Protein AF-Q18HS5-F1 (afdb_monomer)

Solvent-accessible surface area (backbone atoms only — not comparable to full-atom values): 34500 Å² total; per-residue (Å²): 131,86,64,48,36,23,34,42,33,34,72,30,45,79,91,54,81,86,80,59,64,67,60,52,43,46,39,48,44,62,50,37,36,78,74,44,78,48,79,44,75,42,72,82,30,92,57,49,51,52,54,69,76,52,50,56,47,48,40,46,48,38,74,73,67,71,30,50,33,36,38,30,62,43,90,68,54,69,63,21,46,51,48,45,40,74,62,38,58,94,88,38,46,69,40,29,46,62,57,50,53,51,48,38,45,58,78,48,36,85,42,72,69,33,38,45,31,44,54,43,34,51,46,64,63,42,49,66,48,49,54,48,51,46,54,45,49,73,70,50,96,50,98,85,48,86,85,40,76,69,62,46,55,51,50,51,53,50,47,55,50,49,46,53,54,43,50,55,55,49,51,65,45,50,58,54,50,50,54,53,50,52,52,42,48,76,52,39,39,47,39,32,14,41,42,41,42,45,75,21,45,51,66,46,34,48,60,62,53,37,53,98,67,74,100,72,75,79,79,79,80,61,96,86,60,67,76,81,83,74,90,66,106,40,52,63,75,40,59,50,70,54,43,42,57,21,77,61,84,76,49,52,31,36,42,27,38,36,55,41,48,63,87,91,68,51,66,74,53,53,60,41,43,39,81,56,45,48,55,49,50,65,20,48,26,32,37,38,29,38,46,50,61,56,52,68,67,59,48,49,50,55,48,50,57,49,46,64,70,40,63,83,65,37,88,44,53,74,47,38,31,34,21,43,46,88,66,44,60,93,72,49,56,61,52,47,51,70,74,37,37,94,80,42,64,87,53,45,66,23,15,44,84,84,53,45,51,46,69,58,48,39,56,49,49,67,72,61,37,74,81,58,46,79,47,77,49,79,36,60,71,44,75,68,42,54,50,49,52,58,48,42,65,64,32,38,40,66,79,45,80,46,69,43,100,82,70,55,31,35,39,40,32,32,35,23,46,70,67,51,50,52,53,50,52,52,53,48,53,54,50,54,60,48,54,57,49,53,57,52,53,54,65,62,68,76,73,82,89,85,82,94,80,83,89,79,82,90,80,91,80,88,93,81,91,88,80,91,84,82,86,84,90,90,86,88,88,90,80,90,86,88,83,86,87,84,90,84,89,82,88,84,77,92,78,91,80,80,88,84,89,89,85,87,78,90,85,88,80,91,77,90,74,89,77,80,88,86,86,85,79,90,79,80,87,80,92,80,90,77,90,81,84,86,86,80,80,86,79,88,86,80,89,82,94,81,87,87,77,92,77,90,84,89,86,87,84,86,81,85,133

Nearest PDB structures (foldseek):
  8uu8-assembly1_v  TM=7.957E-01  e=1.054E-30  Listeria monocytogenes EGD-e
  7yla-assembly1_6  TM=7.751E-01  e=9.956E-31  Escherichia coli
  3kxk-assembly1_B  TM=6.383E-01  e=4.629E-19  Saccharolobus solfataricus
  3kxl-assembly1_A  TM=5.749E-01  e=5.192E-19  Saccharolobus solfataricus
  3kxk-assembly1_A  TM=5.829E-01  e=1.301E-18  Saccharolobus solfataricus

Sequence (561 aa):
MTISPVIVAQRVDPNAVADLSEIADLARAAGYDVSNTLTQSREEDAAYHFGEGKIEALARLVKQTDAEAVIVDNRLGPYQTYNIGGKLPTGVEVIDRFTLILEIFGQRANTRKAQLQVELAELRYELPRVEAKSSLAKRDERPGFMGLGEYDESRERDIKSQISRISQELDAIAEKEQTRREQRRESGFDLVALAGYTNAGKSTLLRRLADDLDITENKNRHPDLEQTAESEDRLFTTLGTTTRRADTGRRDVLLTDTVGFVSDLPHWLVESFESTLDSVYRADLVLLVVDASESIDAMREKLITSHDTLYERNEAPIVTVLNKTDCVEEGELDRKMQSLDALAPNPVAVSGLTGENIEQLTNRIENELPSWHDERLLLPLSDDAMSLVSWLYNHGHVENEEYTDTGDAVLIEFSARSTIVKRARAKAAELEESSSKGASDESANTHDSNGVNTKTQAQLSERRHDNEIMESESNPERMDTASDRESTSYEESDTTHQVASDSPPDRMSDSTREIHRNNPSQVTEDDVTQEDHIDAVDIDVNYPLMNEKNSSDTDTNSKAE

Radius of gyration: 36.29 Å; Cα contacts (8 Å, |Δi|>4): 698; chains: 1; bounding box: 105×92×108 Å

InterPro domains:
  IPR006073 GTP binding domain [PF01926] (192-324)
  IPR016496 GTPase HflX [MF_00900] (20-399)
  IPR016496 GTPase HflX [PTHR10229] (13-405)
  IPR016496 GTPase HflX [TIGR03156] (13-368)
  IPR025121 GTPase HflX, N-terminal [PF13167] (19-105)
  IPR027417 P-loop containing nucleoside triphosphate hydrolase [G3DSA:3.40.50.300] (191-374)
  IPR027417 P-loop containing nucleoside triphosphate hydrolase [SSF52540] (192-375)
  IPR030394 HflX-type guanine nucleotide-binding (G) domain [PS51705] (190-373)
  IPR030394 HflX-type guanine nucleotide-binding (G) domain [cd01878] (153-369)
  IPR032305 GTP-binding protein, middle domain [PF16360] (108-184)
  IPR042108 GTPase HflX, N-terminal domain superfamily [G3DSA:3.40.50.11060] (11-108)
  IPR045498 HflX, C-terminal domain [PF19275] (344-410)

Organism: Haloquadratum walsbyi (strain DSM 16790 / HBSQ001) (NCBI:txid362976)

Foldseek 3Di:
DPAAEEAEEEEDEVPDDDDCVQVCLLCVLLRHDHPYYYYDYYDADPQARDDPVSLVVVLVVCVVSVGQEYEYADDDALRNQVNSQVSHPPRYHYHYPVNSVLSSQCVVQPDPLSNLLSLLLVLVVCLVNLVVLLVPCVPDPDVPSVPCNVVSVVVNVVSVVSNVVSVVVNVVVLVVVVVVVVVCVVQQEAEEEEAEAWLLCLVLLCVLQQDPDDPDDPPPDDPPQDDDQDDDSGGFSDSAWHWGWGDLPFGIYIYTYAHHDDPPDDPSSVVSCVSRCVSVQPGLAYEYGDEQLDDLVVSQVRLVVRCVVDVVRHPHYYAYEHEDCVNPDDPVSVVSCVSCCVRHPPHHYAYSVVGGCSNVVSVVCVVRGDFWDKDKAKAFPDPLVVVLVVSQVRNFGWPDWDADPVNGIIITITTGHPSNVVVSVVSRVVRVVVVVVVVVVVVVVVPDDDDDDDDDDDDDDDDDDDDDDDDDDDDDDDDDDDDDDDDDDDDDDDDDDDDDDDDDDDDDDDDDDDDDDDDDDDDDDDDDDDDDDDDDDDDDDDDDDDDDDDDDDDDDDDDDD

Structure (mmCIF, N/CA/C/O backbone):
data_AF-Q18HS5-F1
#
_entry.id   AF-Q18HS5-F1
#
loop_
_atom_site.group_PDB
_atom_site.id
_atom_site.type_symbol
_atom_site.label_atom_id
_atom_site.label_alt_id
_atom_site.label_comp_id
_atom_site.label_asym_id
_atom_site.label_entity_id
_atom_site.label_seq_id
_atom_site.pdbx_PDB_ins_code
_atom_site.Cartn_x
_atom_site.Cartn_y
_atom_site.Cartn_z
_atom_site.occupancy
_atom_site.B_iso_or_equiv
_atom_site.auth_seq_id
_atom_site.auth_comp_id
_atom_site.auth_asym_id
_atom_site.auth_atom_id
_atom_site.pdbx_PDB_model_num
ATOM 1 N N . MET A 1 1 ? -4.417 -23.208 11.999 1.00 46.44 1 MET A N 1
ATOM 2 C CA . MET A 1 1 ? -4.538 -22.351 13.196 1.00 46.44 1 MET A CA 1
ATOM 3 C C . MET A 1 1 ? -5.869 -22.636 13.881 1.00 46.44 1 MET A C 1
ATOM 5 O O . MET A 1 1 ? -6.780 -23.106 13.207 1.00 46.44 1 MET A O 1
ATOM 9 N N . THR A 1 2 ? -5.993 -22.369 15.182 1.00 49.34 2 THR A N 1
ATOM 10 C CA . THR A 1 2 ? -7.296 -22.050 15.790 1.00 49.34 2 THR A CA 1
ATOM 11 C C . THR A 1 2 ? -7.701 -20.670 15.288 1.00 49.34 2 THR A C 1
ATOM 13 O O . THR A 1 2 ? -6.887 -19.756 15.360 1.00 49.34 2 THR A O 1
ATOM 16 N N . ILE A 1 3 ? -8.897 -20.535 14.716 1.00 68.94 3 ILE A N 1
ATOM 17 C CA . ILE A 1 3 ? -9.395 -19.242 14.233 1.00 68.94 3 ILE A CA 1
ATOM 18 C C . ILE A 1 3 ? -10.112 -18.587 15.413 1.00 68.94 3 ILE A C 1
ATOM 20 O O . ILE A 1 3 ? -11.098 -19.141 15.902 1.00 68.94 3 ILE A O 1
ATOM 24 N N . SER A 1 4 ? -9.576 -17.478 15.915 1.00 79.50 4 SER A N 1
ATOM 25 C CA . SER A 1 4 ? -10.092 -16.826 17.120 1.00 79.50 4 SER A CA 1
ATOM 26 C C . SER A 1 4 ? -11.429 -16.133 16.826 1.00 79.50 4 SER A C 1
ATOM 28 O O . SER A 1 4 ? -11.481 -15.287 15.926 1.00 79.50 4 SER A O 1
ATOM 30 N N . PRO A 1 5 ? -12.522 -16.470 17.541 1.00 90.69 5 PRO A N 1
ATOM 31 C CA . PRO A 1 5 ? -13.818 -15.840 17.330 1.00 90.69 5 PRO A CA 1
ATOM 32 C C . PRO A 1 5 ? -13.798 -14.404 17.856 1.00 90.69 5 PRO A C 1
ATOM 34 O O . PRO A 1 5 ? -13.474 -14.157 19.019 1.00 90.69 5 PRO A O 1
ATOM 37 N N . VAL A 1 6 ? -14.189 -13.450 17.014 1.00 94.38 6 VAL A N 1
ATOM 38 C CA . VAL A 1 6 ? -14.261 -12.024 17.360 1.00 94.38 6 VAL A CA 1
ATOM 39 C C . VAL A 1 6 ? -15.644 -11.447 17.114 1.00 94.38 6 VAL A C 1
ATOM 41 O O . VAL A 1 6 ? -16.452 -11.991 16.355 1.00 94.38 6 VAL A O 1
ATOM 44 N N . ILE A 1 7 ? -15.913 -10.310 17.752 1.00 94.94 7 ILE A N 1
ATOM 45 C CA . ILE A 1 7 ? -17.078 -9.473 17.460 1.00 94.94 7 ILE A CA 1
ATOM 46 C C . ILE A 1 7 ? -16.598 -8.155 16.866 1.00 94.94 7 ILE A C 1
ATOM 48 O O . ILE A 1 7 ? -15.790 -7.459 17.478 1.00 94.94 7 ILE A O 1
ATOM 52 N N . VAL A 1 8 ? -17.139 -7.792 15.705 1.00 95.75 8 VAL A N 1
ATOM 53 C CA . VAL A 1 8 ? -16.891 -6.495 15.061 1.00 95.75 8 VAL A CA 1
ATOM 54 C C . VAL A 1 8 ? -17.954 -5.490 15.507 1.00 95.75 8 VAL A C 1
ATOM 56 O O . VAL A 1 8 ? -19.152 -5.771 15.437 1.00 95.75 8 VAL A O 1
ATOM 59 N N . ALA A 1 9 ? -17.544 -4.302 15.945 1.00 94.94 9 ALA A N 1
ATOM 60 C CA . ALA A 1 9 ? -18.430 -3.230 16.385 1.00 94.94 9 ALA A CA 1
ATOM 61 C C . ALA A 1 9 ? -18.086 -1.892 15.716 1.00 94.94 9 ALA A C 1
ATOM 63 O O . ALA A 1 9 ? -16.920 -1.529 15.635 1.00 94.94 9 ALA A O 1
ATOM 64 N N . GLN A 1 10 ? -19.090 -1.120 15.293 1.00 94.69 10 GLN A N 1
ATOM 65 C CA . GLN A 1 10 ? -18.883 0.165 14.606 1.00 94.69 10 GLN A CA 1
ATOM 66 C C . GLN A 1 10 ? -19.878 1.221 15.091 1.00 94.69 10 GLN A C 1
ATOM 68 O O . GLN A 1 10 ? -21.094 0.986 15.138 1.00 94.69 10 GLN A O 1
ATOM 73 N N . ARG A 1 11 ? -19.363 2.396 15.457 1.00 94.25 11 ARG A N 1
ATOM 74 C CA . ARG A 1 11 ? -20.147 3.621 15.617 1.00 94.25 11 ARG A CA 1
ATOM 75 C C . ARG A 1 11 ? -20.163 4.353 14.279 1.00 94.25 11 ARG A C 1
ATOM 77 O O . ARG A 1 11 ? -19.110 4.552 13.682 1.00 94.25 11 ARG A O 1
ATOM 84 N N . VAL A 1 12 ? -21.338 4.812 13.868 1.00 92.25 12 VAL A N 1
ATOM 85 C CA . VAL A 1 12 ? -21.491 5.783 12.776 1.00 92.25 12 VAL A CA 1
ATOM 86 C C . VAL A 1 12 ? -22.207 7.029 13.284 1.00 92.25 12 VAL A C 1
ATOM 88 O O . VAL A 1 12 ? -22.951 6.976 14.268 1.00 92.25 12 VAL A O 1
ATOM 91 N N . ASP A 1 13 ? -21.986 8.162 12.631 1.00 88.88 13 ASP A N 1
ATOM 92 C CA . ASP A 1 13 ? -22.670 9.406 12.976 1.00 88.88 13 ASP A CA 1
ATOM 93 C C . ASP A 1 13 ? -24.172 9.365 12.634 1.00 88.88 13 ASP A C 1
ATOM 95 O O . ASP A 1 13 ? -24.638 8.491 11.888 1.00 88.88 13 ASP A O 1
ATOM 99 N N . PRO A 1 14 ? -24.985 10.280 13.192 1.00 81.19 14 PRO A N 1
ATOM 100 C CA . PRO A 1 14 ? -26.367 10.440 12.765 1.00 81.19 14 PRO A CA 1
ATOM 101 C C . PRO A 1 14 ? -26.441 10.704 11.253 1.00 81.19 14 PRO A C 1
ATOM 103 O O . PRO A 1 14 ? -25.794 11.617 10.743 1.00 81.19 14 PRO A O 1
ATOM 106 N N . ASN A 1 15 ? -27.284 9.937 10.555 1.00 79.94 15 ASN A N 1
ATOM 107 C CA . ASN A 1 15 ? -27.472 9.912 9.092 1.00 79.94 15 ASN A CA 1
ATOM 108 C C . ASN A 1 15 ? -26.392 9.187 8.260 1.00 79.94 15 ASN A C 1
ATOM 110 O O . ASN A 1 15 ? -26.608 9.016 7.062 1.00 79.94 15 ASN A O 1
ATOM 114 N N . ALA A 1 16 ? -25.294 8.707 8.851 1.00 82.56 16 ALA A N 1
ATOM 115 C CA . ALA A 1 16 ? -24.357 7.818 8.158 1.00 82.56 16 ALA A CA 1
ATOM 116 C C . ALA A 1 16 ? -24.861 6.359 8.153 1.00 82.56 16 ALA A C 1
ATOM 118 O O . ALA A 1 16 ? -25.575 5.927 9.066 1.00 82.56 16 ALA A O 1
ATOM 119 N N . VAL A 1 17 ? -24.491 5.594 7.121 1.00 80.62 17 VAL A N 1
ATOM 120 C CA . VAL A 1 17 ? -24.796 4.159 7.001 1.00 80.62 17 VAL A CA 1
ATOM 121 C C . VAL A 1 17 ? -23.588 3.354 7.472 1.00 80.62 17 VAL A C 1
ATOM 123 O O . VAL A 1 17 ? -22.457 3.676 7.136 1.00 80.62 17 VAL A O 1
ATOM 126 N N . ALA A 1 18 ? -23.842 2.310 8.257 1.00 82.00 18 ALA A N 1
ATOM 127 C CA . ALA A 1 18 ? -22.821 1.378 8.713 1.00 82.00 18 ALA A CA 1
ATOM 128 C C . ALA A 1 18 ? -22.548 0.311 7.643 1.00 82.00 18 ALA A C 1
ATOM 130 O O . ALA A 1 18 ? -23.400 -0.558 7.437 1.00 82.00 18 ALA A O 1
ATOM 131 N N . ASP A 1 19 ? -21.380 0.362 7.000 1.00 84.44 19 ASP A N 1
ATOM 132 C CA . ASP A 1 19 ? -20.822 -0.777 6.263 1.00 84.44 19 ASP A CA 1
ATOM 133 C C . ASP A 1 19 ? -19.739 -1.456 7.111 1.00 84.44 19 ASP A C 1
ATOM 135 O O . ASP A 1 19 ? -18.920 -0.790 7.733 1.00 84.44 19 ASP A O 1
ATOM 139 N N . LEU A 1 20 ? -19.759 -2.786 7.152 1.00 87.06 20 LEU A N 1
ATOM 140 C CA . LEU A 1 20 ? -18.807 -3.625 7.881 1.00 87.06 20 LEU A CA 1
ATOM 141 C C . LEU A 1 20 ? -18.005 -4.555 6.958 1.00 87.06 20 LEU A C 1
ATOM 143 O O . LEU A 1 20 ? -17.268 -5.406 7.456 1.00 87.06 20 LEU A O 1
ATOM 147 N N . SER A 1 21 ? -18.165 -4.431 5.637 1.00 85.00 21 SER A N 1
ATOM 148 C CA . SER A 1 21 ? -17.503 -5.267 4.633 1.00 85.00 21 SER A CA 1
ATOM 149 C C . SER A 1 21 ? -15.975 -5.238 4.784 1.00 85.00 21 SER A C 1
ATOM 151 O O . SER A 1 21 ? -15.370 -6.258 5.116 1.00 85.00 21 SER A O 1
ATOM 153 N N . GLU A 1 22 ? -15.370 -4.054 4.656 1.00 85.38 22 GLU A N 1
ATOM 154 C CA . GLU A 1 22 ? -13.919 -3.847 4.717 1.00 85.38 22 GLU A CA 1
ATOM 155 C C . GLU A 1 22 ? -13.325 -4.278 6.067 1.00 85.38 22 GLU A C 1
ATOM 157 O O . GLU A 1 22 ? -12.323 -4.985 6.093 1.00 85.38 22 GLU A O 1
ATOM 162 N N . ILE A 1 23 ? -13.950 -3.939 7.201 1.00 90.00 23 ILE A N 1
ATOM 163 C CA . ILE A 1 23 ? -13.428 -4.341 8.518 1.00 90.00 23 ILE A CA 1
ATOM 164 C C . ILE A 1 23 ? -13.582 -5.844 8.788 1.00 90.00 23 ILE A C 1
ATOM 166 O O . ILE A 1 23 ? -12.732 -6.440 9.451 1.00 90.00 23 ILE A O 1
ATOM 170 N N . ALA A 1 24 ? -14.615 -6.497 8.248 1.00 90.25 24 ALA A N 1
ATOM 171 C CA . ALA A 1 24 ? -14.734 -7.949 8.326 1.00 90.25 24 ALA A CA 1
ATOM 172 C C . ALA A 1 24 ? -13.715 -8.651 7.411 1.00 90.25 24 ALA A C 1
ATOM 174 O O . ALA A 1 24 ? -13.235 -9.732 7.758 1.00 90.25 24 ALA A O 1
ATOM 175 N N . ASP A 1 25 ? -13.372 -8.046 6.269 1.00 87.56 25 ASP A N 1
ATOM 176 C CA . ASP A 1 25 ? -12.275 -8.486 5.402 1.00 87.56 25 ASP A CA 1
ATOM 177 C C . ASP A 1 25 ? -10.907 -8.274 6.081 1.00 87.56 25 ASP A C 1
ATOM 179 O O . ASP A 1 25 ? -10.066 -9.169 6.016 1.00 87.56 25 ASP A O 1
ATOM 183 N N . LEU A 1 26 ? -10.698 -7.159 6.800 1.00 88.94 26 LEU A N 1
ATOM 184 C CA . LEU A 1 26 ? -9.500 -6.904 7.618 1.00 88.94 26 LEU A CA 1
ATOM 185 C C . LEU A 1 26 ? -9.372 -7.946 8.740 1.00 88.94 26 LEU A C 1
ATOM 187 O O . LEU A 1 26 ? -8.322 -8.565 8.887 1.00 88.94 26 LEU A O 1
ATOM 191 N N . ALA A 1 27 ? -10.449 -8.207 9.485 1.00 91.44 27 ALA A N 1
ATOM 192 C CA . ALA A 1 27 ? -10.461 -9.207 10.554 1.00 91.44 27 ALA A CA 1
ATOM 193 C C . ALA A 1 27 ? -10.077 -10.604 10.031 1.00 91.44 27 ALA A C 1
ATOM 195 O O . ALA A 1 27 ? -9.199 -11.263 10.590 1.00 91.44 27 ALA A O 1
ATOM 196 N N . ARG A 1 28 ? -10.658 -11.023 8.898 1.00 89.94 28 ARG A N 1
ATOM 197 C CA . ARG A 1 28 ? -10.292 -12.279 8.221 1.00 89.94 28 ARG A CA 1
ATOM 198 C C . ARG A 1 28 ? -8.864 -12.259 7.662 1.00 89.94 28 ARG A C 1
ATOM 200 O O . ARG A 1 28 ? -8.203 -13.293 7.670 1.00 89.94 28 ARG A O 1
ATOM 207 N N . ALA A 1 29 ? -8.358 -11.103 7.228 1.00 85.12 29 ALA A N 1
ATOM 208 C CA . ALA A 1 29 ? -6.982 -10.924 6.762 1.00 85.12 29 ALA A CA 1
ATOM 209 C C . ALA A 1 29 ? -5.925 -10.962 7.888 1.00 85.12 29 ALA A C 1
ATOM 211 O O . ALA A 1 29 ? -4.759 -11.203 7.574 1.00 85.12 29 ALA A O 1
ATOM 212 N N . ALA A 1 30 ? -6.325 -10.774 9.152 1.00 88.06 30 ALA A N 1
ATOM 213 C CA . ALA A 1 30 ? -5.505 -10.992 10.352 1.00 88.06 30 ALA A CA 1
ATOM 214 C C . ALA A 1 30 ? -5.623 -12.420 10.931 1.00 88.06 30 ALA A C 1
ATOM 216 O O . ALA A 1 30 ? -4.853 -12.797 11.808 1.00 88.06 30 ALA A O 1
ATOM 217 N N . GLY A 1 31 ? -6.583 -13.226 10.456 1.00 89.19 31 GLY A N 1
ATOM 218 C CA . GLY A 1 31 ? -6.824 -14.591 10.944 1.00 89.19 31 GLY A CA 1
ATOM 219 C C . GLY A 1 31 ? -7.945 -14.743 11.983 1.00 89.19 31 GLY A C 1
ATOM 220 O O . GLY A 1 31 ? -8.052 -15.810 12.589 1.00 89.19 31 GLY A O 1
ATOM 221 N N . TYR A 1 32 ? -8.795 -13.730 12.174 1.00 92.56 32 TYR A N 1
ATOM 222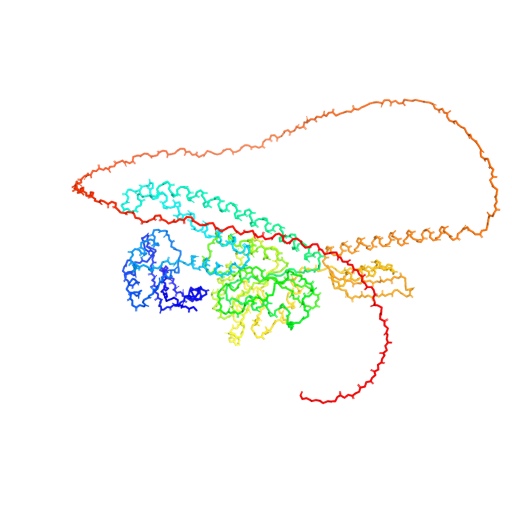 C CA . TYR A 1 32 ? -9.969 -13.793 13.053 1.00 92.56 32 TYR A CA 1
ATOM 223 C C . TYR A 1 32 ? -11.234 -14.299 12.332 1.00 92.56 32 TYR A C 1
ATOM 225 O O . TYR A 1 32 ? -11.421 -14.052 11.138 1.00 92.56 32 TYR A O 1
ATOM 233 N N . ASP A 1 33 ? -12.148 -14.942 13.072 1.00 91.50 33 ASP A N 1
ATOM 234 C CA . ASP A 1 33 ? -13.488 -15.307 12.583 1.00 91.50 33 ASP A CA 1
ATOM 235 C C . ASP A 1 33 ? -14.551 -14.339 13.119 1.00 91.50 33 ASP A C 1
ATOM 237 O O . ASP A 1 33 ? -14.735 -14.198 14.332 1.00 91.50 33 ASP A O 1
ATOM 241 N N . VAL A 1 34 ? -15.275 -13.661 12.225 1.00 92.31 34 VAL A N 1
ATOM 242 C CA . VAL A 1 34 ? -16.251 -12.620 12.589 1.00 92.31 34 VAL A CA 1
ATOM 243 C C . VAL A 1 34 ? -17.579 -13.267 12.984 1.00 92.31 34 VAL A C 1
ATOM 245 O O . VAL A 1 34 ? -18.544 -13.298 12.222 1.00 92.31 34 VAL A O 1
ATOM 248 N N . SER A 1 35 ? -17.621 -13.775 14.217 1.00 91.00 35 SER A N 1
ATOM 249 C CA . SER A 1 35 ? -18.767 -14.496 14.782 1.00 91.00 35 SER A CA 1
ATOM 250 C C . SER A 1 35 ? -20.060 -13.669 14.792 1.00 91.00 35 SER A C 1
ATOM 252 O O . SER A 1 35 ? -21.132 -14.178 14.459 1.00 91.00 35 SER A O 1
ATOM 254 N N . ASN A 1 36 ? -19.980 -12.377 15.139 1.00 93.00 36 ASN A N 1
ATOM 255 C CA . ASN A 1 36 ? -21.107 -11.446 15.125 1.00 93.00 36 ASN A CA 1
ATOM 256 C C . ASN A 1 36 ? -20.674 -9.985 14.902 1.00 93.00 36 ASN A C 1
ATOM 258 O O . ASN A 1 36 ? -19.528 -9.598 15.123 1.00 93.00 36 ASN A O 1
ATOM 262 N N . THR A 1 37 ? -21.647 -9.156 14.514 1.00 93.81 37 THR A N 1
ATOM 263 C CA . THR A 1 37 ? -21.483 -7.727 14.207 1.00 93.81 37 THR A CA 1
ATOM 264 C C . THR A 1 37 ? -22.393 -6.837 15.062 1.00 93.81 37 THR A C 1
ATOM 266 O O . THR A 1 37 ? -23.522 -7.220 15.381 1.00 93.81 37 THR A O 1
ATOM 269 N N . LEU A 1 38 ? -21.946 -5.623 15.404 1.00 94.19 38 LEU A N 1
ATOM 270 C CA . LEU A 1 38 ? -22.614 -4.748 16.372 1.00 94.19 38 LEU A CA 1
ATOM 271 C C . LEU A 1 38 ? -22.514 -3.249 16.002 1.00 94.19 38 LEU A C 1
ATOM 273 O O . LEU A 1 38 ? -21.573 -2.560 16.375 1.00 94.19 38 LEU A O 1
ATOM 277 N N . THR A 1 39 ? -23.526 -2.700 15.325 1.00 94.25 39 THR A N 1
ATOM 278 C CA . THR A 1 39 ? -23.529 -1.289 14.871 1.00 94.25 39 THR A CA 1
ATOM 279 C C . THR A 1 39 ? -24.288 -0.339 15.809 1.00 94.25 39 THR A C 1
ATOM 281 O O . THR A 1 39 ? -25.231 -0.746 16.501 1.00 94.25 39 THR A O 1
ATOM 284 N N . GLN A 1 40 ? -23.917 0.945 15.854 1.00 93.56 40 GLN A N 1
ATOM 285 C CA . GLN A 1 40 ? -24.704 1.997 16.516 1.00 93.56 40 GLN A CA 1
ATOM 286 C C . GLN A 1 40 ? -24.569 3.350 15.796 1.00 93.56 40 GLN A C 1
ATOM 288 O O . GLN A 1 40 ? -23.479 3.907 15.751 1.00 93.56 40 GLN A O 1
ATOM 293 N N . SER A 1 41 ? -25.682 3.925 15.321 1.00 93.81 41 SER A N 1
ATOM 294 C CA . SER A 1 41 ? -25.711 5.340 14.917 1.00 93.81 41 SER A CA 1
ATOM 295 C C . SER A 1 41 ? -25.936 6.229 16.148 1.00 93.81 41 SER A C 1
ATOM 297 O O . SER A 1 41 ? -26.943 6.070 16.846 1.00 93.81 41 SER A O 1
ATOM 299 N N . ARG A 1 42 ? -24.960 7.090 16.462 1.00 92.31 42 ARG A N 1
ATOM 300 C CA . ARG A 1 42 ? -24.977 8.122 17.523 1.00 92.31 42 ARG A CA 1
ATOM 301 C C . ARG A 1 42 ? -23.744 9.021 17.399 1.00 92.31 42 ARG A C 1
ATOM 303 O O . ARG A 1 42 ? -22.721 8.556 16.912 1.00 92.31 42 ARG A O 1
ATOM 310 N N . GLU A 1 43 ? -23.797 10.239 17.935 1.00 91.50 43 GLU A N 1
ATOM 311 C CA . GLU A 1 43 ? -22.591 11.044 18.221 1.00 91.50 43 GLU A CA 1
ATOM 312 C C . GLU A 1 43 ? -21.646 10.298 19.183 1.00 91.50 43 GLU A C 1
ATOM 314 O O . GLU A 1 43 ? -22.094 9.443 19.945 1.00 91.50 43 GLU A O 1
ATOM 319 N N . GLU A 1 44 ? -20.348 10.592 19.175 1.00 91.81 44 GLU A N 1
ATOM 320 C CA . GLU A 1 44 ? -19.343 9.881 19.982 1.00 91.81 44 GLU A CA 1
ATOM 321 C C . GLU A 1 44 ? -19.600 9.909 21.505 1.00 91.81 44 GLU A C 1
ATOM 323 O O . GLU A 1 44 ? -20.192 10.837 22.057 1.00 91.81 44 GLU A O 1
ATOM 328 N N . ASP A 1 45 ? -19.171 8.858 22.209 1.00 92.44 45 ASP A N 1
ATOM 329 C CA . ASP A 1 45 ? -19.102 8.826 23.669 1.00 92.44 45 ASP A CA 1
ATOM 330 C C . ASP A 1 45 ? -17.672 9.067 24.172 1.00 92.44 45 ASP A C 1
ATOM 332 O O . ASP A 1 45 ? -16.774 8.251 23.950 1.00 92.44 45 ASP A O 1
ATOM 336 N N . ALA A 1 46 ? -17.456 10.156 24.911 1.00 89.19 46 ALA A N 1
ATOM 337 C CA . ALA A 1 46 ? -16.138 10.498 25.450 1.00 89.19 46 ALA A CA 1
ATOM 338 C C . ALA A 1 46 ? -15.582 9.452 26.444 1.00 89.19 46 ALA A C 1
ATOM 340 O O . ALA A 1 46 ? -14.375 9.424 26.688 1.00 89.19 46 ALA A O 1
ATOM 341 N N . ALA A 1 47 ? -16.434 8.592 27.021 1.00 88.06 47 ALA A N 1
ATOM 342 C CA . ALA A 1 47 ? -16.002 7.519 27.913 1.00 88.06 47 ALA A CA 1
ATOM 343 C C . ALA A 1 47 ? -15.850 6.167 27.200 1.00 88.06 47 ALA A C 1
ATOM 345 O O . ALA A 1 47 ? -14.931 5.425 27.539 1.00 88.06 47 ALA A O 1
ATOM 346 N N . TYR A 1 48 ? -16.713 5.836 26.232 1.00 91.19 48 TYR A N 1
ATOM 347 C CA . TYR A 1 48 ? -16.813 4.471 25.683 1.00 91.19 48 TYR A CA 1
ATOM 348 C C . TYR A 1 48 ? -16.857 4.363 24.148 1.00 91.19 48 TYR A C 1
ATOM 350 O O . TYR A 1 48 ? -17.011 3.254 23.637 1.00 91.19 48 TYR A O 1
ATOM 358 N N . HIS A 1 49 ? -16.788 5.476 23.410 1.00 93.75 49 HIS A N 1
ATOM 359 C CA . HIS A 1 49 ? -17.155 5.630 21.987 1.00 93.75 49 HIS A CA 1
ATOM 360 C C . HIS A 1 49 ? -18.634 5.324 21.667 1.00 93.75 49 HIS A C 1
ATOM 362 O O . HIS A 1 49 ? -19.349 6.147 21.094 1.00 93.75 49 HIS A O 1
ATOM 368 N N . PHE A 1 50 ? -19.121 4.164 22.103 1.00 94.00 50 PHE A N 1
ATOM 369 C CA . PHE A 1 50 ? -20.511 3.706 22.066 1.00 94.00 50 PHE A CA 1
ATOM 370 C C . PHE A 1 50 ? -21.299 4.143 23.312 1.00 94.00 50 PHE A C 1
ATOM 372 O O . PHE A 1 50 ? -20.739 4.609 24.296 1.00 94.00 50 PHE A O 1
ATOM 379 N N . GLY A 1 51 ? -22.622 3.943 23.334 1.00 93.31 51 GLY A N 1
ATOM 380 C CA . GLY A 1 51 ? -23.394 4.110 24.580 1.00 93.31 51 GLY A CA 1
ATOM 381 C C . GLY A 1 51 ? -23.149 3.005 25.603 1.00 93.31 51 GLY A C 1
ATOM 382 O O . GLY A 1 51 ? -22.989 1.849 25.227 1.00 93.31 51 GLY A O 1
ATOM 383 N N . GLU A 1 52 ? -23.216 3.324 26.898 1.00 91.06 52 GLU A N 1
ATOM 384 C CA . GLU A 1 52 ? -22.998 2.345 27.976 1.00 91.06 52 GLU A CA 1
ATOM 385 C C . GLU A 1 52 ? -23.902 1.105 27.837 1.00 91.06 52 GLU A C 1
ATOM 387 O O . GLU A 1 52 ? -23.404 -0.016 27.823 1.00 91.06 52 GLU A O 1
ATOM 392 N N . GLY A 1 53 ? -25.205 1.274 27.579 1.00 93.44 53 GLY A N 1
ATOM 393 C CA . GLY A 1 53 ? -26.120 0.149 27.312 1.00 93.44 53 GLY A CA 1
ATOM 394 C C . GLY A 1 53 ? -25.811 -0.651 26.029 1.00 93.44 53 GLY A C 1
ATOM 395 O O . GLY A 1 53 ? -26.271 -1.785 25.877 1.00 93.44 53 GLY A O 1
ATOM 396 N N . LYS A 1 54 ? -25.014 -0.090 25.106 1.00 94.19 54 LYS A N 1
ATOM 397 C CA . LYS A 1 54 ? -24.474 -0.783 23.926 1.00 94.19 54 LYS A CA 1
ATOM 398 C C . LYS A 1 54 ? -23.200 -1.560 24.287 1.00 94.19 54 LYS A C 1
ATOM 400 O O . LYS A 1 54 ? -23.084 -2.708 23.867 1.00 94.19 54 LYS A O 1
ATOM 405 N N . ILE A 1 55 ? -22.327 -1.014 25.139 1.00 95.19 55 ILE A N 1
ATOM 406 C CA . ILE A 1 55 ? -21.213 -1.757 25.756 1.00 95.19 55 ILE A CA 1
ATOM 407 C C . ILE A 1 55 ? -21.738 -2.921 26.611 1.00 95.19 55 ILE A C 1
ATOM 409 O O . ILE A 1 55 ? -21.219 -4.027 26.524 1.00 95.19 55 ILE A O 1
ATOM 413 N N . GLU A 1 56 ? -22.830 -2.743 27.357 1.00 94.12 56 GLU A N 1
ATOM 414 C CA . GLU A 1 56 ? -23.492 -3.840 28.079 1.00 94.12 56 GLU A CA 1
ATOM 415 C C . GLU A 1 56 ? -24.110 -4.893 27.149 1.00 94.12 56 GLU A C 1
ATOM 417 O O . GLU A 1 56 ? -24.265 -6.050 27.542 1.00 94.12 56 GLU A O 1
ATOM 422 N N . ALA A 1 57 ? -24.522 -4.524 25.932 1.00 94.56 57 ALA A N 1
ATOM 423 C CA . ALA A 1 57 ? -24.954 -5.489 24.920 1.00 94.56 57 ALA A CA 1
ATOM 424 C C . ALA A 1 57 ? -23.753 -6.258 24.346 1.00 94.56 57 ALA A C 1
ATOM 426 O O . ALA A 1 57 ? -23.802 -7.481 24.263 1.00 94.56 57 ALA A O 1
ATOM 427 N N . LEU A 1 58 ? -22.657 -5.558 24.047 1.00 94.31 58 LEU A N 1
ATOM 428 C CA . LEU A 1 58 ? -21.393 -6.116 23.565 1.00 94.31 58 LEU A CA 1
ATOM 429 C C . LEU A 1 58 ? -20.774 -7.089 24.587 1.00 94.31 58 LEU A C 1
ATOM 431 O O . LEU A 1 58 ? -20.550 -8.250 24.267 1.00 94.31 58 LEU A O 1
ATOM 435 N N . ALA A 1 59 ? -20.648 -6.689 25.854 1.00 94.19 59 ALA A N 1
ATOM 436 C CA . ALA A 1 59 ? -20.160 -7.531 26.951 1.00 94.19 59 ALA A CA 1
ATOM 437 C C . ALA A 1 59 ? -21.072 -8.733 27.286 1.00 94.19 59 ALA A C 1
ATOM 439 O O . ALA A 1 59 ? -20.642 -9.657 27.981 1.00 94.19 59 ALA A O 1
ATOM 440 N N . ARG A 1 60 ? -22.333 -8.733 26.826 1.00 94.50 60 ARG A N 1
ATOM 441 C CA . ARG A 1 60 ? -23.220 -9.911 26.857 1.00 94.50 60 ARG A CA 1
ATOM 442 C C . ARG A 1 60 ? -23.036 -10.797 25.631 1.00 94.50 60 ARG A C 1
ATOM 444 O O . ARG A 1 60 ? -23.036 -12.009 25.800 1.00 94.50 60 ARG A O 1
ATOM 451 N N . LEU A 1 61 ? -22.863 -10.209 24.449 1.00 93.75 61 LEU A N 1
ATOM 452 C CA . LEU A 1 61 ? -22.635 -10.926 23.195 1.00 93.75 61 LEU A CA 1
ATOM 453 C C . LEU A 1 61 ? -21.325 -11.724 23.253 1.00 93.75 61 LEU A C 1
ATOM 455 O O . LEU A 1 61 ? -21.351 -12.924 23.026 1.00 93.75 61 LEU A O 1
ATOM 459 N N . VAL A 1 62 ? -20.233 -11.108 23.723 1.00 93.88 62 VAL A N 1
ATOM 460 C CA . VAL A 1 62 ? -18.937 -11.778 23.958 1.00 93.88 62 VAL A CA 1
ATOM 461 C C . VAL A 1 62 ? -19.085 -13.027 24.848 1.00 93.88 62 VAL A C 1
ATOM 463 O O . VAL A 1 62 ? -18.480 -14.054 24.571 1.00 93.88 62 VAL A O 1
ATOM 466 N N . LYS A 1 63 ? -19.944 -12.976 25.880 1.00 91.69 63 LYS A N 1
ATOM 467 C CA . LYS A 1 63 ? -20.247 -14.105 26.794 1.00 91.69 63 LYS A CA 1
ATOM 468 C C . LYS A 1 63 ? -21.254 -15.127 26.239 1.00 91.69 63 LYS A C 1
ATOM 470 O O . LYS A 1 63 ? -21.651 -16.037 26.961 1.00 91.69 63 LYS A O 1
ATOM 475 N N . GLN A 1 64 ? -21.757 -14.920 25.025 1.00 92.12 64 GLN A N 1
ATOM 476 C CA . GLN A 1 64 ? -22.671 -15.827 24.319 1.00 92.12 64 GLN A CA 1
ATOM 477 C C . GLN A 1 64 ? -21.992 -16.498 23.122 1.00 92.12 64 GLN A C 1
ATOM 479 O O . GLN A 1 64 ? -22.422 -17.575 22.718 1.00 92.12 64 GLN A O 1
ATOM 484 N N . THR A 1 65 ? -20.957 -15.862 22.570 1.00 89.38 65 THR A N 1
ATOM 485 C CA . THR A 1 65 ? -20.147 -16.347 21.446 1.00 89.38 65 THR A CA 1
ATOM 486 C C . THR A 1 65 ? -18.800 -16.927 21.878 1.00 89.38 65 THR A C 1
ATOM 488 O O . THR A 1 65 ? -18.079 -17.431 21.025 1.00 89.38 65 THR A O 1
ATOM 491 N N . ASP A 1 66 ? -18.441 -16.788 23.161 1.00 90.06 66 ASP A N 1
ATOM 492 C CA . ASP A 1 66 ? -17.096 -17.022 23.708 1.00 90.06 66 ASP A CA 1
ATOM 493 C C . ASP A 1 66 ? -15.996 -16.325 22.876 1.00 90.06 66 ASP A C 1
ATOM 495 O O . ASP A 1 66 ? -14.960 -16.904 22.561 1.00 90.06 66 ASP A O 1
ATOM 499 N N . ALA A 1 67 ? -16.246 -15.063 22.492 1.00 91.56 67 ALA A N 1
ATOM 500 C CA . ALA A 1 67 ? -15.320 -14.284 21.666 1.00 91.56 67 ALA A CA 1
ATOM 501 C C . ALA A 1 67 ? -14.058 -13.869 22.442 1.00 91.56 67 ALA A C 1
ATOM 503 O O . ALA A 1 67 ? -14.143 -13.354 23.559 1.00 91.56 67 ALA A O 1
ATOM 504 N N . GLU A 1 68 ? -12.896 -14.043 21.813 1.00 91.94 68 GLU A N 1
ATOM 505 C CA . GLU A 1 68 ? -11.574 -13.778 22.397 1.00 91.94 68 GLU A CA 1
ATOM 506 C C . GLU A 1 68 ? -11.163 -12.302 22.253 1.00 91.94 68 GLU A C 1
ATOM 508 O O . GLU A 1 68 ? -10.474 -11.765 23.118 1.00 91.94 68 GLU A O 1
ATOM 513 N N . ALA A 1 69 ? -11.652 -11.608 21.219 1.00 93.31 69 ALA A N 1
ATOM 514 C CA . ALA A 1 69 ? -11.438 -10.172 21.039 1.00 93.31 69 ALA A CA 1
ATOM 515 C C . ALA A 1 69 ? -12.674 -9.437 20.493 1.00 93.31 69 ALA A C 1
ATOM 517 O O . ALA A 1 69 ? -13.580 -10.007 19.874 1.00 93.31 69 ALA A O 1
ATOM 518 N N . VAL A 1 70 ? -12.691 -8.127 20.721 1.00 95.44 70 VAL A N 1
ATOM 519 C CA . VAL A 1 70 ? -13.637 -7.171 20.150 1.00 95.44 70 VAL A CA 1
ATOM 520 C C . VAL A 1 70 ? -12.867 -6.233 19.229 1.00 95.44 70 VAL A C 1
ATOM 522 O O . VAL A 1 70 ? -12.008 -5.482 19.687 1.00 95.44 70 VAL A O 1
ATOM 525 N N . ILE A 1 71 ? -13.214 -6.252 17.944 1.00 96.06 71 ILE A N 1
ATOM 526 C CA . ILE A 1 71 ? -12.683 -5.339 16.931 1.00 96.06 71 ILE A CA 1
ATOM 527 C C . ILE A 1 71 ? -13.623 -4.137 16.834 1.00 96.06 71 ILE A C 1
ATOM 529 O O . ILE A 1 71 ? -14.814 -4.296 16.564 1.00 96.06 71 ILE A O 1
ATOM 533 N N . VAL A 1 72 ? -13.102 -2.931 17.043 1.00 95.38 72 VAL A N 1
ATOM 534 C CA . VAL A 1 72 ? -13.843 -1.675 16.900 1.00 95.38 72 VAL A CA 1
ATOM 535 C C . VAL A 1 72 ? -13.421 -0.966 15.622 1.00 95.38 72 VAL A C 1
ATOM 537 O O . VAL A 1 72 ? -12.286 -0.512 15.492 1.00 95.38 72 VAL A O 1
ATOM 540 N N . ASP A 1 73 ? -14.364 -0.820 14.697 1.00 92.88 73 ASP A N 1
ATOM 541 C CA . ASP A 1 73 ? -14.175 -0.201 13.385 1.00 92.88 73 ASP A CA 1
ATOM 542 C C . ASP A 1 73 ? -14.194 1.335 13.432 1.00 92.88 73 ASP A C 1
ATOM 544 O O . ASP A 1 73 ? -14.895 2.021 12.693 1.00 92.88 73 ASP A O 1
ATOM 548 N N . ASN A 1 74 ? -13.471 1.893 14.392 1.00 90.88 74 ASN A N 1
ATOM 549 C CA . ASN A 1 74 ? -13.261 3.318 14.565 1.00 90.88 74 ASN A CA 1
ATOM 550 C C . ASN A 1 74 ? -11.922 3.516 15.285 1.00 90.88 74 ASN A C 1
ATOM 552 O O . ASN A 1 74 ? -11.437 2.616 15.970 1.00 90.88 74 ASN A O 1
ATOM 556 N N . ARG A 1 75 ? -11.356 4.724 15.221 1.00 86.62 75 ARG A N 1
ATOM 557 C CA . ARG A 1 75 ? -10.255 5.114 16.112 1.00 86.62 75 ARG A CA 1
ATOM 558 C C . ARG A 1 75 ? -10.735 5.125 17.567 1.00 86.62 75 ARG A C 1
ATOM 560 O O . ARG A 1 75 ? -11.710 5.810 17.860 1.00 86.62 75 ARG A O 1
ATOM 567 N N . LEU A 1 76 ? -10.015 4.468 18.480 1.00 88.94 76 LEU A N 1
ATOM 568 C CA . LEU A 1 76 ? -10.257 4.585 19.923 1.00 88.94 76 LEU A CA 1
ATOM 569 C C . LEU A 1 76 ? -9.167 5.405 20.626 1.00 88.94 76 LEU A C 1
ATOM 571 O O . LEU A 1 76 ? -7.964 5.154 20.496 1.00 88.94 76 LEU A O 1
ATOM 575 N N . GLY A 1 77 ? -9.593 6.378 21.431 1.00 85.44 77 GLY A N 1
ATOM 576 C CA . GLY A 1 77 ? -8.727 7.083 22.371 1.00 85.44 77 GLY A CA 1
ATOM 577 C C . GLY A 1 77 ? -8.321 6.187 23.556 1.00 85.44 77 GLY A C 1
ATOM 578 O O . GLY A 1 77 ? -9.099 5.321 23.958 1.00 85.44 77 GLY A O 1
ATOM 579 N N . PRO A 1 78 ? -7.151 6.412 24.195 1.00 82.00 78 PRO A N 1
ATOM 580 C CA . PRO A 1 78 ? -6.630 5.539 25.262 1.00 82.00 78 PRO A CA 1
ATOM 581 C C . PRO A 1 78 ? -7.606 5.286 26.417 1.00 82.00 78 PRO A C 1
ATOM 583 O O . PRO A 1 78 ? -7.636 4.198 26.989 1.00 82.00 78 PRO A O 1
ATOM 586 N N . TYR A 1 79 ? -8.405 6.301 26.755 1.00 82.75 79 TYR A N 1
ATOM 587 C CA . TYR A 1 79 ? -9.413 6.223 27.806 1.00 82.75 79 TYR A CA 1
ATOM 588 C C . TYR A 1 79 ? -10.612 5.357 27.393 1.00 82.75 79 TYR A C 1
ATOM 590 O O . TYR A 1 79 ? -11.078 4.552 28.194 1.00 82.75 79 TYR A O 1
ATOM 598 N N . GLN A 1 80 ? -11.057 5.448 26.134 1.00 90.44 80 GLN A N 1
ATOM 599 C CA . GLN A 1 80 ? -12.135 4.612 25.598 1.00 90.44 80 GLN A CA 1
ATOM 600 C C . GLN A 1 80 ? -11.706 3.141 25.562 1.00 90.44 80 GLN A C 1
ATOM 602 O O . GLN A 1 80 ? -12.417 2.305 26.113 1.00 90.44 80 GLN A O 1
ATOM 607 N N . THR A 1 81 ? -10.519 2.819 25.028 1.00 88.50 81 THR A N 1
ATOM 608 C CA . THR A 1 81 ? -9.987 1.440 25.014 1.00 88.50 81 THR A CA 1
ATOM 609 C C . THR A 1 81 ? -9.948 0.837 26.425 1.00 88.50 81 THR A C 1
ATOM 611 O O . THR A 1 81 ? -10.444 -0.268 26.641 1.00 88.50 81 THR A O 1
ATOM 614 N N . TYR A 1 82 ? -9.440 1.591 27.411 1.00 84.12 82 TYR A N 1
ATOM 615 C CA . TYR A 1 82 ? -9.392 1.164 28.814 1.00 84.12 82 TYR A CA 1
ATOM 616 C C . TYR A 1 82 ? -10.790 0.941 29.421 1.00 84.12 82 TYR A C 1
ATOM 618 O O . TYR A 1 82 ? -11.039 -0.093 30.042 1.00 84.12 82 TYR A O 1
ATOM 626 N N . ASN A 1 83 ? -11.722 1.878 29.222 1.00 87.62 83 ASN A N 1
ATOM 627 C CA . ASN A 1 83 ? -13.072 1.795 29.785 1.00 87.62 83 ASN A CA 1
ATOM 628 C C . ASN A 1 83 ? -13.916 0.682 29.144 1.00 87.62 83 ASN A C 1
ATOM 630 O O . ASN A 1 83 ? -14.705 0.042 29.841 1.00 87.62 83 ASN A O 1
ATOM 634 N N . ILE A 1 84 ? -13.758 0.438 27.837 1.00 91.56 84 ILE A N 1
ATOM 635 C CA . ILE A 1 84 ? -14.397 -0.684 27.136 1.00 91.56 84 ILE A CA 1
ATOM 636 C C . ILE A 1 84 ? -13.833 -1.998 27.688 1.00 91.56 84 ILE A C 1
ATOM 638 O O . ILE A 1 84 ? -14.608 -2.832 28.154 1.00 91.56 84 ILE A O 1
ATOM 642 N N . GLY A 1 85 ? -12.504 -2.155 27.736 1.00 89.12 85 GLY A N 1
ATOM 643 C CA . GLY A 1 85 ? -11.854 -3.353 28.282 1.00 89.12 85 GLY A CA 1
ATOM 644 C C . GLY A 1 85 ? -12.273 -3.651 29.728 1.00 89.12 85 GLY A C 1
ATOM 645 O O . GLY A 1 85 ? -12.607 -4.785 30.057 1.00 89.12 85 GLY A O 1
ATOM 646 N N . GLY A 1 86 ? -12.389 -2.619 30.572 1.00 87.44 86 GLY A N 1
ATOM 647 C CA . GLY A 1 86 ? -12.889 -2.735 31.950 1.00 87.44 86 GLY A CA 1
ATOM 648 C C . GLY A 1 86 ? -14.372 -3.123 32.095 1.00 87.44 86 GLY A C 1
ATOM 649 O O . GLY A 1 86 ? -14.812 -3.427 33.206 1.00 87.44 86 GLY A O 1
ATOM 650 N N . LYS A 1 87 ? -15.154 -3.120 31.006 1.00 91.25 87 LYS A N 1
ATOM 651 C CA . LYS A 1 87 ? -16.557 -3.580 30.954 1.00 91.25 87 LYS A CA 1
ATOM 652 C C . LYS A 1 87 ? -16.720 -4.957 30.294 1.00 91.25 87 LYS A C 1
ATOM 654 O O . LYS A 1 87 ? -17.758 -5.596 30.492 1.00 91.25 87 LYS A O 1
ATOM 659 N N . LEU A 1 88 ? -15.742 -5.401 29.504 1.00 92.06 88 LEU A N 1
ATOM 660 C CA . LEU A 1 88 ? -15.726 -6.713 28.852 1.00 92.06 88 LEU A CA 1
ATOM 661 C C . LEU A 1 88 ? -15.368 -7.846 29.843 1.00 92.06 88 LEU A C 1
ATOM 663 O O . LEU A 1 88 ? -15.016 -7.588 30.998 1.00 92.06 88 LEU A O 1
ATOM 667 N N . PRO A 1 89 ? -15.513 -9.128 29.453 1.00 90.81 89 PRO A N 1
ATOM 668 C CA . PRO A 1 89 ? -15.002 -10.246 30.244 1.00 90.81 89 PRO A CA 1
ATOM 669 C C . PRO A 1 89 ? -13.474 -10.191 30.383 1.00 90.81 89 PRO A C 1
ATOM 671 O O . PRO A 1 89 ? -12.767 -9.753 29.481 1.00 90.81 89 PRO A O 1
ATOM 674 N N . THR A 1 90 ? -12.954 -10.674 31.511 1.00 87.31 90 THR A N 1
ATOM 675 C CA . THR A 1 90 ? -11.508 -10.739 31.756 1.00 87.31 90 THR A CA 1
ATOM 676 C C . THR A 1 90 ? -10.815 -11.619 30.716 1.00 87.31 90 THR A C 1
ATOM 678 O O . THR A 1 90 ? -11.198 -12.774 30.550 1.00 87.31 90 THR A O 1
ATOM 681 N N . GLY A 1 91 ? -9.778 -11.081 30.069 1.00 83.56 91 GLY A N 1
ATOM 682 C CA . GLY A 1 91 ? -9.011 -11.765 29.023 1.00 83.56 91 GLY A CA 1
ATOM 683 C C . GLY A 1 91 ? -9.442 -11.434 27.591 1.00 83.56 91 GLY A C 1
ATOM 684 O O . GLY A 1 91 ? -8.768 -11.877 26.674 1.00 83.56 91 GLY A O 1
ATOM 685 N N . VAL A 1 92 ? -10.512 -10.652 27.398 1.00 91.88 92 VAL A N 1
ATOM 686 C CA . VAL A 1 92 ? -10.981 -10.244 26.065 1.00 91.88 92 VAL A CA 1
ATOM 687 C C . VAL A 1 92 ? -10.313 -8.940 25.643 1.00 91.88 92 VAL A C 1
ATOM 689 O O . VAL A 1 92 ? -10.395 -7.941 26.363 1.00 91.88 92 VAL A O 1
ATOM 692 N N . GLU A 1 93 ? -9.669 -8.941 24.478 1.00 91.69 93 GLU A N 1
ATOM 693 C CA . GLU A 1 93 ? -8.954 -7.770 23.962 1.00 91.69 93 GLU A CA 1
ATOM 694 C C . GLU A 1 93 ? -9.882 -6.769 23.246 1.00 91.69 93 GLU A C 1
ATOM 696 O O . GLU A 1 93 ? -10.934 -7.132 22.716 1.00 91.69 93 GLU A O 1
ATOM 701 N N . VAL A 1 94 ? -9.496 -5.487 23.245 1.00 93.31 94 VAL A N 1
ATOM 702 C CA . VAL A 1 94 ? -10.171 -4.403 22.512 1.00 93.31 94 VAL A CA 1
ATOM 703 C C . VAL A 1 94 ? -9.214 -3.876 21.450 1.00 93.31 94 VAL A C 1
ATOM 705 O O . VAL A 1 94 ? -8.363 -3.032 21.730 1.00 93.31 94 VAL A O 1
ATOM 708 N N . ILE A 1 95 ? -9.377 -4.382 20.235 1.00 93.56 95 ILE A N 1
ATOM 709 C CA . ILE A 1 95 ? -8.583 -4.027 19.060 1.00 93.56 95 ILE A CA 1
ATOM 710 C C . ILE A 1 95 ? -9.324 -2.900 18.336 1.00 93.56 95 ILE A C 1
ATOM 712 O O . ILE A 1 95 ? -10.515 -3.029 18.064 1.00 93.56 95 ILE A O 1
ATOM 716 N N . ASP A 1 96 ? -8.660 -1.787 18.024 1.00 92.69 96 ASP A N 1
ATOM 717 C CA . ASP A 1 96 ? -9.237 -0.749 17.159 1.00 92.69 96 ASP A CA 1
ATOM 718 C C . ASP A 1 96 ? -8.785 -0.911 15.698 1.00 92.69 96 ASP A C 1
ATOM 720 O O . ASP A 1 96 ? -7.838 -1.651 15.415 1.00 92.69 96 ASP A O 1
ATOM 724 N N . ARG A 1 97 ? -9.473 -0.239 14.762 1.00 90.88 97 ARG A N 1
ATOM 725 C CA . ARG A 1 97 ? -9.224 -0.348 13.310 1.00 90.88 97 ARG A CA 1
ATOM 726 C C . ARG A 1 97 ? -7.741 -0.211 12.948 1.00 90.88 97 ARG A C 1
ATOM 728 O O . ARG A 1 97 ? -7.276 -0.907 12.051 1.00 90.88 97 ARG A O 1
ATOM 735 N N . PHE A 1 98 ? -6.984 0.641 13.642 1.00 87.69 98 PHE A N 1
ATOM 736 C CA . PHE A 1 98 ? -5.570 0.856 13.326 1.00 87.69 98 PHE A CA 1
ATOM 737 C C . PHE A 1 98 ? -4.655 -0.166 14.000 1.00 87.69 98 PHE A C 1
ATOM 739 O O . PHE A 1 98 ? -3.695 -0.582 13.361 1.00 87.69 98 PHE A O 1
ATOM 746 N N . THR A 1 99 ? -4.962 -0.638 15.216 1.00 89.50 99 THR A N 1
ATOM 747 C CA . THR A 1 99 ? -4.262 -1.804 15.790 1.00 89.50 99 THR A CA 1
ATOM 748 C C . THR A 1 99 ? -4.410 -3.025 14.880 1.00 89.50 99 THR A C 1
ATOM 750 O O . THR A 1 99 ? -3.416 -3.674 14.581 1.00 89.50 99 THR A O 1
ATOM 753 N N . LEU A 1 100 ? -5.616 -3.293 14.365 1.00 90.81 100 LEU A N 1
ATOM 754 C CA . LEU A 1 100 ? -5.859 -4.403 13.437 1.00 90.81 100 LEU A CA 1
ATOM 755 C C . LEU A 1 100 ? -5.066 -4.252 12.127 1.00 90.81 100 LEU A C 1
ATOM 757 O O . LEU A 1 100 ? -4.469 -5.210 11.650 1.00 90.81 100 LEU A O 1
ATOM 761 N N . ILE A 1 101 ? -5.040 -3.050 11.545 1.00 88.31 101 ILE A N 1
ATOM 762 C CA . ILE A 1 101 ? -4.265 -2.770 10.326 1.00 88.31 101 ILE A CA 1
ATOM 763 C C . ILE A 1 101 ? -2.758 -2.966 10.572 1.00 88.31 101 ILE A C 1
ATOM 765 O O . ILE A 1 101 ? -2.091 -3.599 9.755 1.00 88.31 101 ILE A O 1
ATOM 769 N N . LEU A 1 102 ? -2.233 -2.486 11.705 1.00 87.94 102 LEU A N 1
ATOM 770 C CA . LEU A 1 102 ? -0.838 -2.702 12.107 1.00 87.94 102 LEU A CA 1
ATOM 771 C C . LEU A 1 102 ? -0.526 -4.189 12.319 1.00 87.94 102 LEU A C 1
ATOM 773 O O . LEU A 1 102 ? 0.514 -4.648 11.858 1.00 87.94 102 LEU A O 1
ATOM 777 N N . GLU A 1 103 ? -1.440 -4.959 12.914 1.00 89.62 103 GLU A N 1
ATOM 778 C CA . GLU A 1 103 ? -1.284 -6.407 13.087 1.00 89.62 103 GLU A CA 1
ATOM 779 C C . GLU A 1 103 ? -1.167 -7.128 11.732 1.00 89.62 103 GLU A C 1
ATOM 781 O O . GLU A 1 103 ? -0.220 -7.885 11.515 1.00 89.62 103 GLU A O 1
ATOM 786 N N . ILE A 1 104 ? -2.071 -6.847 10.781 1.00 86.56 104 ILE A N 1
ATOM 787 C CA . ILE A 1 104 ? -2.024 -7.443 9.432 1.00 86.56 104 ILE A CA 1
ATOM 788 C C . ILE A 1 104 ? -0.722 -7.065 8.713 1.00 86.56 104 ILE A C 1
ATOM 790 O O . ILE A 1 104 ? -0.173 -7.878 7.967 1.00 86.56 104 ILE A O 1
ATOM 794 N N . PHE A 1 105 ? -0.207 -5.852 8.937 1.00 83.56 105 PHE A N 1
ATOM 795 C CA . PHE A 1 105 ? 1.091 -5.450 8.409 1.00 83.56 105 PHE A CA 1
ATOM 796 C C . PHE A 1 105 ? 2.253 -6.195 9.086 1.00 83.56 105 PHE A C 1
ATOM 798 O O . PHE A 1 105 ? 3.114 -6.726 8.386 1.00 83.56 105 PHE A O 1
ATOM 805 N N . GLY A 1 106 ? 2.264 -6.315 10.415 1.00 85.88 106 GLY A N 1
ATOM 806 C CA . GLY A 1 106 ? 3.275 -7.071 11.162 1.00 85.88 106 GLY A CA 1
ATOM 807 C C . GLY A 1 106 ? 3.352 -8.537 10.726 1.00 85.88 106 GLY A C 1
ATOM 808 O O . GLY A 1 106 ? 4.442 -9.046 10.465 1.00 85.88 106 GLY A O 1
ATOM 809 N N . GLN A 1 107 ? 2.199 -9.180 10.506 1.00 85.56 107 GLN A N 1
ATOM 810 C CA . GLN A 1 107 ? 2.090 -10.541 9.958 1.00 85.56 107 GLN A CA 1
ATOM 811 C C . GLN A 1 107 ? 2.694 -10.704 8.543 1.00 85.56 107 GLN A C 1
ATOM 813 O O . GLN A 1 107 ? 2.876 -11.832 8.085 1.00 85.56 107 GLN A O 1
ATOM 818 N N . ARG A 1 108 ? 2.980 -9.606 7.826 1.00 78.56 108 ARG A N 1
ATOM 819 C CA . ARG A 1 108 ? 3.405 -9.591 6.408 1.00 78.56 108 ARG A CA 1
ATOM 820 C C . ARG A 1 108 ? 4.705 -8.826 6.170 1.00 78.56 108 ARG A C 1
ATOM 822 O O . ARG A 1 108 ? 5.146 -8.668 5.029 1.00 78.56 108 ARG A O 1
ATOM 829 N N . ALA A 1 109 ? 5.344 -8.365 7.242 1.00 81.12 109 ALA A N 1
ATOM 830 C CA . ALA A 1 109 ? 6.606 -7.644 7.223 1.00 81.12 109 ALA A CA 1
ATOM 831 C C . ALA A 1 109 ? 7.791 -8.604 6.984 1.00 81.12 109 ALA A C 1
ATOM 833 O O . ALA A 1 109 ? 8.636 -8.834 7.847 1.00 81.12 109 ALA A O 1
ATOM 834 N N . ASN A 1 110 ? 7.854 -9.180 5.782 1.00 80.12 110 ASN A N 1
ATOM 835 C CA . ASN A 1 110 ? 8.859 -10.180 5.407 1.00 80.12 110 ASN A CA 1
ATOM 836 C C . ASN A 1 110 ? 10.229 -9.578 5.039 1.00 80.12 110 ASN A C 1
ATOM 838 O O . ASN A 1 110 ? 11.217 -10.303 4.961 1.00 80.12 110 ASN A O 1
ATOM 842 N N . THR A 1 111 ? 10.318 -8.259 4.824 1.00 81.19 111 THR A N 1
ATOM 843 C CA . THR A 1 111 ? 11.577 -7.553 4.526 1.00 81.19 111 THR A CA 1
ATOM 844 C C . THR A 1 111 ? 11.961 -6.607 5.663 1.00 81.19 111 THR A C 1
ATOM 846 O O . THR A 1 111 ? 11.091 -6.027 6.315 1.00 81.19 111 THR A O 1
ATOM 849 N N . ARG A 1 112 ? 13.267 -6.377 5.875 1.00 85.62 112 ARG A N 1
ATOM 850 C CA . ARG A 1 112 ? 13.762 -5.462 6.925 1.00 85.62 112 ARG A CA 1
ATOM 851 C C . ARG A 1 112 ? 13.151 -4.058 6.821 1.00 85.62 112 ARG A C 1
ATOM 853 O O . ARG A 1 112 ? 12.818 -3.468 7.841 1.00 85.62 112 ARG A O 1
ATOM 860 N N . LYS A 1 113 ? 12.953 -3.551 5.598 1.00 83.81 113 LYS A N 1
ATOM 861 C CA . LYS A 1 113 ? 12.285 -2.265 5.342 1.00 83.81 113 LYS A CA 1
ATOM 862 C C . LYS A 1 113 ? 10.838 -2.268 5.846 1.00 83.81 113 LYS A C 1
ATOM 864 O O . LYS A 1 113 ? 10.469 -1.372 6.594 1.00 83.81 113 LYS A O 1
ATOM 869 N N . ALA A 1 114 ? 10.048 -3.285 5.494 1.00 82.19 114 ALA A N 1
ATOM 870 C CA . ALA A 1 114 ? 8.665 -3.403 5.957 1.00 82.19 114 ALA A CA 1
ATOM 871 C C . ALA A 1 114 ? 8.581 -3.540 7.490 1.00 82.19 114 ALA A C 1
ATOM 873 O O . ALA A 1 114 ? 7.738 -2.906 8.115 1.00 82.19 114 ALA A O 1
ATOM 874 N N . GLN A 1 115 ? 9.494 -4.297 8.109 1.00 87.69 115 GLN A N 1
ATOM 875 C CA . GLN A 1 115 ? 9.569 -4.447 9.572 1.00 87.69 115 GLN A CA 1
ATOM 876 C C . GLN A 1 115 ? 9.821 -3.108 10.268 1.00 87.69 115 GLN A C 1
ATOM 878 O O . GLN A 1 115 ? 9.112 -2.763 11.206 1.00 87.69 115 GLN A O 1
ATOM 883 N N . LEU A 1 116 ? 10.782 -2.327 9.768 1.00 90.00 116 LEU A N 1
ATOM 884 C CA . LEU A 1 116 ? 11.082 -0.988 10.276 1.00 90.00 116 LEU A CA 1
ATOM 885 C C . LEU A 1 116 ? 9.906 -0.016 10.093 1.00 90.00 116 LEU A C 1
ATOM 887 O O . LEU A 1 116 ? 9.655 0.795 10.977 1.00 90.00 116 LEU A O 1
ATOM 891 N N . GLN A 1 117 ? 9.165 -0.095 8.982 1.00 86.75 117 GLN A N 1
ATOM 892 C CA . GLN A 1 117 ? 7.964 0.725 8.778 1.00 86.75 117 GLN A CA 1
ATOM 893 C C . GLN A 1 117 ? 6.846 0.378 9.772 1.00 86.75 117 GLN A C 1
ATOM 895 O O . GLN A 1 117 ? 6.204 1.288 10.294 1.00 86.75 117 GLN A O 1
ATOM 900 N N . VAL A 1 118 ? 6.636 -0.910 10.074 1.00 88.44 118 VAL A N 1
ATOM 901 C CA . VAL A 1 118 ? 5.659 -1.343 11.088 1.00 88.44 118 VAL A CA 1
ATOM 902 C C . VAL A 1 118 ? 6.112 -0.935 12.493 1.00 88.44 118 VAL A C 1
ATOM 904 O O . VAL A 1 118 ? 5.335 -0.289 13.187 1.00 88.44 118 VAL A O 1
ATOM 907 N N . GLU A 1 119 ? 7.375 -1.179 12.875 1.00 90.94 119 GLU A N 1
ATOM 908 C CA . GLU A 1 119 ? 7.953 -0.737 14.162 1.00 90.94 119 GLU A CA 1
ATOM 909 C C . GLU A 1 119 ? 7.798 0.791 14.333 1.00 90.94 119 GLU A C 1
ATOM 911 O O . GLU A 1 119 ? 7.348 1.275 15.372 1.00 90.94 119 GLU A O 1
ATOM 916 N N . LEU A 1 120 ? 8.086 1.574 13.283 1.00 91.12 120 LEU A N 1
ATOM 917 C CA . LEU A 1 120 ? 7.898 3.029 13.267 1.00 91.12 120 LEU A CA 1
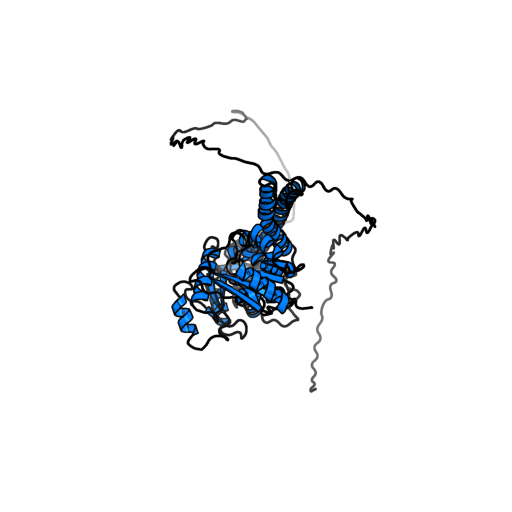ATOM 918 C C . LEU A 1 120 ? 6.429 3.435 13.444 1.00 91.12 120 LEU A C 1
ATOM 920 O O . LEU A 1 120 ? 6.140 4.376 14.187 1.00 91.12 120 LEU A O 1
ATOM 924 N N . ALA A 1 121 ? 5.510 2.754 12.760 1.00 88.50 121 ALA A N 1
ATOM 925 C CA . ALA A 1 121 ? 4.086 3.047 12.814 1.00 88.50 121 ALA A CA 1
ATOM 926 C C . ALA A 1 121 ? 3.485 2.693 14.185 1.00 88.50 121 ALA A C 1
ATOM 928 O O . ALA A 1 121 ? 2.771 3.511 14.763 1.00 88.50 121 ALA A O 1
ATOM 929 N N . GLU A 1 122 ? 3.827 1.536 14.754 1.00 90.31 122 GLU A N 1
ATOM 930 C CA . GLU A 1 122 ? 3.437 1.128 16.109 1.00 90.31 122 GLU A CA 1
ATOM 931 C C . GLU A 1 122 ? 3.939 2.122 17.163 1.00 90.31 122 GLU A C 1
ATOM 933 O O . GLU A 1 122 ? 3.157 2.595 17.990 1.00 90.31 122 GLU A O 1
ATOM 938 N N . LEU A 1 123 ? 5.212 2.529 17.097 1.00 92.00 123 LEU A N 1
ATOM 939 C CA . LEU A 1 123 ? 5.789 3.505 18.026 1.00 92.00 123 LEU A CA 1
ATOM 940 C C . LEU A 1 123 ? 5.154 4.898 17.881 1.00 92.00 123 LEU A C 1
ATOM 942 O O . LEU A 1 123 ? 4.857 5.545 18.889 1.00 92.00 123 LEU A O 1
ATOM 946 N N . ARG A 1 124 ? 4.880 5.355 16.648 1.00 88.81 124 ARG A N 1
ATOM 947 C CA . ARG A 1 124 ? 4.109 6.589 16.385 1.00 88.81 124 ARG A CA 1
ATOM 948 C C . ARG A 1 124 ? 2.669 6.487 16.901 1.00 88.81 124 ARG A C 1
ATOM 950 O O . ARG A 1 124 ? 2.115 7.494 17.341 1.00 88.81 124 ARG A O 1
ATOM 957 N N . TYR A 1 125 ? 2.071 5.294 16.891 1.00 87.19 125 TYR A N 1
ATOM 958 C CA . TYR A 1 125 ? 0.720 5.051 17.396 1.00 87.19 125 TYR A CA 1
ATOM 959 C C . TYR A 1 125 ? 0.651 4.949 18.924 1.00 87.19 125 TYR A C 1
ATOM 961 O O . TYR A 1 125 ? -0.341 5.371 19.530 1.00 87.19 125 TYR A O 1
ATOM 969 N N . GLU A 1 126 ? 1.692 4.412 19.562 1.00 87.56 126 GLU A N 1
ATOM 970 C CA . GLU A 1 126 ? 1.785 4.305 21.015 1.00 87.56 126 GLU A CA 1
ATOM 971 C C . GLU A 1 126 ? 2.203 5.623 21.681 1.00 87.56 126 GLU A C 1
ATOM 973 O O . GLU A 1 126 ? 1.619 5.977 22.708 1.00 87.56 126 GLU A O 1
ATOM 978 N N . LEU A 1 127 ? 3.158 6.375 21.119 1.00 88.88 127 LEU A N 1
ATOM 979 C CA . LEU A 1 127 ? 3.718 7.574 21.755 1.00 88.88 127 LEU A CA 1
ATOM 980 C C . LEU A 1 127 ? 2.663 8.545 22.335 1.00 88.88 127 LEU A C 1
ATOM 982 O O . LEU A 1 127 ? 2.710 8.795 23.543 1.00 88.88 127 LEU A O 1
ATOM 986 N N . PRO A 1 128 ? 1.658 9.034 21.574 1.00 84.75 128 PRO A N 1
ATOM 987 C CA . PRO A 1 128 ? 0.644 9.940 22.120 1.00 84.75 128 PRO A CA 1
ATOM 988 C C . PRO A 1 128 ? -0.260 9.272 23.170 1.00 84.75 128 PRO A C 1
ATOM 990 O O . PRO A 1 128 ? -0.889 9.961 23.974 1.00 84.75 128 PRO A O 1
ATOM 993 N N . ARG A 1 129 ? -0.336 7.932 23.211 1.00 83.31 129 ARG A N 1
ATOM 994 C CA . ARG A 1 129 ? -1.037 7.195 24.276 1.00 83.31 129 ARG A CA 1
ATOM 995 C C . ARG A 1 129 ? -0.219 7.132 25.560 1.00 83.31 129 ARG A C 1
ATOM 997 O O . ARG A 1 129 ? -0.812 7.194 26.636 1.00 83.31 129 ARG A O 1
ATOM 1004 N N . VAL A 1 130 ? 1.106 7.013 25.461 1.00 82.94 130 VAL A N 1
ATOM 1005 C CA . VAL A 1 130 ? 2.017 7.106 26.613 1.00 82.94 130 VAL A CA 1
ATOM 1006 C C . VAL A 1 130 ? 1.990 8.525 27.162 1.00 82.94 130 VAL A C 1
ATOM 1008 O O . VAL A 1 130 ? 1.628 8.696 28.318 1.00 82.94 130 VAL A O 1
ATOM 1011 N N . GLU A 1 131 ? 2.205 9.545 26.329 1.00 79.75 131 GLU A N 1
ATOM 1012 C CA . GLU A 1 131 ? 2.119 10.958 26.733 1.00 79.75 131 GLU A CA 1
ATOM 1013 C C . GLU A 1 131 ? 0.767 11.299 27.393 1.00 79.75 131 GLU A C 1
ATOM 1015 O O . GLU A 1 131 ? 0.722 11.987 28.419 1.00 79.75 131 GLU A O 1
ATOM 1020 N N . ALA A 1 132 ? -0.345 10.760 26.873 1.00 74.50 132 ALA A N 1
ATOM 1021 C CA . ALA A 1 132 ? -1.656 10.893 27.503 1.00 74.50 132 ALA A CA 1
ATOM 1022 C C . ALA A 1 132 ? -1.696 10.269 28.912 1.00 74.50 132 ALA A C 1
ATOM 1024 O O . ALA A 1 132 ? -2.125 10.951 29.847 1.00 74.50 132 ALA A O 1
ATOM 1025 N N . LYS A 1 133 ? -1.217 9.027 29.093 1.00 70.25 133 LYS A N 1
ATOM 1026 C CA . LYS A 1 133 ? -1.117 8.358 30.409 1.00 70.25 133 LYS A CA 1
ATOM 1027 C C . LYS A 1 133 ? -0.232 9.158 31.377 1.00 70.25 133 LYS A C 1
ATOM 1029 O O . LYS A 1 133 ? -0.707 9.491 32.465 1.00 70.25 133 LYS A O 1
ATOM 1034 N N . SER A 1 134 ? 0.958 9.584 30.941 1.00 68.00 134 SER A N 1
ATOM 1035 C CA . SER A 1 134 ? 1.873 10.454 31.695 1.00 68.00 134 SER A CA 1
ATOM 1036 C C . SER A 1 134 ? 1.177 11.732 32.167 1.00 68.00 134 SER A C 1
ATOM 1038 O O . SER A 1 134 ? 1.286 12.128 33.327 1.00 68.00 134 SER A O 1
ATOM 1040 N N . SER A 1 135 ? 0.438 12.396 31.270 1.00 64.81 135 SER A N 1
ATOM 1041 C CA . SER A 1 135 ? -0.239 13.664 31.567 1.00 64.81 135 SER A CA 1
ATOM 1042 C C . SER A 1 135 ? -1.432 13.504 32.517 1.00 64.81 135 SER A C 1
ATOM 1044 O O . SER A 1 135 ? -1.698 14.408 33.308 1.00 64.81 135 SER A O 1
ATOM 1046 N N . LEU A 1 136 ? -2.123 12.359 32.477 1.00 61.00 136 LEU A N 1
ATOM 1047 C CA . LEU A 1 136 ? -3.219 12.023 33.388 1.00 61.00 136 LEU A CA 1
ATOM 1048 C C . LEU A 1 136 ? -2.686 11.697 34.788 1.00 61.00 136 LEU A C 1
ATOM 1050 O O . LEU A 1 136 ? -3.165 12.273 35.763 1.00 61.00 136 LEU A O 1
ATOM 1054 N N . ALA A 1 137 ? -1.641 10.867 34.883 1.00 62.16 137 ALA A N 1
ATOM 1055 C CA . ALA A 1 137 ? -0.968 10.546 36.144 1.00 62.16 137 ALA A CA 1
ATOM 1056 C C . ALA A 1 137 ? -0.370 11.787 36.841 1.00 62.16 137 ALA A C 1
ATOM 1058 O O . ALA A 1 137 ? -0.289 11.828 38.065 1.00 62.16 137 ALA A O 1
ATOM 1059 N N . LYS A 1 138 ? 0.004 12.821 36.072 1.00 61.59 138 LYS A N 1
ATOM 1060 C CA . LYS A 1 138 ? 0.482 14.124 36.576 1.00 61.59 138 LYS A CA 1
ATOM 1061 C C . LYS A 1 138 ? -0.628 15.115 36.959 1.00 61.59 138 LYS A C 1
ATOM 1063 O O . LYS A 1 138 ? -0.318 16.134 37.572 1.00 61.59 138 LYS A O 1
ATOM 1068 N N . ARG A 1 139 ? -1.886 14.881 36.564 1.00 55.06 139 ARG A N 1
ATOM 1069 C CA . ARG A 1 139 ? -2.998 15.839 36.743 1.00 55.06 139 ARG A CA 1
ATOM 1070 C C . ARG A 1 139 ? -4.017 15.438 37.799 1.00 55.06 139 ARG A C 1
ATOM 1072 O O . ARG A 1 139 ? -4.614 16.328 38.392 1.00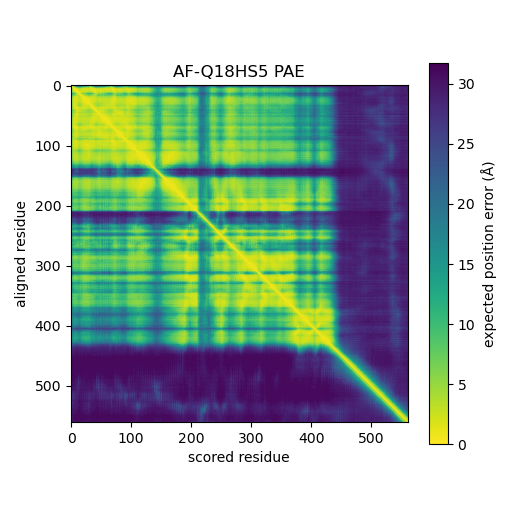 55.06 139 ARG A O 1
ATOM 1079 N N . ASP A 1 140 ? -4.244 14.143 37.993 1.00 48.78 140 ASP A N 1
ATOM 1080 C CA . ASP A 1 140 ? -5.412 13.648 38.720 1.00 48.78 140 ASP A CA 1
ATOM 1081 C C . ASP A 1 140 ? -5.029 12.535 39.707 1.00 48.78 140 ASP A C 1
ATOM 1083 O O . ASP A 1 140 ? -4.551 11.471 39.309 1.00 48.78 140 ASP A O 1
ATOM 1087 N N . GLU A 1 141 ? -5.319 12.737 40.997 1.00 48.38 141 GLU A N 1
ATOM 1088 C CA . GLU A 1 141 ? -5.140 11.748 42.075 1.00 48.38 141 GLU A CA 1
ATOM 1089 C C . GLU A 1 141 ? -6.189 10.609 42.010 1.00 48.38 141 GLU A C 1
ATOM 1091 O O . GLU A 1 141 ? -6.830 10.246 42.998 1.00 48.38 141 GLU A O 1
ATOM 1096 N N . ARG A 1 142 ? -6.406 10.025 40.825 1.00 49.62 142 ARG A N 1
ATOM 1097 C CA . ARG A 1 142 ? -7.385 8.948 40.627 1.00 49.62 142 ARG A CA 1
ATOM 1098 C C . ARG A 1 142 ? -6.834 7.601 41.126 1.00 49.62 142 ARG A C 1
ATOM 1100 O O . ARG A 1 142 ? -5.752 7.189 40.687 1.00 49.62 142 ARG A O 1
ATOM 1107 N N . PRO A 1 143 ? -7.584 6.862 41.971 1.00 41.00 143 PRO A N 1
ATOM 1108 C CA . PRO A 1 143 ? -7.166 5.563 42.496 1.00 41.00 143 PRO A CA 1
ATOM 1109 C C . PRO A 1 143 ? -7.160 4.505 41.381 1.00 41.00 143 PRO A C 1
ATOM 1111 O O . PRO A 1 143 ? -8.163 3.853 41.105 1.00 41.00 143 PRO A O 1
ATOM 1114 N N . GLY A 1 144 ? -6.009 4.376 40.722 1.00 52.03 144 GLY A N 1
ATOM 1115 C CA . GLY A 1 144 ? -5.775 3.485 39.583 1.00 52.03 144 GLY A CA 1
ATOM 1116 C C . GLY A 1 144 ? -4.545 3.857 38.744 1.00 52.03 144 GLY A C 1
ATOM 1117 O O . GLY A 1 144 ? -3.935 2.969 38.162 1.00 52.03 144 GLY A O 1
ATOM 1118 N N . PHE A 1 145 ? -4.136 5.136 38.728 1.00 48.25 145 PHE A N 1
ATOM 1119 C CA . PHE A 1 145 ? -3.005 5.630 37.911 1.00 48.25 145 PHE A CA 1
ATOM 1120 C C . PHE A 1 145 ? -1.741 6.023 38.704 1.00 48.25 145 PHE A C 1
ATOM 1122 O O . PHE A 1 145 ? -0.687 6.242 38.113 1.00 48.25 145 PHE A O 1
ATOM 1129 N N . MET A 1 146 ? -1.807 6.068 40.040 1.00 45.81 146 MET A N 1
ATOM 1130 C CA . MET A 1 146 ? -0.763 6.598 40.944 1.00 45.81 146 MET A CA 1
ATOM 1131 C C . MET A 1 146 ? 0.601 5.860 40.960 1.00 45.81 146 MET A C 1
ATOM 1133 O O . MET A 1 146 ? 1.449 6.183 41.787 1.00 45.81 146 MET A O 1
ATOM 1137 N N . GLY A 1 147 ? 0.835 4.858 40.105 1.00 49.25 147 GLY A N 1
ATOM 1138 C CA . GLY A 1 147 ? 2.046 4.019 40.133 1.00 49.25 147 GLY A CA 1
ATOM 1139 C C . GLY A 1 147 ? 3.108 4.309 39.063 1.00 49.25 147 GLY A C 1
ATOM 1140 O O . GLY A 1 147 ? 4.164 3.685 39.097 1.00 49.25 147 GLY A O 1
ATOM 1141 N N . LEU A 1 148 ? 2.834 5.193 38.097 1.00 49.00 148 LEU A N 1
ATOM 1142 C CA . LEU A 1 148 ? 3.523 5.183 36.792 1.00 49.00 148 LEU A CA 1
ATOM 1143 C C . LEU A 1 148 ? 4.507 6.344 36.536 1.00 49.00 148 LEU A C 1
ATOM 1145 O O . LEU A 1 148 ? 5.281 6.282 35.587 1.00 49.00 148 LEU A O 1
ATOM 1149 N N . GLY A 1 149 ? 4.512 7.385 37.377 1.00 50.38 149 GLY A N 1
ATOM 1150 C CA . GLY A 1 149 ? 5.058 8.711 37.037 1.00 50.38 149 GLY A CA 1
ATOM 1151 C C . GLY A 1 149 ? 6.507 8.782 36.521 1.00 50.38 149 GLY A C 1
ATOM 1152 O O . GLY A 1 149 ? 6.758 9.535 35.585 1.00 50.38 149 GLY A O 1
ATOM 1153 N N . GLU A 1 150 ? 7.450 8.021 37.089 1.00 51.78 150 GLU A N 1
ATOM 1154 C CA . GLU A 1 150 ? 8.844 7.986 36.597 1.00 51.78 150 GLU A CA 1
ATOM 1155 C C . GLU A 1 150 ? 9.039 6.996 35.433 1.00 51.78 150 GLU A C 1
ATOM 1157 O O . GLU A 1 150 ? 9.803 7.279 34.510 1.00 51.78 150 GLU A O 1
ATOM 1162 N N . TYR A 1 151 ? 8.321 5.866 35.446 1.00 55.03 151 TYR A N 1
ATOM 1163 C CA . TYR A 1 151 ? 8.419 4.813 34.426 1.00 55.03 151 TYR A CA 1
ATOM 1164 C C . TYR A 1 151 ? 7.867 5.259 33.064 1.00 55.03 151 TYR A C 1
ATOM 1166 O O . TYR A 1 151 ? 8.450 4.939 32.025 1.00 55.03 151 TYR A O 1
ATOM 1174 N N . ASP A 1 152 ? 6.772 6.023 33.062 1.00 61.66 152 ASP A N 1
ATOM 1175 C CA . ASP A 1 152 ? 6.179 6.562 31.836 1.00 61.66 152 ASP A CA 1
ATOM 1176 C C . ASP A 1 152 ? 7.103 7.604 31.168 1.00 61.66 152 ASP A C 1
ATOM 1178 O O . ASP A 1 152 ? 7.175 7.658 29.941 1.00 61.66 152 ASP A O 1
ATOM 1182 N N . GLU A 1 153 ? 7.875 8.390 31.936 1.00 67.19 153 GLU A N 1
ATOM 1183 C CA . GLU A 1 153 ? 8.814 9.363 31.354 1.00 67.19 153 GLU A CA 1
ATOM 1184 C C . GLU A 1 153 ? 10.076 8.738 30.748 1.00 67.19 153 GLU A C 1
ATOM 1186 O O . GLU A 1 153 ? 10.595 9.271 29.764 1.00 67.19 153 GLU A O 1
ATOM 1191 N N . SER A 1 154 ? 10.610 7.644 31.310 1.00 77.38 154 SER A N 1
ATOM 1192 C CA . SER A 1 154 ? 11.650 6.882 30.602 1.00 77.38 154 SER A CA 1
ATOM 1193 C C . SER A 1 154 ? 11.082 6.331 29.302 1.00 77.38 154 SER A C 1
ATOM 1195 O O . SER A 1 154 ? 11.627 6.614 28.240 1.00 77.38 154 SER A O 1
ATOM 1197 N N . ARG A 1 155 ? 9.908 5.691 29.369 1.00 82.81 155 ARG A N 1
ATOM 1198 C CA . ARG A 1 155 ? 9.268 5.045 28.220 1.00 82.81 155 ARG A CA 1
ATOM 1199 C C . ARG A 1 155 ? 8.966 6.017 27.076 1.00 82.81 155 ARG A C 1
ATOM 1201 O O . ARG A 1 155 ? 9.183 5.677 25.919 1.00 82.81 155 ARG A O 1
ATOM 1208 N N . GLU A 1 156 ? 8.536 7.240 27.381 1.00 86.31 156 GLU A N 1
ATOM 1209 C CA . GLU A 1 156 ? 8.351 8.310 26.390 1.00 86.31 156 GLU A CA 1
ATOM 1210 C C . GLU A 1 156 ? 9.664 8.670 25.662 1.00 86.31 156 GLU A C 1
ATOM 1212 O O . GLU A 1 156 ? 9.685 8.821 24.437 1.00 86.31 156 GLU A O 1
ATOM 1217 N N . ARG A 1 157 ? 10.776 8.783 26.403 1.00 87.38 157 ARG A N 1
ATOM 1218 C CA . ARG A 1 157 ? 12.107 9.093 25.850 1.00 87.38 157 ARG A CA 1
ATOM 1219 C C . ARG A 1 157 ? 12.699 7.918 25.071 1.00 87.38 157 ARG A C 1
ATOM 1221 O O . ARG A 1 157 ? 13.338 8.143 24.043 1.00 87.38 157 ARG A O 1
ATOM 1228 N N . ASP A 1 158 ? 12.449 6.692 25.517 1.00 91.62 158 ASP A N 1
ATOM 1229 C CA . ASP A 1 158 ? 12.887 5.465 24.851 1.00 91.62 158 ASP A CA 1
ATOM 1230 C C . ASP A 1 158 ? 12.179 5.315 23.493 1.00 91.62 158 ASP A C 1
ATOM 1232 O O . ASP A 1 158 ? 12.851 5.204 22.466 1.00 91.62 158 ASP A O 1
ATOM 1236 N N . ILE A 1 159 ? 10.847 5.470 23.454 1.00 92.81 159 ILE A N 1
ATOM 1237 C CA . ILE A 1 159 ? 10.043 5.459 22.216 1.00 92.81 159 ILE A CA 1
ATOM 1238 C C . ILE A 1 159 ? 10.512 6.548 21.239 1.00 92.81 159 ILE A C 1
ATOM 1240 O O . ILE A 1 159 ? 10.755 6.268 20.065 1.00 92.81 159 ILE A O 1
ATOM 1244 N N . LYS A 1 160 ? 10.716 7.789 21.709 1.00 93.25 160 LYS A N 1
ATOM 1245 C CA . LYS A 1 160 ? 11.244 8.889 20.874 1.00 93.25 160 LYS A CA 1
ATOM 1246 C C . LYS A 1 160 ? 12.641 8.585 20.313 1.00 93.25 160 LYS A C 1
ATOM 1248 O O . LYS A 1 160 ? 12.938 8.949 19.174 1.00 93.25 160 LYS A O 1
ATOM 1253 N N . SER A 1 161 ? 13.480 7.883 21.074 1.00 94.31 161 SER A N 1
ATOM 1254 C CA . SER A 1 161 ? 14.817 7.458 20.637 1.00 94.31 161 SER A CA 1
ATOM 1255 C C . SER A 1 161 ? 14.753 6.327 19.603 1.00 94.31 161 SER A C 1
ATOM 1257 O O . SER A 1 161 ? 15.483 6.364 18.612 1.00 94.31 161 SER A O 1
ATOM 1259 N N . GLN A 1 162 ? 13.844 5.361 19.780 1.00 95.38 162 GLN A N 1
ATOM 1260 C CA . GLN A 1 162 ? 13.588 4.288 18.813 1.00 95.38 162 GLN A CA 1
ATOM 1261 C C . GLN A 1 162 ? 13.064 4.846 17.482 1.00 95.38 162 GLN A C 1
ATOM 1263 O O . GLN A 1 162 ? 13.650 4.550 16.445 1.00 95.38 162 GLN A O 1
ATOM 1268 N N . ILE A 1 163 ? 12.055 5.727 17.506 1.00 93.31 163 ILE A N 1
ATOM 1269 C CA . ILE A 1 163 ? 11.521 6.416 16.313 1.00 93.31 163 ILE A CA 1
ATOM 1270 C C . ILE A 1 163 ? 12.646 7.103 15.521 1.00 93.31 163 ILE A C 1
ATOM 1272 O O . ILE A 1 163 ? 12.725 6.951 14.301 1.00 93.31 163 ILE A O 1
ATOM 1276 N N . SER A 1 164 ? 13.546 7.816 16.207 1.00 93.62 164 SER A N 1
ATOM 1277 C CA . SER A 1 164 ? 14.691 8.491 15.579 1.00 93.62 164 SER A CA 1
ATOM 1278 C C . SER A 1 164 ? 15.670 7.506 14.922 1.00 93.62 164 SER A C 1
ATOM 1280 O O . SER A 1 164 ? 16.032 7.685 13.759 1.00 93.62 164 SER A O 1
ATOM 1282 N N . ARG A 1 165 ? 16.038 6.422 15.625 1.00 95.50 165 ARG A N 1
ATOM 1283 C CA . ARG A 1 165 ? 16.897 5.341 15.101 1.00 95.50 165 ARG A CA 1
ATOM 1284 C C . ARG A 1 165 ? 16.299 4.694 13.848 1.00 95.50 165 ARG A C 1
ATOM 1286 O O . ARG A 1 165 ? 17.002 4.514 12.860 1.00 95.50 165 ARG A O 1
ATOM 1293 N N . ILE A 1 166 ? 15.019 4.333 13.901 1.00 93.94 166 ILE A N 1
ATOM 1294 C CA . ILE A 1 166 ? 14.313 3.623 12.825 1.00 93.94 166 ILE A CA 1
ATOM 1295 C C . ILE A 1 166 ? 14.160 4.513 11.591 1.00 93.94 166 ILE A C 1
ATOM 1297 O O . ILE A 1 166 ? 14.365 4.038 10.479 1.00 93.94 166 ILE A O 1
ATOM 1301 N N . SER A 1 167 ? 13.863 5.803 11.783 1.00 89.69 167 SER A N 1
ATOM 1302 C CA . SER A 1 167 ? 13.777 6.769 10.679 1.00 89.69 167 SER A CA 1
ATOM 1303 C C . SER A 1 167 ? 15.113 6.854 9.929 1.00 89.69 167 SER A C 1
ATOM 1305 O O . SER A 1 167 ? 15.143 6.652 8.722 1.00 89.69 167 SER A O 1
ATOM 1307 N N . GLN A 1 168 ? 16.230 6.996 10.653 1.00 91.12 168 GLN A N 1
ATOM 1308 C CA . GLN A 1 168 ? 17.577 7.017 10.059 1.00 91.12 168 GLN A CA 1
ATOM 1309 C C . GLN A 1 168 ? 17.948 5.694 9.360 1.00 91.12 168 GLN A C 1
ATOM 1311 O O . GLN A 1 168 ? 18.637 5.702 8.339 1.00 91.12 168 GLN A O 1
ATOM 1316 N N . GLU A 1 169 ? 17.496 4.548 9.884 1.00 92.19 169 GLU A N 1
ATOM 1317 C CA . GLU A 1 169 ? 17.697 3.238 9.248 1.00 92.19 169 GLU A CA 1
ATOM 1318 C C . GLU A 1 169 ? 16.896 3.116 7.934 1.00 92.19 169 GLU A C 1
ATOM 1320 O O . GLU A 1 169 ? 17.400 2.555 6.961 1.00 92.19 169 GLU A O 1
ATOM 1325 N N . LEU A 1 170 ? 15.689 3.692 7.875 1.00 88.81 170 LEU A N 1
ATOM 1326 C CA . LEU A 1 170 ? 14.856 3.768 6.668 1.00 88.81 170 LEU A CA 1
ATOM 1327 C C . LEU A 1 170 ? 15.409 4.755 5.626 1.00 88.81 170 LEU A C 1
ATOM 1329 O O . LEU A 1 170 ? 15.438 4.414 4.443 1.00 88.81 170 LEU A O 1
ATOM 1333 N N . ASP A 1 171 ? 15.904 5.924 6.041 1.00 86.81 171 ASP A N 1
ATOM 1334 C CA . ASP A 1 171 ? 16.539 6.908 5.150 1.00 86.81 171 ASP A CA 1
ATOM 1335 C C . ASP A 1 171 ? 17.745 6.282 4.419 1.00 86.81 171 ASP A C 1
ATOM 1337 O O . ASP A 1 171 ? 17.845 6.321 3.189 1.00 86.81 171 ASP A O 1
ATOM 1341 N N . ALA A 1 172 ? 18.610 5.579 5.161 1.00 88.94 172 ALA A N 1
ATOM 1342 C CA . ALA A 1 172 ? 19.773 4.868 4.620 1.00 88.94 172 ALA A CA 1
ATOM 1343 C C . ALA A 1 172 ? 19.425 3.632 3.755 1.00 88.94 172 ALA A C 1
ATOM 1345 O O . ALA A 1 172 ? 20.302 3.071 3.082 1.00 88.94 172 ALA A O 1
ATOM 1346 N N . ILE A 1 173 ? 18.168 3.174 3.770 1.00 86.62 173 ILE A N 1
ATOM 1347 C CA . ILE A 1 173 ? 17.633 2.191 2.814 1.00 86.62 173 ILE A CA 1
ATOM 1348 C C . ILE A 1 173 ? 17.144 2.913 1.548 1.00 86.62 173 ILE A C 1
ATOM 1350 O O . ILE A 1 173 ? 17.472 2.478 0.442 1.00 86.62 173 ILE A O 1
ATOM 1354 N N . ALA A 1 174 ? 16.440 4.040 1.689 1.00 82.19 174 ALA A N 1
ATOM 1355 C CA . ALA A 1 174 ? 15.916 4.823 0.569 1.00 82.19 174 ALA A CA 1
ATOM 1356 C C . ALA A 1 174 ? 17.023 5.368 -0.360 1.00 82.19 174 ALA A C 1
ATOM 1358 O O . ALA A 1 174 ? 16.872 5.322 -1.581 1.00 82.19 174 ALA A O 1
ATOM 1359 N N . GLU A 1 175 ? 18.175 5.796 0.175 1.00 84.44 175 GLU A N 1
ATOM 1360 C CA . GLU A 1 175 ? 19.338 6.207 -0.641 1.00 84.44 175 GLU A CA 1
ATOM 1361 C C . GLU A 1 175 ? 19.852 5.075 -1.559 1.00 84.44 175 GLU A C 1
ATOM 1363 O O . GLU A 1 175 ? 20.190 5.288 -2.732 1.00 84.44 175 GLU A O 1
ATOM 1368 N N . LYS A 1 176 ? 19.873 3.837 -1.047 1.00 83.75 176 LYS A N 1
ATOM 1369 C CA . LYS A 1 176 ? 20.305 2.648 -1.801 1.00 83.75 176 LYS A CA 1
ATOM 1370 C C . LYS A 1 176 ? 19.287 2.273 -2.875 1.00 83.75 176 LYS A C 1
ATOM 1372 O O . LYS A 1 176 ? 19.668 1.946 -3.998 1.00 83.75 176 LYS A O 1
ATOM 1377 N N . GLU A 1 177 ? 17.998 2.364 -2.557 1.00 79.56 177 GLU A N 1
ATOM 1378 C CA . GLU A 1 177 ? 16.920 2.160 -3.527 1.00 79.56 177 GLU A CA 1
ATOM 1379 C C . GLU A 1 177 ? 16.934 3.221 -4.633 1.00 79.56 177 GLU A C 1
ATOM 1381 O O . GLU A 1 177 ? 16.788 2.862 -5.801 1.00 79.56 177 GLU A O 1
ATOM 1386 N N . GLN A 1 178 ? 17.195 4.496 -4.315 1.00 82.56 178 GLN A N 1
ATOM 1387 C CA . GLN A 1 178 ? 17.360 5.538 -5.333 1.00 82.56 178 GLN A CA 1
ATOM 1388 C C . GLN A 1 178 ? 18.516 5.214 -6.281 1.00 82.56 178 GLN A C 1
ATOM 1390 O O . GLN A 1 178 ? 18.333 5.262 -7.496 1.00 82.56 178 GLN A O 1
ATOM 1395 N N . THR A 1 179 ? 19.664 4.798 -5.744 1.00 82.00 179 THR A N 1
ATOM 1396 C CA . THR A 1 179 ? 20.826 4.392 -6.552 1.00 82.00 179 THR A CA 1
ATOM 1397 C C . THR A 1 179 ? 20.473 3.231 -7.494 1.00 82.00 179 THR A C 1
ATOM 1399 O O . THR A 1 179 ? 20.797 3.261 -8.682 1.00 82.00 179 THR A O 1
ATOM 1402 N N . ARG A 1 180 ? 19.730 2.232 -6.995 1.00 79.56 180 ARG A N 1
ATOM 1403 C CA . ARG A 1 180 ? 19.253 1.082 -7.783 1.00 79.56 180 ARG A CA 1
ATOM 1404 C C . ARG A 1 180 ? 18.200 1.471 -8.836 1.00 79.56 180 ARG A C 1
ATOM 1406 O O . ARG A 1 180 ? 18.155 0.855 -9.898 1.00 79.56 180 ARG A O 1
ATOM 1413 N N . ARG A 1 181 ? 17.373 2.498 -8.595 1.00 79.19 181 ARG A N 1
ATOM 1414 C CA . ARG A 1 181 ? 16.439 3.063 -9.596 1.00 79.19 181 ARG A CA 1
ATOM 1415 C C . ARG A 1 181 ? 17.163 3.817 -10.709 1.00 79.19 181 ARG A C 1
ATOM 1417 O O . ARG A 1 181 ? 16.810 3.634 -11.871 1.00 79.19 181 ARG A O 1
ATOM 1424 N N . GLU A 1 182 ? 18.186 4.599 -10.370 1.00 80.12 182 GLU A N 1
ATOM 1425 C CA . GLU A 1 182 ? 19.050 5.275 -11.348 1.00 80.12 182 GLU A CA 1
ATOM 1426 C C . GLU A 1 182 ? 19.690 4.245 -12.295 1.00 80.12 182 GLU A C 1
ATOM 1428 O O . GLU A 1 182 ? 19.548 4.336 -13.513 1.00 80.12 182 GLU A O 1
ATOM 1433 N N . GLN A 1 183 ? 20.278 3.182 -11.733 1.00 78.81 183 GLN A N 1
ATOM 1434 C CA . GLN A 1 183 ? 20.882 2.074 -12.486 1.00 78.81 183 GLN A CA 1
ATOM 1435 C C . GLN A 1 183 ? 19.881 1.331 -13.387 1.00 78.81 183 GLN A C 1
ATOM 1437 O O . GLN A 1 183 ? 20.214 0.997 -14.524 1.00 78.81 183 GLN A O 1
ATOM 1442 N N . ARG A 1 184 ? 18.644 1.096 -12.922 1.00 80.25 184 ARG A N 1
ATOM 1443 C CA . ARG A 1 184 ? 17.570 0.496 -13.739 1.00 80.25 184 ARG A CA 1
ATOM 1444 C C . ARG A 1 184 ? 17.239 1.366 -14.961 1.00 80.25 184 ARG A C 1
ATOM 1446 O O . ARG A 1 184 ? 17.190 0.844 -16.070 1.00 80.25 184 ARG A O 1
ATOM 1453 N N . ARG A 1 185 ? 17.109 2.687 -14.788 1.00 78.88 185 ARG A N 1
ATOM 1454 C CA . ARG A 1 185 ? 16.883 3.640 -15.897 1.00 78.88 185 ARG A CA 1
ATOM 1455 C C . ARG A 1 185 ? 18.086 3.764 -16.834 1.00 78.88 185 ARG A C 1
ATOM 1457 O O . ARG A 1 185 ? 17.908 3.896 -18.042 1.00 78.88 185 ARG A O 1
ATOM 1464 N N . GLU A 1 186 ? 19.308 3.705 -16.303 1.00 74.56 186 GLU A N 1
ATOM 1465 C CA . GLU A 1 186 ? 20.531 3.617 -17.114 1.00 74.56 186 GLU A CA 1
ATOM 1466 C C . GLU A 1 186 ? 20.637 2.310 -17.909 1.00 74.56 186 GLU A C 1
ATOM 1468 O O . GLU A 1 186 ? 21.328 2.293 -18.925 1.00 74.56 186 GLU A O 1
ATOM 1473 N N . SER A 1 187 ? 19.942 1.256 -17.472 1.00 72.94 187 SER A N 1
ATOM 1474 C CA . SER A 1 187 ? 19.836 -0.045 -18.148 1.00 72.94 187 SER A CA 1
ATOM 1475 C C . SER A 1 187 ? 18.654 -0.119 -19.131 1.00 72.94 187 SER A C 1
ATOM 1477 O O . SER A 1 187 ? 18.300 -1.202 -19.575 1.00 72.94 187 SER A O 1
ATOM 1479 N N . GLY A 1 188 ? 18.015 1.014 -19.452 1.00 73.69 188 GLY A N 1
ATOM 1480 C CA . GLY A 1 188 ? 16.926 1.103 -20.435 1.00 73.69 188 GLY A CA 1
ATOM 1481 C C . GLY A 1 188 ? 15.507 0.857 -19.902 1.00 73.69 188 GLY A C 1
ATOM 1482 O O . GLY A 1 188 ? 14.556 1.120 -20.632 1.00 73.69 188 GLY A O 1
ATOM 1483 N N . PHE A 1 189 ? 15.337 0.421 -18.647 1.00 81.94 189 PHE A N 1
ATOM 1484 C CA . PHE A 1 189 ? 14.011 0.111 -18.097 1.00 81.94 189 PHE A CA 1
ATOM 1485 C C . PHE A 1 189 ? 13.158 1.362 -17.830 1.00 81.94 189 PHE A C 1
ATOM 1487 O O . PHE A 1 189 ? 13.605 2.313 -17.178 1.00 81.94 189 PHE A O 1
ATOM 1494 N N . ASP A 1 190 ? 11.889 1.299 -18.234 1.00 87.00 190 ASP A N 1
ATOM 1495 C CA . ASP A 1 190 ? 10.833 2.220 -17.806 1.00 87.00 190 ASP A CA 1
ATOM 1496 C C . ASP A 1 190 ? 10.201 1.707 -16.486 1.00 87.00 190 ASP A C 1
ATOM 1498 O O . ASP A 1 190 ? 9.887 0.522 -16.360 1.00 87.00 190 ASP A O 1
ATOM 1502 N N . LEU A 1 191 ? 10.026 2.563 -15.466 1.00 88.38 191 LEU A N 1
ATOM 1503 C CA . LEU A 1 191 ? 9.477 2.151 -14.160 1.00 88.38 191 LEU A CA 1
ATOM 1504 C C . LEU A 1 191 ? 7.961 2.387 -14.096 1.00 88.38 191 LEU A C 1
ATOM 1506 O O . LEU A 1 191 ? 7.507 3.505 -14.327 1.00 88.38 191 LEU A O 1
ATOM 1510 N N . VAL A 1 192 ? 7.172 1.379 -13.720 1.00 90.88 192 VAL A N 1
ATOM 1511 C CA . VAL A 1 192 ? 5.705 1.499 -13.616 1.00 90.88 192 VAL A CA 1
ATOM 1512 C C . VAL A 1 192 ? 5.226 1.020 -12.249 1.00 90.88 192 VAL A C 1
ATOM 1514 O O . VAL A 1 192 ? 5.616 -0.053 -11.793 1.00 90.88 192 VAL A O 1
ATOM 1517 N N . ALA A 1 193 ? 4.366 1.796 -11.588 1.00 90.12 193 ALA A N 1
ATOM 1518 C CA . ALA A 1 193 ? 3.844 1.468 -10.259 1.00 90.12 193 ALA A CA 1
ATOM 1519 C C . ALA A 1 193 ? 2.333 1.211 -10.276 1.00 90.12 193 ALA A C 1
ATOM 1521 O O . ALA A 1 193 ? 1.576 1.971 -10.877 1.00 90.12 193 ALA A O 1
ATOM 1522 N N . LEU A 1 194 ? 1.890 0.163 -9.580 1.00 90.31 194 LEU A N 1
ATOM 1523 C CA . LEU A 1 194 ? 0.477 -0.153 -9.370 1.00 90.31 194 LEU A CA 1
ATOM 1524 C C . LEU A 1 194 ? 0.017 0.430 -8.030 1.00 90.31 194 LEU A C 1
ATOM 1526 O O . LEU A 1 194 ? 0.370 -0.086 -6.971 1.00 90.31 194 LEU A O 1
ATOM 1530 N N . ALA A 1 195 ? -0.803 1.478 -8.086 1.00 88.62 195 ALA A N 1
ATOM 1531 C CA . ALA A 1 195 ? -1.399 2.153 -6.934 1.00 88.62 195 ALA A CA 1
ATOM 1532 C C . ALA A 1 195 ? -2.904 1.843 -6.821 1.00 88.62 195 ALA A C 1
ATOM 1534 O O . ALA A 1 195 ? -3.506 1.287 -7.738 1.00 88.62 195 ALA A O 1
ATOM 1535 N N . GLY A 1 196 ? -3.523 2.188 -5.688 1.00 87.38 196 GLY A N 1
ATOM 1536 C CA . GLY A 1 196 ? -4.951 1.955 -5.430 1.00 87.38 196 GLY A CA 1
ATOM 1537 C C . GLY A 1 196 ? -5.221 1.063 -4.216 1.00 87.38 196 GLY A C 1
ATOM 1538 O O . GLY A 1 196 ? -4.300 0.564 -3.556 1.00 87.38 196 GLY A O 1
ATOM 1539 N N . TYR A 1 197 ? -6.502 0.874 -3.906 1.00 85.44 197 TYR A N 1
ATOM 1540 C CA . TYR A 1 197 ? -6.957 0.261 -2.655 1.00 85.44 197 TYR A CA 1
ATOM 1541 C C . TYR A 1 197 ? -6.561 -1.221 -2.503 1.00 85.44 197 TYR A C 1
ATOM 1543 O O . TYR A 1 197 ? -6.151 -1.908 -3.447 1.00 85.44 197 TYR A O 1
ATOM 1551 N N . THR A 1 198 ? -6.658 -1.740 -1.279 1.00 79.62 198 THR A N 1
ATOM 1552 C CA . THR A 1 198 ? -6.682 -3.185 -1.021 1.00 79.62 198 THR A CA 1
ATOM 1553 C C . THR A 1 198 ? -7.878 -3.848 -1.709 1.00 79.62 198 THR A C 1
ATOM 1555 O O . THR A 1 198 ? -8.877 -3.195 -1.987 1.00 79.62 198 THR A O 1
ATOM 1558 N N . ASN A 1 199 ? -7.776 -5.145 -2.011 1.00 81.38 199 ASN A N 1
ATOM 1559 C CA . ASN A 1 199 ? -8.739 -5.919 -2.817 1.00 81.38 199 ASN A CA 1
ATOM 1560 C C . ASN A 1 199 ? -8.946 -5.455 -4.280 1.00 81.38 199 ASN A C 1
ATOM 1562 O O . ASN A 1 199 ? -9.407 -6.253 -5.086 1.00 81.38 199 ASN A O 1
ATOM 1566 N N . ALA A 1 200 ? -8.484 -4.270 -4.705 1.00 85.56 200 ALA A N 1
ATOM 1567 C CA . ALA A 1 200 ? -8.543 -3.837 -6.115 1.00 85.56 200 ALA A CA 1
ATOM 1568 C C . ALA A 1 200 ? -7.749 -4.736 -7.101 1.00 85.56 200 ALA A C 1
ATOM 1570 O O . ALA A 1 200 ? -7.727 -4.498 -8.306 1.00 85.56 200 ALA A O 1
ATOM 1571 N N . GLY A 1 201 ? -7.082 -5.789 -6.612 1.00 85.12 201 GLY A N 1
ATOM 1572 C CA . GLY A 1 201 ? -6.462 -6.832 -7.429 1.00 85.12 201 GLY A CA 1
ATOM 1573 C C . GLY A 1 201 ? -5.105 -6.461 -8.030 1.00 85.12 201 GLY A C 1
ATOM 1574 O O . GLY A 1 201 ? -4.684 -7.111 -8.982 1.00 85.12 201 GLY A O 1
ATOM 1575 N N . LYS A 1 202 ? -4.410 -5.454 -7.479 1.00 89.81 202 LYS A N 1
ATOM 1576 C CA . LYS A 1 202 ? -3.094 -4.983 -7.958 1.00 89.81 202 LYS A CA 1
ATOM 1577 C C . LYS A 1 202 ? -2.069 -6.103 -8.131 1.00 89.81 202 LYS A C 1
ATOM 1579 O O . LYS A 1 202 ? -1.507 -6.238 -9.208 1.00 89.81 202 LYS A O 1
ATOM 1584 N N . SER A 1 203 ? -1.892 -6.958 -7.123 1.00 84.31 203 SER A N 1
ATOM 1585 C CA . SER A 1 203 ? -0.949 -8.087 -7.158 1.00 84.31 203 SER A CA 1
ATOM 1586 C C . SER A 1 203 ? -1.312 -9.124 -8.231 1.00 84.31 203 SER A C 1
ATOM 1588 O O . SER A 1 203 ? -0.434 -9.731 -8.845 1.00 84.31 203 SER A O 1
ATOM 1590 N N . THR A 1 204 ? -2.612 -9.302 -8.491 1.00 85.56 204 THR A N 1
ATOM 1591 C CA . THR A 1 204 ? -3.140 -10.156 -9.565 1.00 85.56 204 THR A CA 1
ATOM 1592 C C . THR A 1 204 ? -2.865 -9.550 -10.934 1.00 85.56 204 THR A C 1
ATOM 1594 O O . THR A 1 204 ? -2.350 -10.242 -11.807 1.00 85.56 204 THR A O 1
ATOM 1597 N N . LEU A 1 205 ? -3.102 -8.247 -11.094 1.00 88.75 205 LEU A N 1
ATOM 1598 C CA . LEU A 1 205 ? -2.790 -7.515 -12.316 1.00 88.75 205 LEU A CA 1
ATOM 1599 C C . LEU A 1 205 ? -1.275 -7.457 -12.586 1.00 88.75 205 LEU A C 1
ATOM 1601 O O . LEU A 1 205 ? -0.869 -7.684 -13.721 1.00 88.75 205 LEU A O 1
ATOM 1605 N N . LEU A 1 206 ? -0.433 -7.268 -11.557 1.00 88.25 206 LEU A N 1
ATOM 1606 C CA . LEU A 1 206 ? 1.026 -7.378 -11.677 1.00 88.25 206 LEU A CA 1
ATOM 1607 C C . LEU A 1 206 ? 1.408 -8.750 -12.219 1.00 88.25 206 LEU A C 1
ATOM 1609 O O . LEU A 1 206 ? 2.121 -8.822 -13.208 1.00 88.25 206 LEU A O 1
ATOM 1613 N N . ARG A 1 207 ? 0.922 -9.842 -11.616 1.00 82.50 207 ARG A N 1
ATOM 1614 C CA . ARG A 1 207 ? 1.242 -11.198 -12.094 1.00 82.50 207 ARG A CA 1
ATOM 1615 C C . ARG A 1 207 ? 0.719 -11.482 -13.503 1.00 82.50 207 ARG A C 1
ATOM 1617 O O . ARG A 1 207 ? 1.329 -12.292 -14.184 1.00 82.50 207 ARG A O 1
ATOM 1624 N N . ARG A 1 208 ? -0.364 -10.826 -13.936 1.00 85.94 208 ARG A N 1
ATOM 1625 C CA . ARG A 1 208 ? -0.935 -10.983 -15.283 1.00 85.94 208 ARG A CA 1
ATOM 1626 C C . ARG A 1 208 ? -0.196 -10.189 -16.363 1.00 85.94 208 ARG A C 1
ATOM 1628 O O . ARG A 1 208 ? -0.261 -10.570 -17.524 1.00 85.94 208 ARG A O 1
ATOM 1635 N N . LEU A 1 209 ? 0.480 -9.104 -15.983 1.00 84.81 209 LEU A N 1
ATOM 1636 C CA . LEU A 1 209 ? 1.305 -8.279 -16.871 1.00 84.81 209 LEU A CA 1
ATOM 1637 C C . LEU A 1 209 ? 2.794 -8.677 -16.851 1.00 84.81 209 LEU A C 1
ATOM 1639 O O . LEU A 1 209 ? 3.487 -8.469 -17.837 1.00 84.81 209 LEU A O 1
ATOM 1643 N N . ALA A 1 210 ? 3.297 -9.218 -15.739 1.00 78.19 210 ALA A N 1
ATOM 1644 C CA . ALA A 1 210 ? 4.717 -9.493 -15.498 1.00 78.19 210 ALA A CA 1
ATOM 1645 C C . ALA A 1 210 ? 5.195 -10.852 -16.046 1.00 78.19 210 ALA A C 1
ATOM 1647 O O . ALA A 1 210 ? 5.720 -11.672 -15.284 1.00 78.19 210 ALA A O 1
ATOM 1648 N N . ASP A 1 211 ? 4.981 -11.037 -17.350 1.00 60.81 211 ASP A N 1
ATOM 1649 C CA . ASP A 1 211 ? 5.315 -12.187 -18.200 1.00 60.81 211 ASP A CA 1
ATOM 1650 C C . ASP A 1 211 ? 4.737 -13.552 -17.746 1.00 60.81 211 ASP A C 1
ATOM 1652 O O . ASP A 1 211 ? 5.125 -14.119 -16.720 1.00 60.81 211 ASP A O 1
ATOM 1656 N N . ASP A 1 212 ? 3.875 -14.154 -18.581 1.00 45.47 212 ASP A N 1
ATOM 1657 C CA . ASP A 1 212 ? 3.557 -15.592 -18.515 1.00 45.47 212 ASP A CA 1
ATOM 1658 C C . ASP A 1 212 ? 4.813 -16.391 -18.935 1.00 45.47 212 ASP A C 1
ATOM 1660 O O . ASP A 1 212 ? 4.991 -16.756 -20.098 1.00 45.47 212 ASP A O 1
ATOM 1664 N N . LEU A 1 213 ? 5.716 -16.642 -17.980 1.00 39.53 213 LEU A N 1
ATOM 1665 C CA . LEU A 1 213 ? 6.893 -17.493 -18.164 1.00 39.53 213 LEU A CA 1
ATOM 1666 C C . LEU A 1 213 ? 6.861 -18.719 -17.252 1.00 39.53 213 LEU A C 1
ATOM 1668 O O . LEU A 1 213 ? 6.884 -18.621 -16.022 1.00 39.53 213 LEU A O 1
ATOM 1672 N N . ASP A 1 214 ? 6.882 -19.885 -17.899 1.00 33.81 214 ASP A N 1
ATOM 1673 C CA . ASP A 1 214 ? 7.065 -21.193 -17.276 1.00 33.81 214 ASP A CA 1
ATOM 1674 C C . ASP A 1 214 ? 8.313 -21.243 -16.377 1.00 33.81 214 ASP A C 1
ATOM 1676 O O . ASP A 1 214 ? 9.313 -20.543 -16.582 1.00 33.81 214 ASP A O 1
ATOM 1680 N N . ILE A 1 215 ? 8.254 -22.112 -15.364 1.00 38.03 215 ILE A N 1
ATOM 1681 C CA . ILE A 1 215 ? 9.177 -22.152 -14.217 1.00 38.03 215 ILE A CA 1
ATOM 1682 C C . ILE A 1 215 ? 10.523 -22.811 -14.601 1.00 38.03 215 ILE A C 1
ATOM 1684 O O . ILE A 1 215 ? 10.918 -23.843 -14.053 1.00 38.03 215 ILE A O 1
ATOM 1688 N N . THR A 1 216 ? 11.253 -22.207 -15.544 1.00 32.19 216 THR A N 1
ATOM 1689 C CA . THR A 1 216 ? 12.521 -22.749 -16.067 1.00 32.19 216 THR A CA 1
ATOM 1690 C C . THR A 1 216 ? 13.587 -21.697 -16.383 1.00 32.19 216 THR A C 1
ATOM 1692 O O . THR A 1 216 ? 14.681 -21.782 -15.825 1.00 32.19 216 THR A O 1
ATOM 1695 N N . GLU A 1 217 ? 13.327 -20.725 -17.263 1.00 32.94 217 GLU A N 1
ATOM 1696 C CA . GLU A 1 217 ? 14.432 -20.072 -18.000 1.00 32.94 217 GLU A CA 1
ATOM 1697 C C . GLU A 1 217 ? 14.979 -18.774 -17.379 1.00 32.94 217 GLU A C 1
ATOM 1699 O O . GLU A 1 217 ? 16.181 -18.514 -17.449 1.00 32.94 217 GLU A O 1
ATOM 1704 N N . ASN A 1 218 ? 14.157 -17.973 -16.692 1.00 36.50 218 ASN A N 1
ATOM 1705 C CA . ASN A 1 218 ? 14.555 -16.621 -16.259 1.00 36.50 218 ASN A CA 1
ATOM 1706 C C . ASN A 1 218 ? 15.475 -16.555 -15.012 1.00 36.50 218 ASN A C 1
ATOM 1708 O O . ASN A 1 218 ? 15.707 -15.476 -14.468 1.00 36.50 218 ASN A O 1
ATOM 1712 N N . LYS A 1 219 ? 16.052 -17.682 -14.563 1.00 39.66 219 LYS A N 1
ATOM 1713 C CA . LYS A 1 219 ? 16.905 -17.763 -13.354 1.00 39.66 219 LYS A CA 1
ATOM 1714 C C . LYS A 1 219 ? 18.201 -16.942 -13.401 1.00 39.66 219 LYS A C 1
ATOM 1716 O O . LYS A 1 219 ? 18.767 -16.678 -12.346 1.00 39.66 219 LYS A O 1
ATOM 1721 N N . ASN A 1 220 ? 18.669 -16.557 -14.590 1.00 39.06 220 ASN A N 1
ATOM 1722 C CA . ASN A 1 220 ? 20.025 -16.032 -14.788 1.00 39.06 220 ASN A CA 1
ATOM 1723 C C . ASN A 1 220 ? 20.096 -14.547 -15.199 1.00 39.06 220 ASN A C 1
ATOM 1725 O O . ASN A 1 220 ? 21.198 -14.067 -15.452 1.00 39.06 220 ASN A O 1
ATOM 1729 N N . ARG A 1 221 ? 18.972 -13.817 -15.322 1.00 40.91 221 ARG A N 1
ATOM 1730 C CA . ARG A 1 221 ? 18.989 -12.459 -15.918 1.00 40.91 221 ARG A CA 1
ATOM 1731 C C . ARG A 1 221 ? 19.242 -11.322 -14.916 1.00 40.91 221 ARG A C 1
ATOM 1733 O O . ARG A 1 221 ? 20.021 -10.436 -15.240 1.00 40.91 221 ARG A O 1
ATOM 1740 N N . HIS A 1 222 ? 18.676 -11.367 -13.705 1.00 42.09 222 HIS A N 1
ATOM 1741 C CA . HIS A 1 222 ? 19.039 -10.469 -12.590 1.00 42.09 222 HIS A CA 1
ATOM 1742 C C . HIS A 1 222 ? 18.875 -11.189 -11.234 1.00 42.09 222 HIS A C 1
ATOM 1744 O O . HIS A 1 222 ? 17.841 -11.830 -11.037 1.00 42.09 222 HIS A O 1
ATOM 1750 N N . PRO A 1 223 ? 19.837 -11.090 -10.293 1.00 40.75 223 PRO A N 1
ATOM 1751 C CA . PRO A 1 223 ? 19.799 -11.834 -9.026 1.00 40.75 223 PRO A CA 1
ATOM 1752 C C . PRO A 1 223 ? 18.840 -11.254 -7.969 1.00 40.75 223 PRO A C 1
ATOM 1754 O O . PRO A 1 223 ? 18.581 -11.900 -6.959 1.00 40.75 223 PRO A O 1
ATOM 1757 N N . ASP A 1 224 ? 18.313 -10.049 -8.190 1.00 43.25 224 ASP A N 1
ATOM 1758 C CA . ASP A 1 224 ? 17.542 -9.257 -7.222 1.00 43.25 224 ASP A CA 1
ATOM 1759 C C . ASP A 1 224 ? 16.091 -8.946 -7.675 1.00 43.25 224 ASP A C 1
ATOM 1761 O O . ASP A 1 224 ? 15.489 -7.952 -7.255 1.00 43.25 224 ASP A O 1
ATOM 1765 N N . LEU A 1 225 ? 15.507 -9.809 -8.519 1.00 47.66 225 LEU A N 1
ATOM 1766 C CA . LEU A 1 225 ? 14.064 -9.853 -8.816 1.00 47.66 225 LEU A CA 1
ATOM 1767 C C . LEU A 1 225 ? 13.344 -10.825 -7.862 1.00 47.66 225 LEU A C 1
ATOM 1769 O O . LEU A 1 225 ? 13.731 -11.988 -7.749 1.00 47.66 225 LEU A O 1
ATOM 1773 N N . GLU A 1 226 ? 12.274 -10.374 -7.201 1.00 47.09 226 GLU A N 1
ATOM 1774 C CA . GLU A 1 226 ? 11.525 -11.199 -6.242 1.00 47.09 226 GLU A CA 1
ATOM 1775 C C . GLU A 1 226 ? 10.633 -12.240 -6.942 1.00 47.09 226 GLU A C 1
ATOM 1777 O O . GLU A 1 226 ? 9.739 -11.919 -7.734 1.00 47.09 226 GLU A O 1
ATOM 1782 N N . GLN A 1 227 ? 10.839 -13.515 -6.603 1.00 43.62 227 GLN A N 1
ATOM 1783 C CA . GLN A 1 227 ? 9.903 -14.585 -6.951 1.00 43.62 227 GLN A CA 1
ATOM 1784 C C . GLN A 1 227 ? 8.703 -14.572 -5.990 1.00 43.62 227 GLN A C 1
ATOM 1786 O O . GLN A 1 227 ? 8.818 -14.134 -4.852 1.00 43.62 227 GLN A O 1
ATOM 1791 N N . THR A 1 228 ? 7.552 -15.059 -6.473 1.00 39.06 228 THR A N 1
ATOM 1792 C CA . THR A 1 228 ? 6.279 -15.206 -5.725 1.00 39.06 228 THR A CA 1
ATOM 1793 C C . THR A 1 228 ? 5.780 -13.974 -4.949 1.00 39.06 228 THR A C 1
ATOM 1795 O O . THR A 1 228 ? 6.061 -13.814 -3.769 1.00 39.06 228 THR A O 1
ATOM 1798 N N . ALA A 1 229 ? 4.891 -13.195 -5.575 1.00 42.38 229 ALA A N 1
ATOM 1799 C CA . ALA A 1 229 ? 3.818 -12.533 -4.829 1.00 42.38 229 ALA A CA 1
ATOM 1800 C C . ALA A 1 229 ? 2.658 -13.532 -4.704 1.00 42.38 229 ALA A C 1
ATOM 1802 O O . ALA A 1 229 ? 2.230 -14.073 -5.727 1.00 42.38 229 ALA A O 1
ATOM 1803 N N . GLU A 1 230 ? 2.139 -13.790 -3.506 1.00 42.91 230 GLU A N 1
ATOM 1804 C CA . GLU A 1 230 ? 1.019 -14.725 -3.319 1.00 42.91 230 GLU A CA 1
ATOM 1805 C C . GLU A 1 230 ? -0.312 -14.112 -3.790 1.00 42.91 230 GLU A C 1
ATOM 1807 O O . GLU A 1 230 ? -0.466 -12.889 -3.840 1.00 42.91 230 GLU A O 1
ATOM 1812 N N . SER A 1 231 ? -1.260 -14.958 -4.213 1.00 40.84 231 SER A N 1
ATOM 1813 C CA . SER A 1 231 ? -2.586 -14.542 -4.694 1.00 40.84 231 SER A CA 1
ATOM 1814 C C . SER A 1 231 ? -3.675 -15.217 -3.881 1.00 40.84 231 SER A C 1
ATOM 1816 O O . SER A 1 231 ? -4.144 -16.298 -4.224 1.00 40.84 231 SER A O 1
ATOM 1818 N N . GLU A 1 232 ? -4.086 -14.555 -2.812 1.00 44.56 232 GLU A N 1
ATOM 1819 C CA . GLU A 1 232 ? -5.262 -14.921 -2.034 1.00 44.56 232 GLU A CA 1
ATOM 1820 C C . GLU A 1 232 ? -6.162 -13.690 -1.922 1.00 44.56 232 GLU A C 1
ATOM 1822 O O . GLU A 1 232 ? -5.659 -12.567 -1.834 1.00 44.56 232 GLU A O 1
ATOM 1827 N N . ASP A 1 233 ? -7.480 -13.890 -1.890 1.00 48.47 233 ASP A N 1
ATOM 1828 C CA . ASP A 1 233 ? -8.462 -12.816 -1.697 1.00 48.47 233 ASP A CA 1
ATOM 1829 C C . ASP A 1 233 ? -8.469 -12.349 -0.229 1.00 48.47 233 ASP A C 1
ATOM 1831 O O . ASP A 1 233 ? -9.381 -12.620 0.554 1.00 48.47 233 ASP A O 1
ATOM 1835 N N . ARG A 1 234 ? -7.379 -11.687 0.169 1.00 53.22 234 ARG A N 1
ATOM 1836 C CA . ARG A 1 234 ? -7.144 -11.103 1.494 1.00 53.22 234 ARG A CA 1
ATOM 1837 C C . ARG A 1 234 ? -6.609 -9.684 1.321 1.00 53.22 234 ARG A C 1
ATOM 1839 O O . ARG A 1 234 ? -5.777 -9.427 0.454 1.00 53.22 234 ARG A O 1
ATOM 1846 N N . LEU A 1 235 ? -7.038 -8.757 2.175 1.00 57.34 235 LEU A N 1
ATOM 1847 C CA . LEU A 1 235 ? -6.492 -7.393 2.180 1.00 57.34 235 LEU A CA 1
ATOM 1848 C C . LEU A 1 235 ? -4.982 -7.416 2.474 1.00 57.34 235 LEU A C 1
ATOM 1850 O O . LEU A 1 235 ? -4.504 -8.340 3.129 1.00 57.34 235 LEU A O 1
ATOM 1854 N N . PHE A 1 236 ? -4.246 -6.417 1.978 1.00 59.25 236 PHE A N 1
ATOM 1855 C CA . PHE A 1 236 ? -2.791 -6.250 2.147 1.00 59.25 236 PHE A CA 1
ATOM 1856 C C . PHE A 1 236 ? -1.901 -7.437 1.702 1.00 59.25 236 PHE A C 1
ATOM 1858 O O . PHE A 1 236 ? -0.972 -7.808 2.414 1.00 59.25 236 PHE A O 1
ATOM 1865 N N . THR A 1 237 ? -2.144 -8.065 0.544 1.00 55.41 237 THR A N 1
ATOM 1866 C CA . THR A 1 237 ? -1.249 -9.110 -0.028 1.00 55.41 237 THR A CA 1
ATOM 1867 C C . THR A 1 237 ? 0.224 -8.691 -0.125 1.00 55.41 237 THR A C 1
ATOM 1869 O O . THR A 1 237 ? 1.109 -9.526 0.035 1.00 55.41 237 THR A O 1
ATOM 1872 N N . THR A 1 238 ? 0.475 -7.401 -0.348 1.00 59.75 238 THR A N 1
ATOM 1873 C CA . THR A 1 238 ? 1.794 -6.832 -0.646 1.00 59.75 238 THR A CA 1
ATOM 1874 C C . THR A 1 238 ? 2.108 -5.709 0.346 1.00 59.75 238 THR A C 1
ATOM 1876 O O . THR A 1 238 ? 1.419 -4.687 0.352 1.00 59.75 238 THR A O 1
ATOM 1879 N N . LEU A 1 239 ? 3.131 -5.902 1.192 1.00 60.22 239 LEU A N 1
ATOM 1880 C CA . LEU A 1 239 ? 3.649 -4.876 2.118 1.00 60.22 239 LEU A CA 1
ATOM 1881 C C . LEU A 1 239 ? 5.070 -4.410 1.755 1.00 60.22 239 LEU A C 1
ATOM 1883 O O . LEU A 1 239 ? 5.355 -3.215 1.784 1.00 60.22 239 LEU A O 1
ATOM 1887 N N . GLY A 1 240 ? 5.954 -5.336 1.374 1.00 60.72 240 GLY A N 1
ATOM 1888 C CA . GLY A 1 240 ? 7.159 -4.993 0.612 1.00 60.72 240 GLY A CA 1
ATOM 1889 C C . GLY A 1 240 ? 6.800 -4.649 -0.837 1.00 60.72 240 GLY A C 1
ATOM 1890 O O . GLY A 1 240 ? 5.771 -5.090 -1.334 1.00 60.72 240 GLY A O 1
ATOM 1891 N N . THR A 1 241 ? 7.627 -3.868 -1.530 1.00 68.62 241 THR A N 1
ATOM 1892 C CA . THR A 1 241 ? 7.404 -3.511 -2.943 1.00 68.62 241 THR A CA 1
ATOM 1893 C C . THR A 1 241 ? 7.955 -4.583 -3.883 1.00 68.62 241 THR A C 1
ATOM 1895 O O . THR A 1 241 ? 9.148 -4.569 -4.198 1.00 68.62 241 THR A O 1
ATOM 1898 N N . THR A 1 242 ? 7.100 -5.479 -4.372 1.00 72.00 242 THR A N 1
ATOM 1899 C CA . THR A 1 242 ? 7.511 -6.506 -5.340 1.00 72.00 242 THR A CA 1
ATOM 1900 C C . THR A 1 242 ? 7.628 -5.913 -6.744 1.00 72.00 242 THR A C 1
ATOM 1902 O O . THR A 1 242 ? 6.621 -5.616 -7.389 1.00 72.00 242 THR A O 1
ATOM 1905 N N . THR A 1 243 ? 8.866 -5.760 -7.233 1.00 76.56 243 THR A N 1
ATOM 1906 C CA . THR A 1 243 ? 9.155 -5.425 -8.639 1.00 76.56 243 THR A CA 1
ATOM 1907 C C . THR A 1 243 ? 9.294 -6.689 -9.493 1.00 76.56 243 THR A C 1
ATOM 1909 O O . THR A 1 243 ? 10.043 -7.599 -9.132 1.00 76.56 243 THR A O 1
ATOM 1912 N N . ARG A 1 244 ? 8.688 -6.698 -10.686 1.00 79.62 244 ARG A N 1
ATOM 1913 C CA . ARG A 1 244 ? 8.956 -7.659 -11.769 1.00 79.62 244 ARG A CA 1
ATOM 1914 C C . ARG A 1 244 ? 9.179 -6.957 -13.110 1.00 79.62 244 ARG A C 1
ATOM 1916 O O . ARG A 1 244 ? 8.778 -5.811 -13.281 1.00 79.62 244 ARG A O 1
ATOM 1923 N N . ARG A 1 245 ? 9.800 -7.665 -14.056 1.00 81.06 245 ARG A N 1
ATOM 1924 C CA . ARG A 1 245 ? 9.837 -7.280 -15.474 1.00 81.06 245 ARG A CA 1
ATOM 1925 C C . ARG A 1 245 ? 8.495 -7.604 -16.140 1.00 81.06 245 ARG A C 1
ATOM 1927 O O . ARG A 1 245 ? 7.829 -8.546 -15.719 1.00 81.06 245 ARG A O 1
ATOM 1934 N N . ALA A 1 246 ? 8.136 -6.808 -17.136 1.00 79.69 246 ALA A N 1
ATOM 1935 C CA . ALA A 1 246 ? 7.118 -7.087 -18.136 1.00 79.69 246 ALA A CA 1
ATOM 1936 C C . ALA A 1 246 ? 7.649 -6.624 -19.495 1.00 79.69 246 ALA A C 1
ATOM 1938 O O . ALA A 1 246 ? 8.176 -5.509 -19.587 1.00 79.69 246 ALA A O 1
ATOM 1939 N N . ASP A 1 247 ? 7.503 -7.444 -20.530 1.00 70.75 247 ASP A N 1
ATOM 1940 C CA . ASP A 1 247 ? 7.692 -6.999 -21.912 1.00 70.75 247 ASP A CA 1
ATOM 1941 C C . ASP A 1 247 ? 6.388 -6.364 -22.427 1.00 70.75 247 ASP A C 1
ATOM 1943 O O . ASP A 1 247 ? 5.330 -6.999 -22.422 1.00 70.75 247 ASP A O 1
ATOM 1947 N N . THR A 1 248 ? 6.434 -5.098 -22.856 1.00 73.19 248 THR A N 1
ATOM 1948 C CA . THR A 1 248 ? 5.267 -4.435 -23.468 1.00 73.19 248 THR A CA 1
ATOM 1949 C C . THR A 1 248 ? 5.216 -4.560 -24.991 1.00 73.19 248 THR A C 1
ATOM 1951 O O . THR A 1 248 ? 4.211 -4.189 -25.595 1.00 73.19 248 THR A O 1
ATOM 1954 N N . GLY A 1 249 ? 6.265 -5.112 -25.608 1.00 72.38 249 GLY A N 1
ATOM 1955 C CA . GLY A 1 249 ? 6.414 -5.343 -27.045 1.00 72.38 249 GLY A CA 1
ATOM 1956 C C . GLY A 1 249 ? 7.486 -4.462 -27.692 1.00 72.38 249 GLY A C 1
ATOM 1957 O O . GLY A 1 249 ? 8.228 -4.928 -28.558 1.00 72.38 249 GLY A O 1
ATOM 1958 N N . ARG A 1 250 ? 7.598 -3.193 -27.277 1.00 72.38 250 ARG A N 1
ATOM 1959 C CA . ARG A 1 250 ? 8.670 -2.265 -27.689 1.00 72.38 250 ARG A CA 1
ATOM 1960 C C . ARG A 1 250 ? 9.592 -1.867 -26.544 1.00 72.38 250 ARG A C 1
ATOM 1962 O O . ARG A 1 250 ? 10.715 -1.438 -26.811 1.00 72.38 250 ARG A O 1
ATOM 1969 N N . ARG A 1 251 ? 9.115 -1.936 -25.296 1.00 76.75 251 ARG A N 1
ATOM 1970 C CA . ARG A 1 251 ? 9.830 -1.443 -24.114 1.00 76.75 251 ARG A CA 1
ATOM 1971 C C . ARG A 1 251 ? 9.898 -2.484 -23.003 1.00 76.75 251 ARG A C 1
ATOM 1973 O O . ARG A 1 251 ? 8.928 -3.169 -22.696 1.00 76.75 251 ARG A O 1
ATOM 1980 N N . ASP A 1 252 ? 11.045 -2.507 -22.337 1.00 76.62 252 ASP A N 1
ATOM 1981 C CA . ASP A 1 252 ? 11.240 -3.251 -21.101 1.00 76.62 252 ASP A CA 1
ATOM 1982 C C . ASP A 1 252 ? 10.731 -2.439 -19.903 1.00 76.62 252 ASP A C 1
ATOM 1984 O O . ASP A 1 252 ? 11.275 -1.382 -19.566 1.00 76.62 252 ASP A O 1
ATOM 1988 N N . VAL A 1 253 ? 9.696 -2.948 -19.233 1.00 84.44 253 VAL A N 1
ATOM 1989 C CA . VAL A 1 253 ? 9.052 -2.285 -18.094 1.00 84.44 253 VAL A CA 1
ATOM 1990 C C . VAL A 1 253 ? 9.354 -3.017 -16.789 1.00 84.44 253 VAL A C 1
ATOM 1992 O O . VAL A 1 253 ? 9.350 -4.244 -16.723 1.00 84.44 253 VAL A O 1
ATOM 1995 N N . LEU A 1 254 ? 9.581 -2.258 -15.715 1.00 85.75 254 LEU A N 1
ATOM 1996 C CA . LEU A 1 254 ? 9.637 -2.771 -14.346 1.00 85.75 254 LEU A CA 1
ATOM 1997 C C . LEU A 1 254 ? 8.367 -2.381 -13.581 1.00 85.75 254 LEU A C 1
ATOM 1999 O O . LEU A 1 254 ? 8.283 -1.294 -13.006 1.00 85.75 254 LEU A O 1
ATOM 2003 N N . LEU A 1 255 ? 7.395 -3.296 -13.561 1.00 87.12 255 LEU A N 1
ATOM 2004 C CA . LEU A 1 255 ? 6.168 -3.192 -12.772 1.00 87.12 255 LEU A CA 1
ATOM 2005 C C . LEU A 1 255 ? 6.473 -3.383 -11.289 1.00 87.12 255 LEU A C 1
ATOM 2007 O O . LEU A 1 255 ? 7.110 -4.364 -10.915 1.00 87.12 255 LEU A O 1
ATOM 2011 N N . THR A 1 256 ? 5.975 -2.495 -10.436 1.00 84.31 256 THR A N 1
ATOM 2012 C CA . THR A 1 256 ? 6.079 -2.612 -8.976 1.00 84.31 256 THR A CA 1
ATOM 2013 C C . THR A 1 256 ? 4.695 -2.530 -8.337 1.00 84.31 256 THR A C 1
ATOM 2015 O O . THR A 1 256 ? 4.000 -1.526 -8.489 1.00 84.31 256 THR A O 1
ATOM 2018 N N . ASP A 1 257 ? 4.293 -3.585 -7.624 1.00 84.69 257 ASP A N 1
ATOM 2019 C CA . ASP A 1 257 ? 3.092 -3.578 -6.777 1.00 84.69 257 ASP A CA 1
ATOM 2020 C C . ASP A 1 257 ? 3.420 -2.902 -5.440 1.00 84.69 257 ASP A C 1
ATOM 2022 O O . ASP A 1 257 ? 4.499 -3.110 -4.873 1.00 84.69 257 ASP A O 1
ATOM 2026 N N . THR A 1 258 ? 2.507 -2.064 -4.951 1.00 78.12 258 THR A N 1
ATOM 2027 C CA . THR A 1 258 ? 2.699 -1.274 -3.728 1.00 78.12 258 THR A CA 1
ATOM 2028 C C . THR A 1 258 ? 1.627 -1.575 -2.690 1.00 78.12 258 THR A C 1
ATOM 2030 O O . THR A 1 258 ? 0.560 -2.122 -2.990 1.00 78.12 258 THR A O 1
ATOM 2033 N N . VAL A 1 259 ? 1.893 -1.158 -1.449 1.00 74.81 259 VAL A N 1
ATOM 2034 C CA . VAL A 1 259 ? 0.919 -1.222 -0.351 1.00 74.81 259 VAL A CA 1
ATOM 2035 C C . VAL A 1 259 ? -0.407 -0.607 -0.806 1.00 74.81 259 VAL A C 1
ATOM 2037 O O . VAL A 1 259 ? -0.430 0.434 -1.464 1.00 74.81 259 VAL A O 1
ATOM 2040 N N . GLY A 1 260 ? -1.516 -1.289 -0.519 1.00 74.31 260 GLY A N 1
ATOM 2041 C CA . GLY A 1 260 ? -2.846 -0.800 -0.873 1.00 74.31 260 GLY A CA 1
ATOM 2042 C C . GLY A 1 260 ? -3.384 0.221 0.114 1.00 74.31 260 GLY A C 1
ATOM 2043 O O . GLY A 1 260 ? -3.208 0.064 1.319 1.00 74.31 260 GLY A O 1
ATOM 2044 N N . PHE A 1 261 ? -4.089 1.225 -0.403 1.00 75.38 261 PHE A N 1
ATOM 2045 C CA . PHE A 1 261 ? -4.882 2.125 0.430 1.00 75.38 261 PHE A CA 1
ATOM 2046 C C . PHE A 1 261 ? -6.029 1.359 1.115 1.00 75.38 261 PHE A C 1
ATOM 2048 O O . PHE A 1 261 ? -6.573 0.406 0.556 1.00 75.38 261 PHE A O 1
ATOM 2055 N N . VAL A 1 262 ? -6.399 1.798 2.313 1.00 71.50 262 VAL A N 1
ATOM 2056 C CA . VAL A 1 262 ? -7.571 1.360 3.084 1.00 71.50 262 VAL A CA 1
ATOM 2057 C C . VAL A 1 262 ? -8.317 2.615 3.526 1.00 71.50 262 VAL A C 1
ATOM 2059 O O . VAL A 1 262 ? -7.703 3.675 3.684 1.00 71.50 262 VAL A O 1
ATOM 2062 N N . SER A 1 263 ? -9.634 2.526 3.692 1.00 67.62 263 SER A N 1
ATOM 2063 C CA . SER A 1 263 ? -10.449 3.682 4.091 1.00 67.62 263 SER A CA 1
ATOM 2064 C C . SER A 1 263 ? -10.035 4.194 5.482 1.00 67.62 263 SER A C 1
ATOM 2066 O O . SER A 1 263 ? -9.610 3.413 6.340 1.00 67.62 263 SER A O 1
ATOM 2068 N N . ASP A 1 264 ? -10.139 5.502 5.719 1.00 65.94 264 ASP A N 1
ATOM 2069 C CA . ASP A 1 264 ? -9.806 6.155 6.998 1.00 65.94 264 ASP A CA 1
ATOM 2070 C C . ASP A 1 264 ? -8.369 5.937 7.533 1.00 65.94 264 ASP A C 1
ATOM 2072 O O . ASP A 1 264 ? -8.121 6.108 8.731 1.00 65.94 264 ASP A O 1
ATOM 2076 N N . LEU A 1 265 ? -7.393 5.587 6.681 1.00 68.31 265 LEU A N 1
ATOM 2077 C CA . LEU A 1 265 ? -5.977 5.561 7.078 1.00 68.31 265 LEU A CA 1
ATOM 2078 C C . LEU A 1 265 ? -5.510 6.968 7.521 1.00 68.31 265 LEU A C 1
ATOM 2080 O O . LEU A 1 265 ? -5.579 7.911 6.732 1.00 68.31 265 LEU A O 1
ATOM 2084 N N . PRO A 1 266 ? -4.981 7.148 8.748 1.00 66.75 266 PRO A N 1
ATOM 2085 C CA . PRO A 1 266 ? -4.484 8.448 9.195 1.00 66.75 266 PRO A CA 1
ATOM 2086 C C . PRO A 1 266 ? -3.223 8.886 8.443 1.00 66.75 266 PRO A C 1
ATOM 2088 O O . PRO A 1 266 ? -2.356 8.056 8.173 1.00 66.75 266 PRO A O 1
ATOM 2091 N N . HIS A 1 267 ? -3.040 10.196 8.245 1.00 65.94 267 HIS A N 1
ATOM 2092 C CA . HIS A 1 267 ? -1.833 10.750 7.611 1.00 65.94 267 HIS A CA 1
ATOM 2093 C C . HIS A 1 267 ? -0.521 10.216 8.218 1.00 65.94 267 HIS A C 1
ATOM 2095 O O . HIS A 1 267 ? 0.313 9.727 7.473 1.00 65.94 267 HIS A O 1
ATOM 2101 N N . TRP A 1 268 ? -0.375 10.157 9.551 1.00 68.94 268 TRP A N 1
ATOM 2102 C CA . TRP A 1 268 ? 0.837 9.621 10.211 1.00 68.94 268 TRP A CA 1
ATOM 2103 C C . TRP A 1 268 ? 1.135 8.138 9.892 1.00 68.94 268 TRP A C 1
ATOM 2105 O O . TRP A 1 268 ? 2.280 7.683 10.003 1.00 68.94 268 TRP A O 1
ATOM 2115 N N . LEU A 1 269 ? 0.108 7.365 9.521 1.00 70.50 269 LEU A N 1
ATOM 2116 C CA . LEU A 1 269 ? 0.235 5.961 9.130 1.00 70.50 269 LEU A CA 1
ATOM 2117 C C . LEU A 1 269 ? 0.644 5.871 7.655 1.00 70.50 269 LEU A C 1
ATOM 2119 O O . LEU A 1 269 ? 1.575 5.140 7.334 1.00 70.50 269 LEU A O 1
ATOM 2123 N N . VAL A 1 270 ? 0.045 6.699 6.790 1.00 68.25 270 VAL A N 1
ATOM 2124 C CA . VAL A 1 270 ? 0.470 6.875 5.388 1.00 68.25 270 VAL A CA 1
ATOM 2125 C C . VAL A 1 270 ? 1.918 7.383 5.306 1.00 68.25 270 VAL A C 1
ATOM 2127 O O . VAL A 1 270 ? 2.702 6.839 4.540 1.00 68.25 270 VAL A O 1
ATOM 2130 N N . GLU A 1 271 ? 2.314 8.332 6.158 1.00 64.75 271 GLU A N 1
ATOM 2131 C CA . GLU A 1 271 ? 3.692 8.830 6.314 1.00 64.75 271 GLU A CA 1
ATOM 2132 C C . GLU A 1 271 ? 4.674 7.725 6.739 1.00 64.75 271 GLU A C 1
ATOM 2134 O O . GLU A 1 271 ? 5.824 7.716 6.312 1.00 64.75 271 GLU A O 1
ATOM 2139 N N . SER A 1 272 ? 4.253 6.772 7.581 1.00 66.19 272 SER A N 1
ATOM 2140 C CA . SER A 1 272 ? 5.106 5.626 7.955 1.00 66.19 272 SER A CA 1
ATOM 2141 C C . SER A 1 272 ? 5.325 4.656 6.784 1.00 66.19 272 SER A C 1
ATOM 2143 O O . SER A 1 272 ? 6.350 3.978 6.734 1.00 66.19 272 SER A O 1
ATOM 2145 N N . PHE A 1 273 ? 4.410 4.644 5.809 1.00 64.50 273 PHE A N 1
ATOM 2146 C CA . PHE A 1 273 ? 4.525 3.912 4.544 1.00 64.50 273 PHE A CA 1
ATOM 2147 C C . PHE A 1 273 ? 4.928 4.808 3.355 1.00 64.50 273 PHE A C 1
ATOM 2149 O O . PHE A 1 273 ? 4.920 4.364 2.207 1.00 64.50 273 PHE A O 1
ATOM 2156 N N . GLU A 1 274 ? 5.360 6.052 3.594 1.00 63.09 274 GLU A N 1
ATOM 2157 C CA . GLU A 1 274 ? 5.753 6.973 2.520 1.00 63.09 274 GLU A CA 1
ATOM 2158 C C . GLU A 1 274 ? 6.940 6.420 1.719 1.00 63.09 274 GLU A C 1
ATOM 2160 O O . GLU A 1 274 ? 6.934 6.461 0.492 1.00 63.09 274 GLU A O 1
ATOM 2165 N N . SER A 1 275 ? 7.902 5.769 2.380 1.00 59.16 275 SER A N 1
ATOM 2166 C CA . SER A 1 275 ? 9.031 5.112 1.709 1.00 59.16 275 SER A CA 1
ATOM 2167 C C . SER A 1 275 ? 8.664 3.823 0.951 1.00 59.16 275 SER A C 1
ATOM 2169 O O . SER A 1 275 ? 9.485 3.326 0.181 1.00 59.16 275 SER A O 1
ATOM 2171 N N . THR A 1 276 ? 7.445 3.285 1.089 1.00 61.41 276 THR A N 1
ATOM 2172 C CA . THR A 1 276 ? 6.894 2.252 0.182 1.00 61.41 276 THR A CA 1
ATOM 2173 C C . THR A 1 276 ? 5.993 2.842 -0.910 1.00 61.41 276 THR A C 1
ATOM 2175 O O . THR A 1 276 ? 5.867 2.227 -1.970 1.00 61.41 276 THR A O 1
ATOM 2178 N N . LEU A 1 277 ? 5.475 4.064 -0.733 1.00 72.31 277 LEU A N 1
ATOM 2179 C CA . LEU A 1 277 ? 4.850 4.873 -1.792 1.00 72.31 277 LEU A CA 1
ATOM 2180 C C . LEU A 1 277 ? 5.864 5.655 -2.655 1.00 72.31 277 LEU A C 1
ATOM 2182 O O . LEU A 1 277 ? 5.528 6.066 -3.760 1.00 72.31 277 LEU A O 1
ATOM 2186 N N . ASP A 1 278 ? 7.126 5.778 -2.234 1.00 74.69 278 ASP A N 1
ATOM 2187 C CA . ASP A 1 278 ? 8.237 6.371 -3.006 1.00 74.69 278 ASP A CA 1
ATOM 2188 C C . ASP A 1 278 ? 8.461 5.680 -4.372 1.00 74.69 278 ASP A C 1
ATOM 2190 O O . ASP A 1 278 ? 8.941 6.299 -5.320 1.00 74.69 278 ASP A O 1
ATOM 2194 N N . SER A 1 279 ? 8.038 4.416 -4.514 1.00 75.25 279 SER A N 1
ATOM 2195 C CA . SER A 1 279 ? 7.994 3.718 -5.812 1.00 75.25 279 SER A CA 1
ATOM 2196 C C . SER A 1 279 ? 6.900 4.240 -6.753 1.00 75.25 279 SER A C 1
ATOM 2198 O O . SER A 1 279 ? 7.058 4.128 -7.963 1.00 75.25 279 SER A O 1
ATOM 2200 N N . VAL A 1 280 ? 5.819 4.819 -6.217 1.00 82.12 280 VAL A N 1
ATOM 2201 C CA . VAL A 1 280 ? 4.741 5.469 -6.980 1.00 82.12 280 VAL A CA 1
ATOM 2202 C C . VAL A 1 280 ? 5.165 6.875 -7.396 1.00 82.12 280 VAL A C 1
ATOM 2204 O O . VAL A 1 280 ? 5.162 7.176 -8.584 1.00 82.12 280 VAL A O 1
ATOM 2207 N N . TYR A 1 281 ? 5.617 7.705 -6.447 1.00 80.44 281 TYR A N 1
ATOM 2208 C CA . TYR A 1 281 ? 6.030 9.095 -6.713 1.00 80.44 281 TYR A CA 1
ATOM 2209 C C . TYR A 1 281 ? 7.250 9.216 -7.643 1.00 80.44 281 TYR A C 1
ATOM 2211 O O . TYR A 1 281 ? 7.504 10.281 -8.200 1.00 80.44 281 TYR A O 1
ATOM 2219 N N . ARG A 1 282 ? 8.029 8.136 -7.802 1.00 80.25 282 ARG A N 1
ATOM 2220 C CA . ARG A 1 282 ? 9.179 8.059 -8.720 1.00 80.25 282 ARG A CA 1
ATOM 2221 C C . ARG A 1 282 ? 8.977 7.082 -9.871 1.00 80.25 282 ARG A C 1
ATOM 2223 O O . ARG A 1 282 ? 9.966 6.735 -10.521 1.00 80.25 282 ARG A O 1
ATOM 2230 N N . ALA A 1 283 ? 7.753 6.624 -10.116 1.00 88.12 283 ALA A N 1
ATOM 2231 C CA . ALA A 1 283 ? 7.445 5.895 -11.336 1.00 88.12 283 ALA A CA 1
ATOM 2232 C C . ALA A 1 283 ? 7.611 6.809 -12.562 1.00 88.12 283 ALA A C 1
ATOM 2234 O O . ALA A 1 283 ? 7.615 8.032 -12.459 1.00 88.12 283 ALA A O 1
ATOM 2235 N N . ASP A 1 284 ? 7.746 6.204 -13.733 1.00 89.06 284 ASP A N 1
ATOM 2236 C CA . ASP A 1 284 ? 7.653 6.884 -15.021 1.00 89.06 284 ASP A CA 1
ATOM 2237 C C . ASP A 1 284 ? 6.197 6.846 -15.562 1.00 89.06 284 ASP A C 1
ATOM 2239 O O . ASP A 1 284 ? 5.843 7.644 -16.425 1.00 89.06 284 ASP A O 1
ATOM 2243 N N . LEU A 1 285 ? 5.340 5.973 -15.007 1.00 91.69 285 LEU A N 1
ATOM 2244 C CA . LEU A 1 285 ? 3.874 5.922 -15.166 1.00 91.69 285 LEU A CA 1
ATOM 2245 C C . LEU A 1 285 ? 3.233 5.234 -13.940 1.00 91.69 285 LEU A C 1
ATOM 2247 O O . LEU A 1 285 ? 3.746 4.227 -13.447 1.00 91.69 285 LEU A O 1
ATOM 2251 N N . VAL A 1 286 ? 2.081 5.729 -13.478 1.00 92.12 286 VAL A N 1
ATOM 2252 C CA . VAL A 1 286 ? 1.286 5.115 -12.401 1.00 92.12 286 VAL A CA 1
ATOM 2253 C C . VAL A 1 286 ? -0.001 4.502 -12.955 1.00 92.12 286 VAL A C 1
ATOM 2255 O O . VAL A 1 286 ? -0.761 5.145 -13.677 1.00 92.12 286 VAL A O 1
ATOM 2258 N N . LEU A 1 287 ? -0.274 3.258 -12.568 1.00 93.75 287 LEU A N 1
ATOM 2259 C CA . LEU A 1 287 ? -1.516 2.541 -12.839 1.00 93.75 287 LEU A CA 1
ATOM 2260 C C . LEU A 1 287 ? -2.388 2.574 -11.579 1.00 93.75 287 LEU A C 1
ATOM 2262 O O . LEU A 1 287 ? -2.114 1.861 -10.613 1.00 93.75 287 LEU A O 1
ATOM 2266 N N . LEU A 1 288 ? -3.425 3.412 -11.575 1.00 93.12 288 LEU A N 1
ATOM 2267 C CA . LEU A 1 288 ? -4.375 3.515 -10.468 1.00 93.12 288 LEU A CA 1
ATOM 2268 C C . LEU A 1 288 ? -5.476 2.464 -10.638 1.00 93.12 288 LEU A C 1
ATOM 2270 O O . LEU A 1 288 ? -6.396 2.635 -11.437 1.00 93.12 288 LEU A O 1
ATOM 2274 N N . VAL A 1 289 ? -5.364 1.363 -9.897 1.00 93.69 289 VAL A N 1
ATOM 2275 C CA . VAL A 1 289 ? -6.274 0.219 -9.993 1.00 93.69 289 VAL A CA 1
ATOM 2276 C C . VAL A 1 289 ? -7.472 0.402 -9.061 1.00 93.69 289 VAL A C 1
ATOM 2278 O O . VAL A 1 289 ? -7.315 0.591 -7.853 1.00 93.69 289 VAL A O 1
ATOM 2281 N N . VAL A 1 290 ? -8.673 0.299 -9.627 1.00 92.88 290 VAL A N 1
ATOM 2282 C CA . VAL A 1 290 ? -9.965 0.411 -8.936 1.00 92.88 290 VAL A CA 1
ATOM 2283 C C . VAL A 1 290 ? -10.779 -0.853 -9.200 1.00 92.88 290 VAL A C 1
ATOM 2285 O O . VAL A 1 290 ? -10.753 -1.389 -10.306 1.00 92.88 290 VAL A O 1
ATOM 2288 N N . ASP A 1 291 ? -11.504 -1.341 -8.197 1.00 92.31 291 ASP A N 1
ATOM 2289 C CA . ASP A 1 291 ? -12.385 -2.502 -8.340 1.00 92.31 291 ASP A CA 1
ATOM 2290 C C . ASP A 1 291 ? -13.682 -2.113 -9.077 1.00 92.31 291 ASP A C 1
ATOM 2292 O O . ASP A 1 291 ? -14.443 -1.264 -8.613 1.00 92.31 291 ASP A O 1
ATOM 2296 N N . ALA A 1 292 ? -13.937 -2.717 -10.241 1.00 92.56 292 ALA A N 1
ATOM 2297 C CA . ALA A 1 292 ? -15.115 -2.447 -11.063 1.00 92.56 292 ALA A CA 1
ATOM 2298 C C . ALA A 1 292 ? -16.401 -3.099 -10.526 1.00 92.56 292 ALA A C 1
ATOM 2300 O O . ALA A 1 292 ? -17.492 -2.717 -10.957 1.00 92.56 292 ALA A O 1
ATOM 2301 N N . SER A 1 293 ? -16.304 -4.060 -9.600 1.00 89.62 293 SER A N 1
ATOM 2302 C CA . SER A 1 293 ? -17.469 -4.706 -8.978 1.00 89.62 293 SER A CA 1
ATOM 2303 C C . SER A 1 293 ? -18.146 -3.829 -7.916 1.00 89.62 293 SER A C 1
ATOM 2305 O O . SER A 1 293 ? -19.324 -4.020 -7.616 1.00 89.62 293 SER A O 1
ATOM 2307 N N . GLU A 1 294 ? -17.446 -2.815 -7.402 1.00 89.31 294 GLU A N 1
ATOM 2308 C CA . GLU A 1 294 ? -17.961 -1.896 -6.385 1.00 89.31 294 GLU A CA 1
ATOM 2309 C C . GLU A 1 294 ? -19.070 -0.957 -6.906 1.00 89.31 294 GLU A C 1
ATOM 2311 O O . GLU A 1 294 ? -19.317 -0.821 -8.111 1.00 89.31 294 GLU A O 1
ATOM 2316 N N . SER A 1 295 ? -19.775 -0.292 -5.984 1.00 88.88 295 SER A N 1
ATOM 2317 C CA . SER A 1 295 ? -20.777 0.718 -6.338 1.00 88.88 295 SER A CA 1
ATOM 2318 C C . SER A 1 295 ? -20.115 1.972 -6.921 1.00 88.88 295 SER A C 1
ATOM 2320 O O . SER A 1 295 ? -18.989 2.319 -6.569 1.00 88.88 295 SER A O 1
ATOM 2322 N N . ILE A 1 296 ? -20.834 2.694 -7.788 1.00 88.69 296 ILE A N 1
ATOM 2323 C CA . ILE A 1 296 ? -20.320 3.927 -8.413 1.00 88.69 296 ILE A CA 1
ATOM 2324 C C . ILE A 1 296 ? -19.900 4.955 -7.352 1.00 88.69 296 ILE A C 1
ATOM 2326 O O . ILE A 1 296 ? -18.888 5.625 -7.536 1.00 88.69 296 ILE A O 1
ATOM 2330 N N . ASP A 1 297 ? -20.631 5.053 -6.240 1.00 86.69 297 ASP A N 1
ATOM 2331 C CA . ASP A 1 297 ? -20.314 5.984 -5.153 1.00 86.69 297 ASP A CA 1
ATOM 2332 C C . ASP A 1 297 ? -19.027 5.585 -4.406 1.00 86.69 297 ASP A C 1
ATOM 2334 O O . ASP A 1 297 ? -18.173 6.442 -4.188 1.00 86.69 297 ASP A O 1
ATOM 2338 N N . ALA A 1 298 ? -18.821 4.292 -4.116 1.00 85.19 298 ALA A N 1
ATOM 2339 C CA . ALA A 1 298 ? -17.589 3.799 -3.488 1.00 85.19 298 ALA A CA 1
ATOM 2340 C C . ALA A 1 298 ? -16.369 3.947 -4.416 1.00 85.19 298 ALA A C 1
ATOM 2342 O O . ALA A 1 298 ? -15.315 4.425 -3.995 1.00 85.19 298 ALA A O 1
ATOM 2343 N N . MET A 1 299 ? -16.521 3.630 -5.709 1.00 89.38 299 MET A N 1
ATOM 2344 C CA . MET A 1 299 ? -15.480 3.875 -6.716 1.00 89.38 299 MET A CA 1
ATOM 2345 C C . MET A 1 299 ? -15.139 5.367 -6.826 1.00 89.38 299 MET A C 1
ATOM 2347 O O . MET A 1 299 ? -13.971 5.723 -6.971 1.00 89.38 299 MET A O 1
ATOM 2351 N N . ARG A 1 300 ? -16.147 6.247 -6.749 1.00 89.38 300 ARG A N 1
ATOM 2352 C CA . ARG A 1 300 ? -15.985 7.706 -6.802 1.00 89.38 300 ARG A CA 1
ATOM 2353 C C . ARG A 1 300 ? -15.205 8.229 -5.597 1.00 89.38 300 ARG A C 1
ATOM 2355 O O . ARG A 1 300 ? -14.289 9.024 -5.782 1.00 89.38 300 ARG A O 1
ATOM 2362 N N . GLU A 1 301 ? -15.556 7.783 -4.396 1.00 85.19 301 GLU A N 1
ATOM 2363 C CA . GLU A 1 301 ? -14.866 8.124 -3.148 1.00 85.19 301 GLU A CA 1
ATOM 2364 C C . GLU A 1 301 ? -13.403 7.665 -3.186 1.00 85.19 301 GLU A C 1
ATOM 2366 O O . GLU A 1 301 ? -12.494 8.486 -3.058 1.00 85.19 301 GLU A O 1
ATOM 2371 N N . LYS A 1 302 ? -13.164 6.387 -3.507 1.00 86.31 302 LYS A N 1
ATOM 2372 C CA . LYS A 1 302 ? -11.815 5.813 -3.627 1.00 86.31 302 LYS A CA 1
ATOM 2373 C C . LYS A 1 302 ? -10.967 6.491 -4.701 1.00 86.31 302 LYS A C 1
ATOM 2375 O O . LYS A 1 302 ? -9.764 6.659 -4.493 1.00 86.31 302 LYS A O 1
ATOM 2380 N N . LEU A 1 303 ? -11.559 6.905 -5.825 1.00 88.44 303 LEU A N 1
ATOM 2381 C CA . LEU A 1 303 ? -10.868 7.706 -6.840 1.00 88.44 303 LEU A CA 1
ATOM 2382 C C . LEU A 1 303 ? -10.474 9.081 -6.297 1.00 88.44 303 LEU A C 1
ATOM 2384 O O . LEU A 1 303 ? -9.317 9.453 -6.448 1.00 88.44 303 LEU A O 1
ATOM 2388 N N . ILE A 1 304 ? -11.384 9.806 -5.636 1.00 86.12 304 ILE A N 1
ATOM 2389 C CA . ILE A 1 304 ? -11.086 11.123 -5.047 1.00 86.12 304 ILE A CA 1
ATOM 2390 C C . ILE A 1 304 ? -9.938 11.004 -4.036 1.00 86.12 304 ILE A C 1
ATOM 2392 O O . ILE A 1 304 ? -8.905 11.634 -4.231 1.00 86.12 304 ILE A O 1
ATOM 2396 N N . THR A 1 305 ? -10.040 10.116 -3.042 1.00 80.62 305 THR A N 1
ATOM 2397 C CA . THR A 1 305 ? -8.987 9.943 -2.025 1.00 80.62 305 THR A CA 1
ATOM 2398 C C . THR A 1 305 ? -7.656 9.468 -2.620 1.00 80.62 305 THR A C 1
ATOM 2400 O O . THR A 1 305 ? -6.592 9.910 -2.180 1.00 80.62 305 THR A O 1
ATOM 2403 N N . SER A 1 306 ? -7.679 8.613 -3.650 1.00 81.94 306 SER A N 1
ATOM 2404 C CA . SER A 1 306 ? -6.454 8.219 -4.367 1.00 81.94 306 SER A CA 1
ATOM 2405 C C . SER A 1 306 ? -5.840 9.391 -5.133 1.00 81.94 306 SER A C 1
ATOM 2407 O O . SER A 1 306 ? -4.621 9.538 -5.146 1.00 81.94 306 SER A O 1
ATOM 2409 N N . HIS A 1 307 ? -6.658 10.236 -5.761 1.00 82.19 307 HIS A N 1
ATOM 2410 C CA . HIS A 1 307 ? -6.194 11.414 -6.485 1.00 82.19 307 HIS A CA 1
ATOM 2411 C C . HIS A 1 307 ? -5.649 12.492 -5.545 1.00 82.19 307 HIS A C 1
ATOM 2413 O O . HIS A 1 307 ? -4.577 13.016 -5.832 1.00 82.19 307 HIS A O 1
ATOM 2419 N N . ASP A 1 308 ? -6.295 12.749 -4.407 1.00 77.31 308 ASP A N 1
ATOM 2420 C CA . ASP A 1 308 ? -5.783 13.650 -3.367 1.00 77.31 308 ASP A CA 1
ATOM 2421 C C . ASP A 1 308 ? -4.426 13.151 -2.828 1.00 77.31 308 ASP A C 1
ATOM 2423 O O . ASP A 1 308 ? -3.476 13.919 -2.705 1.00 77.31 308 ASP A O 1
ATOM 2427 N N . THR A 1 309 ? -4.291 11.838 -2.595 1.00 74.81 309 THR A N 1
ATOM 2428 C CA . THR A 1 309 ? -3.039 11.218 -2.114 1.00 74.81 309 THR A CA 1
ATOM 2429 C C . THR A 1 309 ? -1.904 11.271 -3.147 1.00 74.81 309 THR A C 1
ATOM 2431 O O . THR A 1 309 ? -0.734 11.352 -2.773 1.00 74.81 309 THR A O 1
ATOM 2434 N N . LEU A 1 310 ? -2.215 11.198 -4.448 1.00 75.75 310 LEU A N 1
ATOM 2435 C CA . LEU A 1 310 ? -1.209 11.068 -5.510 1.00 75.75 310 LEU A CA 1
ATOM 2436 C C . LEU A 1 310 ? -0.862 12.393 -6.207 1.00 75.75 310 LEU A C 1
ATOM 2438 O O . LEU A 1 310 ? 0.318 12.638 -6.461 1.00 75.75 310 LEU A O 1
ATOM 2442 N N . TYR A 1 311 ? -1.832 13.261 -6.516 1.00 70.00 311 TYR A N 1
ATOM 2443 C CA . TYR A 1 311 ? -1.578 14.477 -7.306 1.00 70.00 311 TYR A CA 1
ATOM 2444 C C . TYR A 1 311 ? -0.760 15.544 -6.569 1.00 70.00 311 TYR A C 1
ATOM 2446 O O . TYR A 1 311 ? -0.108 16.348 -7.230 1.00 70.00 311 TYR A O 1
ATOM 2454 N N . GLU A 1 312 ? -0.740 15.560 -5.233 1.00 63.62 312 GLU A N 1
ATOM 2455 C CA . GLU A 1 312 ? 0.103 16.507 -4.486 1.00 63.62 312 GLU A CA 1
ATOM 2456 C C . GLU A 1 312 ? 1.612 16.249 -4.658 1.00 63.62 312 GLU A C 1
ATOM 2458 O O . GLU A 1 312 ? 2.415 17.140 -4.374 1.00 63.62 312 GLU A O 1
ATOM 2463 N N . ARG A 1 313 ? 2.016 15.033 -5.069 1.00 63.72 313 ARG A N 1
ATOM 2464 C CA . ARG A 1 313 ? 3.420 14.572 -5.002 1.00 63.72 313 ARG A CA 1
ATOM 2465 C C . ARG A 1 313 ? 3.926 13.794 -6.222 1.00 63.72 313 ARG A C 1
ATOM 2467 O O . ARG A 1 313 ? 5.113 13.482 -6.267 1.00 63.72 313 ARG A O 1
ATOM 2474 N N . ASN A 1 314 ? 3.073 13.461 -7.190 1.00 67.81 314 ASN A N 1
ATOM 2475 C CA . ASN A 1 314 ? 3.450 12.685 -8.373 1.00 67.81 314 ASN A CA 1
ATOM 2476 C C . ASN A 1 314 ? 3.481 13.543 -9.651 1.00 67.81 314 ASN A C 1
ATOM 2478 O O . ASN A 1 314 ? 2.461 14.106 -10.044 1.00 67.81 314 ASN A O 1
ATOM 2482 N N . GLU A 1 315 ? 4.626 13.573 -10.338 1.00 72.56 315 GLU A N 1
ATOM 2483 C CA . GLU A 1 315 ? 4.777 14.209 -11.660 1.00 72.56 315 GLU A CA 1
ATOM 2484 C C . GLU A 1 315 ? 4.461 13.253 -12.831 1.00 72.56 315 GLU A C 1
ATOM 2486 O O . GLU A 1 315 ? 4.288 13.702 -13.965 1.00 72.56 315 GLU A O 1
ATOM 2491 N N . ALA A 1 316 ? 4.387 11.940 -12.583 1.00 83.38 316 ALA A N 1
ATOM 2492 C CA . ALA A 1 316 ? 4.148 10.935 -13.617 1.00 83.38 316 ALA A CA 1
ATOM 2493 C C . ALA A 1 316 ? 2.665 10.865 -14.044 1.00 83.38 316 ALA A C 1
ATOM 2495 O O . ALA A 1 316 ? 1.775 11.092 -13.217 1.00 83.38 316 ALA A O 1
ATOM 2496 N N . PRO A 1 317 ? 2.364 10.483 -15.303 1.00 88.12 317 PRO A N 1
ATOM 2497 C CA . PRO A 1 317 ? 0.993 10.230 -15.740 1.00 88.12 317 PRO A CA 1
ATOM 2498 C C . PRO A 1 317 ? 0.310 9.163 -14.872 1.00 88.12 317 PRO A C 1
ATOM 2500 O O . PRO A 1 317 ? 0.952 8.230 -14.383 1.00 88.12 317 PRO A O 1
ATOM 2503 N N . ILE A 1 318 ? -1.008 9.297 -14.695 1.00 90.50 318 ILE A N 1
ATOM 2504 C CA . ILE A 1 318 ? -1.845 8.356 -13.939 1.00 90.50 318 ILE A CA 1
ATOM 2505 C C . ILE A 1 318 ? -2.907 7.780 -14.881 1.00 90.50 318 ILE A C 1
ATOM 2507 O O . ILE A 1 318 ? -3.838 8.478 -15.282 1.00 90.50 318 ILE A O 1
ATOM 2511 N N . VAL A 1 319 ? -2.795 6.494 -15.212 1.00 92.19 319 VAL A N 1
ATOM 2512 C CA . VAL A 1 319 ? -3.815 5.753 -15.969 1.00 92.19 319 VAL A CA 1
ATOM 2513 C C . VAL A 1 319 ? -4.722 5.029 -14.984 1.00 92.19 319 VAL A C 1
ATOM 2515 O O . VAL A 1 319 ? -4.259 4.207 -14.196 1.00 92.19 319 VAL A O 1
ATOM 2518 N N . THR A 1 320 ? -6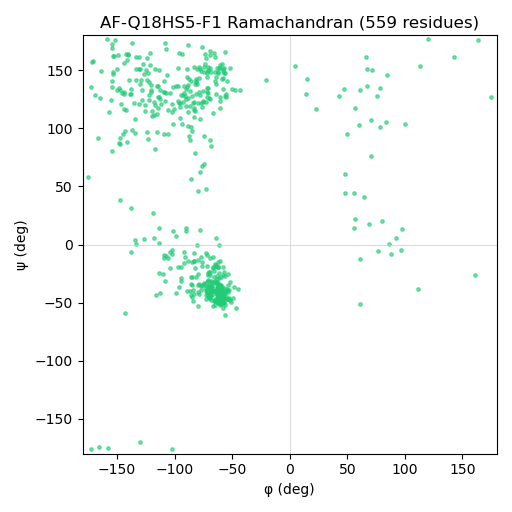.026 5.309 -15.034 1.00 94.38 320 THR A N 1
ATOM 2519 C CA . THR A 1 320 ? -7.006 4.559 -14.234 1.00 94.38 320 THR A CA 1
ATOM 2520 C C . THR A 1 320 ? -7.320 3.219 -14.894 1.00 94.38 320 THR A C 1
ATOM 2522 O O . THR A 1 320 ? -7.640 3.163 -16.085 1.00 94.38 320 THR A O 1
ATOM 2525 N N . VAL A 1 321 ? -7.266 2.150 -14.101 1.00 95.31 321 VAL A N 1
ATOM 2526 C CA . VAL A 1 321 ? -7.542 0.775 -14.517 1.00 95.31 321 VAL A CA 1
ATOM 2527 C C . VAL A 1 321 ? -8.719 0.232 -13.708 1.00 95.31 321 VAL A C 1
ATOM 2529 O O . VAL A 1 321 ? -8.617 0.075 -12.493 1.00 95.31 321 VAL A O 1
ATOM 2532 N N . LEU A 1 322 ? -9.837 -0.062 -14.373 1.00 94.88 322 LEU A N 1
ATOM 2533 C CA . LEU A 1 322 ? -11.008 -0.689 -13.756 1.00 94.88 322 LEU A CA 1
ATOM 2534 C C . LEU A 1 322 ? -10.839 -2.209 -13.840 1.00 94.88 322 LEU A C 1
ATOM 2536 O O . LEU A 1 322 ? -11.005 -2.792 -14.907 1.00 94.88 322 LEU A O 1
ATOM 2540 N N . ASN A 1 323 ? -10.449 -2.837 -12.735 1.00 94.12 323 ASN A N 1
ATOM 2541 C CA . ASN A 1 323 ? -10.142 -4.265 -12.655 1.00 94.12 323 ASN A CA 1
ATOM 2542 C C . ASN A 1 323 ? -11.368 -5.088 -12.211 1.00 94.12 323 ASN A C 1
ATOM 2544 O O . ASN A 1 323 ? -12.305 -4.539 -11.640 1.00 94.12 323 ASN A O 1
ATOM 2548 N N . LYS A 1 324 ? -11.330 -6.412 -12.401 1.00 92.69 324 LYS A N 1
ATOM 2549 C CA . LYS A 1 324 ? -12.428 -7.362 -12.121 1.00 92.69 324 LYS A CA 1
ATOM 2550 C C . LYS A 1 324 ? -13.682 -7.158 -12.992 1.00 92.69 324 LYS A C 1
ATOM 2552 O O . LYS A 1 324 ? -14.805 -7.262 -12.497 1.00 92.69 324 LYS A O 1
ATOM 2557 N N . THR A 1 325 ? -13.519 -6.883 -14.292 1.00 92.50 325 THR A N 1
ATOM 2558 C CA . THR A 1 325 ? -14.653 -6.836 -15.247 1.00 92.50 325 THR A CA 1
ATOM 2559 C C . THR A 1 325 ? -15.476 -8.127 -15.276 1.00 92.50 325 THR A C 1
ATOM 2561 O O . THR A 1 325 ? -16.681 -8.072 -15.494 1.00 92.50 325 THR A O 1
ATOM 2564 N N . ASP A 1 326 ? -14.868 -9.269 -14.952 1.00 90.56 326 ASP A N 1
ATOM 2565 C CA . ASP A 1 326 ? -15.511 -10.582 -14.818 1.00 90.56 326 ASP A CA 1
ATOM 2566 C C . ASP A 1 326 ? -16.581 -10.666 -13.710 1.00 90.56 326 ASP A C 1
ATOM 2568 O O . ASP A 1 326 ? -17.404 -11.581 -13.721 1.00 90.56 326 ASP A O 1
ATOM 2572 N N . CYS A 1 327 ? -16.618 -9.690 -12.796 1.00 89.56 327 CYS A N 1
ATOM 2573 C CA . CYS A 1 327 ? -17.639 -9.548 -11.756 1.00 89.56 327 CYS A CA 1
ATOM 2574 C C . CYS A 1 327 ? -18.745 -8.524 -12.099 1.00 89.56 327 CYS A C 1
ATOM 2576 O O . CYS A 1 327 ? -19.550 -8.201 -11.226 1.00 89.56 327 CYS A O 1
ATOM 2578 N N . VAL A 1 328 ? -18.785 -7.977 -13.323 1.00 89.38 328 VAL A N 1
ATOM 2579 C CA . VAL A 1 328 ? -19.674 -6.864 -13.720 1.00 89.38 328 VAL A CA 1
ATOM 2580 C C . VAL A 1 328 ? -20.589 -7.276 -14.877 1.00 89.38 328 VAL A C 1
ATOM 2582 O O . VAL A 1 328 ? -20.140 -7.905 -15.832 1.00 89.38 328 VAL A O 1
ATOM 2585 N N . GLU A 1 329 ? -21.876 -6.908 -14.834 1.00 86.12 329 GLU A N 1
ATOM 2586 C CA . GLU A 1 329 ? -22.796 -7.223 -15.937 1.00 86.12 329 GLU A CA 1
ATOM 2587 C C . GLU A 1 329 ? -22.522 -6.375 -17.198 1.00 86.12 329 GLU A C 1
ATOM 2589 O O . GLU A 1 329 ? -22.193 -5.183 -17.141 1.00 86.12 329 GLU A O 1
ATOM 2594 N N . GLU A 1 330 ? -22.705 -6.991 -18.369 1.00 72.44 330 GLU A N 1
ATOM 2595 C CA . GLU A 1 330 ? -22.505 -6.363 -19.679 1.00 72.44 330 GLU A CA 1
ATOM 2596 C C . GLU A 1 330 ? -23.453 -5.154 -19.850 1.00 72.44 330 GLU A C 1
ATOM 2598 O O . GLU A 1 330 ? -24.680 -5.272 -19.803 1.00 72.44 330 GLU A O 1
ATOM 2603 N N . GLY A 1 331 ? -22.882 -3.953 -20.003 1.00 76.88 331 GLY A N 1
ATOM 2604 C CA . GLY A 1 331 ? -23.627 -2.687 -20.034 1.00 76.88 331 GLY A CA 1
ATOM 2605 C C . GLY A 1 331 ? -23.922 -2.046 -18.664 1.00 76.88 331 GLY A C 1
ATOM 2606 O O . GLY A 1 331 ? -24.522 -0.966 -18.618 1.00 76.88 331 GLY A O 1
ATOM 2607 N N . GLU A 1 332 ? -23.488 -2.641 -17.546 1.00 86.06 332 GLU A N 1
ATOM 2608 C CA . GLU A 1 332 ? -23.272 -1.905 -16.289 1.00 86.06 332 GLU A CA 1
ATOM 2609 C C . GLU A 1 332 ? -21.936 -1.149 -16.345 1.00 86.06 332 GLU A C 1
ATOM 2611 O O . GLU A 1 332 ? -21.888 0.037 -16.012 1.00 86.06 332 GLU A O 1
ATOM 2616 N N . LEU A 1 333 ? -20.883 -1.799 -16.858 1.00 86.38 333 LEU A N 1
ATOM 2617 C CA . LEU A 1 333 ? -19.536 -1.239 -17.018 1.00 86.38 333 LEU A CA 1
ATOM 2618 C C . LEU A 1 333 ? -19.534 0.115 -17.755 1.00 86.38 333 LEU A C 1
ATOM 2620 O O . LEU A 1 333 ? -18.981 1.087 -17.240 1.00 86.38 333 LEU A O 1
ATOM 2624 N N . ASP A 1 334 ? -20.247 0.218 -18.884 1.00 86.25 334 ASP A N 1
ATOM 2625 C CA . ASP A 1 334 ? -20.425 1.472 -19.641 1.00 86.25 334 ASP A CA 1
ATOM 2626 C C . ASP A 1 334 ? -20.970 2.615 -18.771 1.00 86.25 334 ASP A C 1
ATOM 2628 O O . ASP A 1 334 ? -20.559 3.768 -18.907 1.00 86.25 334 ASP A O 1
ATOM 2632 N N . ARG A 1 335 ? -21.903 2.307 -17.859 1.00 87.12 335 ARG A N 1
ATOM 2633 C CA . ARG A 1 335 ? -22.513 3.298 -16.961 1.00 87.12 335 ARG A CA 1
ATOM 2634 C C . ARG A 1 335 ? -21.536 3.726 -15.878 1.00 87.12 335 ARG A C 1
ATOM 2636 O O . ARG A 1 335 ? -21.529 4.907 -15.532 1.00 87.12 335 ARG A O 1
ATOM 2643 N N . LYS A 1 336 ? -20.709 2.808 -15.361 1.00 88.69 336 LYS A N 1
ATOM 2644 C CA . LYS A 1 336 ? -19.639 3.144 -14.407 1.00 88.69 336 LYS A CA 1
ATOM 2645 C C . LYS A 1 336 ? -18.614 4.060 -15.072 1.00 88.69 336 LYS A C 1
ATOM 2647 O O . LYS A 1 336 ? -18.361 5.141 -14.552 1.00 88.69 336 LYS A O 1
ATOM 2652 N N . MET A 1 337 ? -18.135 3.707 -16.268 1.00 87.06 337 MET A N 1
ATOM 2653 C CA . MET A 1 337 ? -17.209 4.537 -17.051 1.00 87.06 337 MET A CA 1
ATOM 2654 C C . MET A 1 337 ? -17.788 5.937 -17.322 1.00 87.06 337 MET A C 1
ATOM 2656 O O . MET A 1 337 ? -17.159 6.930 -16.971 1.00 87.06 337 MET A O 1
ATOM 2660 N N . GLN A 1 338 ? -19.025 6.042 -17.825 1.00 86.56 338 GLN A N 1
ATOM 2661 C CA . GLN A 1 338 ? -19.690 7.337 -18.063 1.00 86.56 338 GLN A CA 1
ATOM 2662 C C . GLN A 1 338 ? -19.929 8.161 -16.784 1.00 86.56 338 GLN A C 1
ATOM 2664 O O . GLN A 1 338 ? -19.956 9.388 -16.843 1.00 86.56 338 GLN A O 1
ATOM 2669 N N . SER A 1 339 ? -20.110 7.515 -15.628 1.00 86.81 339 SER A N 1
ATOM 2670 C CA . SER A 1 339 ? -20.332 8.202 -14.342 1.00 86.81 339 SER A CA 1
ATOM 2671 C C . SER A 1 339 ? -19.035 8.672 -13.671 1.00 86.81 339 SER A C 1
ATOM 2673 O O . SER A 1 339 ? -19.077 9.560 -12.812 1.00 86.81 339 SER A O 1
ATOM 2675 N N . LEU A 1 340 ? -17.898 8.078 -14.049 1.00 87.88 340 LEU A N 1
ATOM 2676 C CA . LEU A 1 340 ? -16.572 8.334 -13.482 1.00 87.88 340 LEU A CA 1
ATOM 2677 C C . LEU A 1 340 ? -15.642 9.129 -14.415 1.00 87.88 340 LEU A C 1
ATOM 2679 O O . LEU A 1 340 ? -14.618 9.603 -13.940 1.00 87.88 340 LEU A O 1
ATOM 2683 N N . ASP A 1 341 ? -16.009 9.345 -15.684 1.00 86.81 341 ASP A N 1
ATOM 2684 C CA . ASP A 1 341 ? -15.246 10.081 -16.716 1.00 86.81 341 ASP A CA 1
ATOM 2685 C C . ASP A 1 341 ? -14.637 11.418 -16.234 1.00 86.81 341 ASP A C 1
ATOM 2687 O O . ASP A 1 341 ? -13.492 11.742 -16.537 1.00 86.81 341 ASP A O 1
ATOM 2691 N N . ALA A 1 342 ? -15.366 12.163 -15.395 1.00 84.62 342 ALA A N 1
ATOM 2692 C CA . ALA A 1 342 ? -14.918 13.440 -14.824 1.00 84.62 342 ALA A CA 1
ATOM 2693 C C . ALA A 1 342 ? -13.833 13.329 -13.725 1.00 84.62 342 ALA A C 1
ATOM 2695 O O . ALA A 1 342 ? -13.336 14.356 -13.264 1.00 84.62 342 ALA A O 1
ATOM 2696 N N . LEU A 1 343 ? -13.504 12.115 -13.275 1.00 82.81 343 LEU A N 1
ATOM 2697 C CA . LEU A 1 343 ? -12.420 11.801 -12.331 1.00 82.81 343 LEU A CA 1
ATOM 2698 C C . LEU A 1 343 ? -11.348 10.929 -13.000 1.00 82.81 343 LEU A C 1
ATOM 2700 O O . LEU A 1 343 ? -10.159 11.192 -12.862 1.00 82.81 343 LEU A O 1
ATOM 2704 N N . ALA A 1 344 ? -11.786 9.921 -13.755 1.00 84.44 344 ALA A N 1
ATOM 2705 C CA . ALA A 1 344 ? -10.961 8.936 -14.436 1.00 84.44 344 ALA A CA 1
ATOM 2706 C C . ALA A 1 344 ? -11.156 9.042 -15.964 1.00 84.44 344 ALA A C 1
ATOM 2708 O O . ALA A 1 344 ? -11.949 8.283 -16.525 1.00 84.44 344 ALA A O 1
ATOM 2709 N N . PRO A 1 345 ? -10.467 9.971 -16.655 1.00 81.25 345 PRO A N 1
ATOM 2710 C CA . PRO A 1 345 ? -10.624 10.168 -18.094 1.00 81.25 345 PRO A CA 1
ATOM 2711 C C . PRO A 1 345 ? -10.017 9.006 -18.896 1.00 81.25 345 PRO A C 1
ATOM 2713 O O . PRO A 1 345 ? -8.858 8.635 -18.699 1.00 81.25 345 PRO A O 1
ATOM 2716 N N . ASN A 1 346 ? -10.781 8.461 -19.849 1.00 84.50 346 ASN A N 1
ATOM 2717 C CA . ASN A 1 346 ? -10.401 7.301 -20.673 1.00 84.50 346 ASN A CA 1
ATOM 2718 C C . ASN A 1 346 ? -9.829 6.118 -19.848 1.00 84.50 346 ASN A C 1
ATOM 2720 O O . ASN A 1 346 ? -8.670 5.738 -20.060 1.00 84.50 346 ASN A O 1
ATOM 2724 N N . PRO A 1 347 ? -10.588 5.531 -18.905 1.00 91.06 347 PRO A N 1
ATOM 2725 C CA . PRO A 1 347 ? -10.094 4.441 -18.072 1.00 91.06 347 PRO A CA 1
ATOM 2726 C C . PRO A 1 347 ? -10.026 3.132 -18.873 1.00 91.06 347 PRO A C 1
ATOM 2728 O O . PRO A 1 347 ? -10.846 2.899 -19.763 1.00 91.06 347 PRO A O 1
ATOM 2731 N N . VAL A 1 348 ? -9.067 2.258 -18.556 1.00 93.00 348 VAL A N 1
ATOM 2732 C CA . VAL A 1 348 ? -8.955 0.932 -19.194 1.00 93.00 348 VAL A CA 1
ATOM 2733 C C . VAL A 1 348 ? -9.646 -0.105 -18.313 1.00 93.00 348 VAL A C 1
ATOM 2735 O O . VAL A 1 348 ? -9.278 -0.260 -17.152 1.00 93.00 348 VAL A O 1
ATOM 2738 N N . ALA A 1 349 ? -10.648 -0.807 -18.841 1.00 94.19 349 ALA A N 1
ATOM 2739 C CA . ALA A 1 349 ? -11.380 -1.836 -18.105 1.00 94.19 349 ALA A CA 1
ATOM 2740 C C . ALA A 1 349 ? -10.834 -3.233 -18.431 1.00 94.19 349 ALA A C 1
ATOM 2742 O O . ALA A 1 349 ? -10.793 -3.606 -19.602 1.00 94.19 349 ALA A O 1
ATOM 2743 N N . VAL A 1 350 ? -10.411 -3.985 -17.412 1.00 94.38 350 VAL A N 1
ATOM 2744 C CA . VAL A 1 350 ? -9.704 -5.272 -17.532 1.00 94.38 350 VAL A CA 1
ATOM 2745 C C . VAL A 1 350 ? -10.169 -6.290 -16.491 1.00 94.38 350 VAL A C 1
ATOM 2747 O O . VAL A 1 350 ? -10.679 -5.938 -15.425 1.00 94.38 350 VAL A O 1
ATOM 2750 N N . SER A 1 351 ? -9.846 -7.558 -16.728 1.00 93.38 351 SER A N 1
ATOM 2751 C CA . SER A 1 351 ? -9.800 -8.561 -15.667 1.00 93.38 351 SER A CA 1
ATOM 2752 C C . SER A 1 351 ? -8.387 -9.110 -15.530 1.00 93.38 351 SER A C 1
ATOM 2754 O O . SER A 1 351 ? -7.904 -9.858 -16.380 1.00 93.38 351 SER A O 1
ATOM 2756 N N . GLY A 1 352 ? -7.729 -8.797 -14.411 1.00 86.75 352 GLY A N 1
ATOM 2757 C CA . GLY A 1 352 ? -6.471 -9.444 -14.036 1.00 86.75 352 GLY A CA 1
ATOM 2758 C C . GLY A 1 352 ? -6.617 -10.951 -13.773 1.00 86.75 352 GLY A C 1
ATOM 2759 O O . GLY A 1 352 ? -5.618 -11.663 -13.831 1.00 86.75 352 GLY A O 1
ATOM 2760 N N . LEU A 1 353 ? -7.836 -11.444 -13.509 1.00 87.12 353 LEU A N 1
ATOM 2761 C CA . LEU A 1 353 ? -8.111 -12.861 -13.256 1.00 87.12 353 LEU A CA 1
ATOM 2762 C C . LEU A 1 353 ? -8.286 -13.656 -14.559 1.00 87.12 353 LEU A C 1
ATOM 2764 O O . LEU A 1 353 ? -7.657 -14.698 -14.727 1.00 87.12 353 LEU A O 1
ATOM 2768 N N . THR A 1 354 ? -9.107 -13.174 -15.499 1.00 87.75 354 THR A N 1
ATOM 2769 C CA . THR A 1 354 ? -9.344 -13.877 -16.775 1.00 87.75 354 THR A CA 1
ATOM 2770 C C . THR A 1 354 ? -8.299 -13.524 -17.837 1.00 87.75 354 THR A C 1
ATOM 2772 O O . THR A 1 354 ? -7.958 -14.361 -18.672 1.00 87.75 354 THR A O 1
ATOM 2775 N N . GLY A 1 355 ? -7.708 -12.328 -17.777 1.00 86.75 355 GLY A N 1
ATOM 2776 C CA . GLY A 1 355 ? -6.845 -11.762 -18.820 1.00 86.75 355 GLY A CA 1
ATOM 2777 C C . GLY A 1 355 ? -7.579 -10.886 -19.844 1.00 86.75 355 GLY A C 1
ATOM 2778 O O . GLY A 1 355 ? -6.967 -10.453 -20.818 1.00 86.75 355 GLY A O 1
ATOM 2779 N N . GLU A 1 356 ? -8.872 -10.615 -19.646 1.00 89.75 356 GLU A N 1
ATOM 2780 C CA . GLU A 1 356 ? -9.650 -9.729 -20.516 1.00 89.75 356 GLU A CA 1
ATOM 2781 C C . GLU A 1 356 ? -9.034 -8.319 -20.600 1.00 89.75 356 GLU A C 1
ATOM 2783 O O . GLU A 1 356 ? -8.666 -7.725 -19.584 1.00 89.75 356 GLU A O 1
ATOM 2788 N N . ASN A 1 357 ? -8.926 -7.798 -21.830 1.00 90.81 357 ASN A N 1
ATOM 2789 C CA . ASN A 1 357 ? -8.388 -6.478 -22.194 1.00 90.81 357 ASN A CA 1
ATOM 2790 C C . ASN A 1 357 ? -6.955 -6.160 -21.715 1.00 90.81 357 ASN A C 1
ATOM 2792 O O . ASN A 1 357 ? -6.517 -5.013 -21.820 1.00 90.81 357 ASN A O 1
ATOM 2796 N N . ILE A 1 358 ? -6.178 -7.152 -21.266 1.00 90.44 358 ILE A N 1
ATOM 2797 C CA . ILE A 1 358 ? -4.777 -6.943 -20.860 1.00 90.44 358 ILE A CA 1
ATOM 2798 C C . ILE A 1 358 ? -3.930 -6.381 -22.014 1.00 90.44 358 ILE A C 1
ATOM 2800 O O . ILE A 1 358 ? -3.172 -5.442 -21.799 1.00 90.44 358 ILE A O 1
ATOM 2804 N N . GLU A 1 359 ? -4.135 -6.839 -23.254 1.00 89.19 359 GLU A N 1
ATOM 2805 C CA . GLU A 1 359 ? -3.477 -6.272 -24.445 1.00 89.19 359 GLU A CA 1
ATOM 2806 C C . GLU A 1 359 ? -3.781 -4.770 -24.626 1.00 89.19 359 GLU A C 1
ATOM 2808 O O . GLU A 1 359 ? -2.892 -3.990 -24.973 1.00 89.19 359 GLU A O 1
ATOM 2813 N N . GLN A 1 360 ? -5.012 -4.328 -24.337 1.00 91.25 360 GLN A N 1
ATOM 2814 C CA . GLN A 1 360 ? -5.387 -2.911 -24.394 1.00 91.25 360 GLN A CA 1
ATOM 2815 C C . GLN A 1 360 ? -4.669 -2.097 -23.306 1.00 91.25 360 GLN A C 1
ATOM 2817 O O . GLN A 1 360 ? -4.263 -0.960 -23.558 1.00 91.25 360 GLN A O 1
ATOM 2822 N N . LEU A 1 361 ? -4.480 -2.675 -22.116 1.00 92.38 361 LEU A N 1
ATOM 2823 C CA . LEU A 1 361 ? -3.722 -2.054 -21.032 1.00 92.38 361 LEU A CA 1
ATOM 2824 C C . LEU A 1 361 ? -2.226 -1.964 -21.361 1.00 92.38 361 LEU A C 1
ATOM 2826 O O . LEU A 1 361 ? -1.654 -0.890 -21.195 1.00 92.38 361 LEU A O 1
ATOM 2830 N N . THR A 1 362 ? -1.615 -3.022 -21.900 1.00 90.06 362 THR A N 1
ATOM 2831 C CA . THR A 1 362 ? -0.216 -3.010 -22.365 1.00 90.06 362 THR A CA 1
ATOM 2832 C C . THR A 1 362 ? 0.004 -1.940 -23.435 1.00 90.06 362 THR A C 1
ATOM 2834 O O . THR A 1 362 ? 0.894 -1.101 -23.298 1.00 90.06 362 THR A O 1
ATOM 2837 N N . ASN A 1 363 ? -0.875 -1.869 -24.441 1.00 90.00 363 ASN A N 1
ATOM 2838 C CA . ASN A 1 363 ? -0.837 -0.800 -25.442 1.00 90.00 363 ASN A CA 1
ATOM 2839 C C . ASN A 1 363 ? -0.997 0.595 -24.806 1.00 90.00 363 ASN A C 1
ATOM 2841 O O . ASN A 1 363 ? -0.327 1.538 -25.225 1.00 90.00 363 ASN A O 1
ATOM 2845 N N . ARG A 1 364 ? -1.852 0.766 -23.787 1.00 91.31 364 ARG A N 1
ATOM 2846 C CA . ARG A 1 364 ? -1.992 2.061 -23.098 1.00 91.31 364 ARG A CA 1
ATOM 2847 C C . ARG A 1 364 ? -0.738 2.430 -22.298 1.00 91.31 364 ARG A C 1
ATOM 2849 O O . ARG A 1 364 ? -0.365 3.598 -22.311 1.00 91.31 364 ARG A O 1
ATOM 2856 N N . ILE A 1 365 ? -0.075 1.457 -21.671 1.00 91.19 365 ILE A N 1
ATOM 2857 C CA . ILE A 1 365 ? 1.202 1.642 -20.966 1.00 91.19 365 ILE A CA 1
ATOM 2858 C C . ILE A 1 365 ? 2.271 2.182 -21.929 1.00 91.19 365 ILE A C 1
ATOM 2860 O O . ILE A 1 365 ? 2.866 3.217 -21.638 1.00 91.19 365 ILE A O 1
ATOM 2864 N N . GLU A 1 366 ? 2.462 1.571 -23.106 1.00 87.50 366 GLU A N 1
ATOM 2865 C CA . GLU A 1 366 ? 3.477 2.027 -24.079 1.00 87.50 366 GLU A CA 1
ATOM 2866 C C . GLU A 1 366 ? 3.281 3.475 -24.558 1.00 87.50 366 GLU A C 1
ATOM 2868 O O . GLU A 1 366 ? 4.262 4.179 -24.821 1.00 87.50 366 GLU A O 1
ATOM 2873 N N . ASN A 1 367 ? 2.018 3.900 -24.692 1.00 88.75 367 ASN A N 1
ATOM 2874 C CA . ASN A 1 367 ? 1.639 5.219 -25.204 1.00 88.75 367 ASN A CA 1
ATOM 2875 C C . ASN A 1 367 ? 1.723 6.333 -24.147 1.00 88.75 367 ASN A C 1
ATOM 2877 O O . ASN A 1 367 ? 1.932 7.487 -24.511 1.00 88.75 367 ASN A O 1
ATOM 2881 N N . GLU A 1 368 ? 1.551 6.006 -22.864 1.00 90.25 368 GLU A N 1
ATOM 2882 C CA . GLU A 1 368 ? 1.604 6.973 -21.753 1.00 90.25 368 GLU A CA 1
ATOM 2883 C C . GLU A 1 368 ? 3.004 7.052 -21.117 1.00 90.25 368 GLU A C 1
ATOM 2885 O O . GLU A 1 368 ? 3.336 8.038 -20.462 1.00 90.25 368 GLU A O 1
ATOM 2890 N N . LEU A 1 369 ? 3.857 6.040 -21.323 1.00 89.00 369 LEU A N 1
ATOM 2891 C CA . LEU A 1 369 ? 5.249 6.064 -20.873 1.00 89.00 369 LEU A CA 1
ATOM 2892 C C . LEU A 1 369 ? 6.071 7.161 -21.585 1.00 89.00 369 LEU A C 1
ATOM 2894 O O . LEU A 1 369 ? 5.951 7.313 -22.808 1.00 89.00 369 LEU A O 1
ATOM 2898 N N . PRO A 1 370 ? 6.978 7.872 -20.874 1.00 85.06 370 PRO A N 1
ATOM 2899 C CA . PRO A 1 370 ? 7.709 9.029 -21.396 1.00 85.06 370 PRO A CA 1
ATOM 2900 C C . PRO A 1 370 ? 8.326 8.793 -22.775 1.00 85.06 370 PRO A C 1
ATOM 2902 O O . PRO A 1 370 ? 8.958 7.760 -23.007 1.00 85.06 370 PRO A O 1
ATOM 2905 N N . SER A 1 371 ? 8.145 9.746 -23.693 1.00 82.38 371 SER A N 1
ATOM 2906 C CA . SER A 1 371 ? 8.583 9.602 -25.083 1.00 82.38 371 SER A CA 1
ATOM 2907 C C . SER A 1 371 ? 10.079 9.305 -25.180 1.00 82.38 371 SER A C 1
ATOM 2909 O O . SER A 1 371 ? 10.914 10.026 -24.629 1.00 82.38 371 SER A O 1
ATOM 2911 N N . TRP A 1 372 ? 10.415 8.250 -25.916 1.00 86.75 372 TRP A N 1
ATOM 2912 C CA . TRP A 1 372 ? 11.781 8.013 -26.368 1.00 86.75 372 TRP A CA 1
ATOM 2913 C C . TRP A 1 372 ? 12.141 8.996 -27.494 1.00 86.75 372 TRP A C 1
ATOM 2915 O O . TRP A 1 372 ? 11.271 9.662 -28.059 1.00 86.75 372 TRP A O 1
ATOM 2925 N N . HIS A 1 373 ? 13.433 9.127 -27.784 1.00 86.00 373 HIS A N 1
ATOM 2926 C CA . HIS A 1 373 ? 13.929 9.919 -28.904 1.00 86.00 373 HIS A CA 1
ATOM 2927 C C . HIS A 1 373 ? 14.547 9.005 -29.950 1.00 86.00 373 HIS A C 1
ATOM 2929 O O . HIS A 1 373 ? 15.366 8.150 -29.608 1.00 86.00 373 HIS A O 1
ATOM 2935 N N . ASP A 1 374 ? 14.177 9.245 -31.202 1.00 89.88 374 ASP A N 1
ATOM 2936 C CA . ASP A 1 374 ? 14.700 8.542 -32.365 1.00 89.88 374 ASP A CA 1
ATOM 2937 C C . ASP A 1 374 ? 16.044 9.158 -32.770 1.00 89.88 374 ASP A C 1
ATOM 2939 O O . ASP A 1 374 ? 16.176 10.377 -32.921 1.00 89.88 374 ASP A O 1
ATOM 2943 N N . GLU A 1 375 ? 17.048 8.309 -32.940 1.00 92.44 375 GLU A N 1
ATOM 29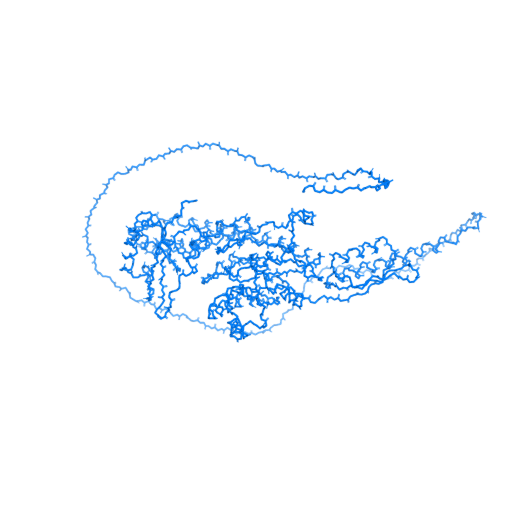44 C CA . GLU A 1 375 ? 18.427 8.678 -33.223 1.00 92.44 375 GLU A CA 1
ATOM 2945 C C . GLU A 1 375 ? 18.970 7.823 -34.375 1.00 92.44 375 GLU A C 1
ATOM 2947 O O . GLU A 1 375 ? 18.559 6.680 -34.579 1.00 92.44 375 GLU A O 1
ATOM 2952 N N . ARG A 1 376 ? 19.912 8.380 -35.142 1.00 92.75 376 ARG A N 1
ATOM 2953 C CA . ARG A 1 376 ? 20.598 7.674 -36.228 1.00 92.75 376 ARG A CA 1
ATOM 2954 C C . ARG A 1 376 ? 22.096 7.875 -36.072 1.00 92.75 376 ARG A C 1
ATOM 2956 O O . ARG A 1 376 ? 22.557 9.015 -36.066 1.00 92.75 376 ARG A O 1
ATOM 2963 N N . LEU A 1 377 ? 22.845 6.785 -35.938 1.00 91.75 377 LEU A N 1
ATOM 2964 C CA . LEU A 1 377 ? 24.302 6.807 -35.812 1.00 91.75 377 LEU A CA 1
ATOM 2965 C C . LEU A 1 377 ? 24.921 6.013 -36.960 1.00 91.75 377 LEU A C 1
ATOM 2967 O O . LEU A 1 377 ? 24.530 4.877 -37.211 1.00 91.75 377 LEU A O 1
ATOM 2971 N N . LEU A 1 378 ? 25.906 6.607 -37.631 1.00 90.75 378 LEU A N 1
ATOM 2972 C CA . LEU A 1 378 ? 26.806 5.891 -38.528 1.00 90.75 378 LEU A CA 1
ATOM 2973 C C . LEU A 1 378 ? 28.057 5.540 -37.721 1.00 90.75 378 LEU A C 1
ATOM 2975 O O . LEU A 1 378 ? 28.723 6.434 -37.206 1.00 90.75 378 LEU A O 1
ATOM 2979 N N . LEU A 1 379 ? 28.350 4.252 -37.573 1.00 90.00 379 LEU A N 1
ATOM 2980 C CA . LEU A 1 379 ? 29.466 3.752 -36.773 1.00 90.00 379 LEU A CA 1
ATOM 2981 C C . LEU A 1 379 ? 30.481 3.046 -37.686 1.00 90.00 379 LEU A C 1
ATOM 2983 O O . LEU A 1 379 ? 30.058 2.264 -38.539 1.00 90.00 379 LEU A O 1
ATOM 2987 N N . PRO A 1 380 ? 31.801 3.265 -37.531 1.00 89.06 380 PRO A N 1
ATOM 2988 C CA . PRO A 1 380 ? 32.805 2.506 -38.277 1.00 89.06 380 PRO A CA 1
ATOM 2989 C C . PRO A 1 380 ? 32.746 1.026 -37.879 1.00 89.06 380 PRO A C 1
ATOM 2991 O O . PRO A 1 380 ? 32.511 0.715 -36.714 1.00 89.06 380 PRO A O 1
ATOM 2994 N N . LEU A 1 381 ? 32.976 0.101 -38.813 1.00 86.50 381 LEU A N 1
ATOM 2995 C CA . LEU A 1 381 ? 32.874 -1.332 -38.531 1.00 86.50 381 LEU A CA 1
ATOM 2996 C C . LEU A 1 381 ? 34.078 -1.826 -37.701 1.00 86.50 381 LEU A C 1
ATOM 2998 O O . LEU A 1 381 ? 35.127 -2.176 -38.243 1.00 86.50 381 LEU A O 1
ATOM 3002 N N . SER A 1 382 ? 33.925 -1.845 -36.375 1.00 87.81 382 SER A N 1
ATOM 3003 C CA . SER A 1 382 ? 34.929 -2.303 -35.403 1.00 87.81 382 SER A CA 1
ATOM 3004 C C . SER A 1 382 ? 34.302 -3.088 -34.246 1.00 87.81 382 SER A C 1
ATOM 3006 O O . SER A 1 382 ? 33.103 -2.977 -33.989 1.00 87.81 382 SER A O 1
ATOM 3008 N N . ASP A 1 383 ? 35.111 -3.848 -33.501 1.00 84.69 383 ASP A N 1
ATOM 3009 C CA . ASP A 1 383 ? 34.644 -4.624 -32.339 1.00 84.69 383 ASP A CA 1
ATOM 3010 C C . ASP A 1 383 ? 33.993 -3.732 -31.259 1.00 84.69 383 ASP A C 1
ATOM 3012 O O . ASP A 1 383 ? 32.977 -4.103 -30.663 1.00 84.69 383 ASP A O 1
ATOM 3016 N N . ASP A 1 384 ? 34.519 -2.521 -31.047 1.00 86.19 384 ASP A N 1
ATOM 3017 C CA . ASP A 1 384 ? 33.953 -1.536 -30.116 1.00 86.19 384 ASP A CA 1
ATOM 3018 C C . ASP A 1 384 ? 32.623 -0.946 -30.628 1.00 86.19 384 ASP A C 1
ATOM 3020 O O . ASP A 1 384 ? 31.702 -0.704 -29.844 1.00 86.19 384 ASP A O 1
ATOM 3024 N N . ALA A 1 385 ? 32.482 -0.757 -31.945 1.00 87.31 385 ALA A N 1
ATOM 3025 C CA . ALA A 1 385 ? 31.231 -0.319 -32.562 1.00 87.31 385 ALA A CA 1
ATOM 3026 C C . ALA A 1 385 ? 30.157 -1.413 -32.522 1.00 87.31 385 ALA A C 1
ATOM 3028 O O . ALA A 1 385 ? 29.019 -1.134 -32.149 1.00 87.31 385 ALA A O 1
ATOM 3029 N N . MET A 1 386 ? 30.513 -2.672 -32.794 1.00 87.50 386 MET A N 1
ATOM 3030 C CA . MET A 1 386 ? 29.598 -3.807 -32.622 1.00 87.50 386 MET A CA 1
ATOM 3031 C C . MET A 1 386 ? 29.224 -4.013 -31.146 1.00 87.50 386 MET A C 1
ATOM 3033 O O . MET A 1 386 ? 28.093 -4.387 -30.835 1.00 87.50 386 MET A O 1
ATOM 3037 N N . SER A 1 387 ? 30.126 -3.682 -30.217 1.00 88.31 387 SER A N 1
ATOM 3038 C CA . SER A 1 387 ? 29.821 -3.626 -28.782 1.00 88.31 387 SER A CA 1
ATOM 3039 C C . SER A 1 387 ? 28.850 -2.488 -28.429 1.00 88.31 387 SER A C 1
ATOM 3041 O O . SER A 1 387 ? 28.026 -2.649 -27.528 1.00 88.31 387 SER A O 1
ATOM 3043 N N . LEU A 1 388 ? 28.885 -1.354 -29.142 1.00 88.31 388 LEU A N 1
ATOM 3044 C CA . LEU A 1 388 ? 27.890 -0.280 -29.023 1.00 88.31 388 LEU A CA 1
ATOM 3045 C C . LEU A 1 388 ? 26.530 -0.680 -29.626 1.00 88.31 388 LEU A C 1
ATOM 3047 O O . LEU A 1 388 ? 25.511 -0.444 -28.983 1.00 88.31 388 LEU A O 1
ATOM 3051 N N . VAL A 1 389 ? 26.502 -1.335 -30.790 1.00 88.06 389 VAL A N 1
ATOM 3052 C CA . VAL A 1 389 ? 25.278 -1.889 -31.407 1.00 88.06 389 VAL A CA 1
ATOM 3053 C C . VAL A 1 389 ? 24.613 -2.910 -30.477 1.00 88.06 389 VAL A C 1
ATOM 3055 O O . VAL A 1 389 ? 23.445 -2.766 -30.124 1.00 88.06 389 VAL A O 1
ATOM 3058 N N . SER A 1 390 ? 25.379 -3.885 -29.979 1.00 86.56 390 SER A N 1
ATOM 3059 C CA . SER A 1 390 ? 24.904 -4.874 -29.002 1.00 86.56 390 SER A CA 1
ATOM 3060 C C . SER A 1 390 ? 24.408 -4.220 -27.704 1.00 86.56 390 SER A C 1
ATOM 3062 O O . SER A 1 390 ? 23.383 -4.620 -27.148 1.00 86.56 390 SER A O 1
ATOM 3064 N N . TRP A 1 391 ? 25.072 -3.156 -27.237 1.00 86.88 391 TRP A N 1
ATOM 3065 C CA . TRP A 1 391 ? 24.593 -2.374 -26.097 1.00 86.88 391 TRP A CA 1
ATOM 3066 C C . TRP A 1 391 ? 23.245 -1.694 -26.390 1.00 86.88 391 TRP A C 1
ATOM 3068 O O . TRP A 1 391 ? 22.346 -1.787 -25.557 1.00 86.88 391 TRP A O 1
ATOM 3078 N N . LEU A 1 392 ? 23.062 -1.090 -27.570 1.00 87.62 392 LEU A N 1
ATOM 3079 C CA . LEU A 1 392 ? 21.804 -0.446 -27.973 1.00 87.62 392 LEU A CA 1
ATOM 3080 C C . LEU A 1 392 ? 20.624 -1.429 -28.009 1.00 87.62 392 LEU A C 1
ATOM 3082 O O . LEU A 1 392 ? 19.592 -1.121 -27.419 1.00 87.62 392 LEU A O 1
ATOM 3086 N N . TYR A 1 393 ? 20.803 -2.636 -28.559 1.00 83.25 393 TYR A N 1
ATOM 3087 C CA . TYR A 1 393 ? 19.794 -3.712 -28.523 1.00 83.25 393 TYR A CA 1
ATOM 3088 C C . TYR A 1 393 ? 19.349 -4.132 -27.109 1.00 83.25 393 TYR A C 1
ATOM 3090 O O . TYR A 1 393 ? 18.303 -4.757 -26.960 1.00 83.25 393 TYR A O 1
ATOM 3098 N N . ASN A 1 394 ? 20.132 -3.818 -26.073 1.00 76.50 394 ASN A N 1
ATOM 3099 C CA . ASN A 1 394 ? 19.805 -4.116 -24.675 1.00 76.50 394 ASN A CA 1
ATOM 3100 C C . ASN A 1 394 ? 19.292 -2.888 -23.889 1.00 76.50 394 ASN A C 1
ATOM 3102 O O . ASN A 1 394 ? 18.968 -3.035 -22.716 1.00 76.50 394 ASN A O 1
ATOM 3106 N N . HIS A 1 395 ? 19.280 -1.684 -24.482 1.00 79.50 395 HIS A N 1
ATOM 3107 C CA . HIS A 1 395 ? 19.014 -0.411 -23.779 1.00 79.50 395 HIS A CA 1
ATOM 3108 C C . HIS A 1 395 ? 18.022 0.516 -24.520 1.00 79.50 395 HIS A C 1
ATOM 3110 O O . HIS A 1 395 ? 17.783 1.645 -24.085 1.00 79.50 395 HIS A O 1
ATOM 3116 N N . GLY A 1 396 ? 17.458 0.062 -25.641 1.00 82.56 396 GLY A N 1
ATOM 3117 C CA . GLY A 1 396 ? 16.481 0.769 -26.469 1.00 82.56 396 GLY A CA 1
ATOM 3118 C C . GLY A 1 396 ? 15.937 -0.143 -27.573 1.00 82.56 396 GLY A C 1
ATOM 3119 O O . GLY A 1 396 ? 16.287 -1.320 -27.640 1.00 82.56 396 GLY A O 1
ATOM 3120 N N . HIS A 1 397 ? 15.092 0.397 -28.450 1.00 84.50 397 HIS A N 1
ATOM 3121 C CA . HIS A 1 397 ? 14.515 -0.339 -29.577 1.00 84.50 397 HIS A CA 1
ATOM 3122 C C . HIS A 1 397 ? 15.243 0.053 -30.864 1.00 84.50 397 HIS A C 1
ATOM 3124 O O . HIS A 1 397 ? 15.179 1.205 -31.288 1.00 84.50 397 HIS A O 1
ATOM 3130 N N . VAL A 1 398 ? 15.954 -0.896 -31.471 1.00 86.88 398 VAL A N 1
ATOM 3131 C CA . VAL A 1 398 ? 16.604 -0.708 -32.774 1.00 86.88 398 VAL A CA 1
ATOM 3132 C C . VAL A 1 398 ? 15.559 -0.927 -33.865 1.00 86.88 398 VAL A C 1
ATOM 3134 O O . VAL A 1 398 ? 15.043 -2.033 -34.009 1.00 86.88 398 VAL A O 1
ATOM 3137 N N . GLU A 1 399 ? 15.242 0.125 -34.620 1.00 87.56 399 GLU A N 1
ATOM 3138 C CA . GLU A 1 399 ? 14.304 0.063 -35.745 1.00 87.56 399 GLU A CA 1
ATOM 3139 C C . GLU A 1 399 ? 14.967 -0.507 -37.007 1.00 87.56 399 GLU A C 1
ATOM 3141 O O . GLU A 1 399 ? 14.312 -1.207 -37.779 1.00 87.56 399 GLU A O 1
ATOM 3146 N N . ASN A 1 400 ? 16.256 -0.209 -37.227 1.00 88.69 400 ASN A N 1
ATOM 3147 C CA . ASN A 1 400 ? 16.994 -0.649 -38.412 1.00 88.69 400 ASN A CA 1
ATOM 3148 C C . ASN A 1 400 ? 18.513 -0.771 -38.165 1.00 88.69 400 ASN A C 1
ATOM 3150 O O . ASN A 1 400 ? 19.095 0.035 -37.437 1.00 88.69 400 ASN A O 1
ATOM 3154 N N . GLU A 1 401 ? 19.150 -1.739 -38.828 1.00 90.75 401 GLU A N 1
ATOM 3155 C CA . GLU A 1 401 ? 20.607 -1.941 -38.878 1.00 90.75 401 GLU A CA 1
ATOM 3156 C C . GLU A 1 401 ? 21.011 -2.210 -40.340 1.00 90.75 401 GLU A C 1
ATOM 3158 O O . GLU A 1 401 ? 20.721 -3.273 -40.891 1.00 90.75 401 GLU A O 1
ATOM 3163 N N . GLU A 1 402 ? 21.677 -1.246 -40.982 1.00 90.06 402 GLU A N 1
ATOM 3164 C CA . GLU A 1 402 ? 22.112 -1.334 -42.381 1.00 90.06 402 GLU A CA 1
ATOM 3165 C C . GLU A 1 402 ? 23.631 -1.162 -42.508 1.00 90.06 402 GLU A C 1
ATOM 3167 O O . GLU A 1 402 ? 24.204 -0.154 -42.099 1.00 90.06 402 GLU A O 1
ATOM 3172 N N . TYR A 1 403 ? 24.300 -2.134 -43.126 1.00 88.12 403 TYR A N 1
ATOM 3173 C CA . TYR A 1 403 ? 25.725 -2.052 -43.458 1.00 88.12 403 TYR A CA 1
ATOM 3174 C C . TYR A 1 403 ? 25.912 -1.247 -44.749 1.00 88.12 403 TYR A C 1
ATOM 3176 O O . TYR A 1 403 ? 25.133 -1.397 -45.692 1.00 88.12 403 TYR A O 1
ATOM 3184 N N . THR A 1 404 ? 26.950 -0.410 -44.820 1.00 87.06 404 THR A N 1
ATOM 3185 C CA . THR A 1 404 ? 27.237 0.391 -46.021 1.00 87.06 404 THR A CA 1
ATOM 3186 C C . THR A 1 404 ? 27.565 -0.484 -47.237 1.00 87.06 404 THR A C 1
ATOM 3188 O O . THR A 1 404 ? 28.153 -1.557 -47.101 1.00 87.06 404 THR A O 1
ATOM 3191 N N . ASP A 1 405 ? 27.283 0.007 -48.454 1.00 79.94 405 ASP A N 1
ATOM 3192 C CA . ASP A 1 405 ? 27.699 -0.635 -49.723 1.00 79.94 405 ASP A CA 1
ATOM 3193 C C . ASP A 1 405 ? 29.219 -0.917 -49.785 1.00 79.94 405 ASP A C 1
ATOM 3195 O O . ASP A 1 405 ? 29.681 -1.794 -50.519 1.00 79.94 405 ASP A O 1
ATOM 3199 N N . THR A 1 406 ? 30.006 -0.145 -49.031 1.00 77.00 406 THR A N 1
ATOM 3200 C CA . THR A 1 406 ? 31.460 -0.255 -48.874 1.00 77.00 406 THR A CA 1
ATOM 3201 C C . THR A 1 406 ? 31.901 -1.259 -47.803 1.00 77.00 406 THR A C 1
ATOM 3203 O O . THR A 1 406 ? 33.064 -1.661 -47.816 1.00 77.00 406 THR A O 1
ATOM 3206 N N . GLY A 1 407 ? 31.003 -1.704 -46.915 1.00 80.62 407 GLY A N 1
ATOM 3207 C CA . GLY A 1 407 ? 31.283 -2.675 -45.849 1.00 80.62 407 GLY A CA 1
ATOM 3208 C C . GLY A 1 407 ? 32.199 -2.159 -44.733 1.00 80.62 407 GLY A C 1
ATOM 3209 O O . GLY A 1 407 ? 32.790 -2.957 -44.011 1.00 80.62 407 GLY A O 1
ATOM 3210 N N . ASP A 1 408 ? 32.351 -0.840 -44.622 1.00 85.38 408 ASP A N 1
ATOM 3211 C CA . ASP A 1 408 ? 33.265 -0.134 -43.715 1.00 85.38 408 ASP A CA 1
ATOM 3212 C C . ASP A 1 408 ? 32.563 0.533 -42.521 1.00 85.38 408 ASP A C 1
ATOM 3214 O O . ASP A 1 408 ? 33.225 0.937 -41.562 1.00 85.38 408 ASP A O 1
ATOM 3218 N N . ALA A 1 409 ? 31.232 0.622 -42.550 1.00 88.38 409 ALA A N 1
ATOM 3219 C CA . ALA A 1 409 ? 30.417 1.201 -41.492 1.00 88.38 409 ALA A CA 1
ATOM 3220 C C . ALA A 1 409 ? 29.032 0.537 -41.402 1.00 88.38 409 ALA A C 1
ATOM 3222 O O . ALA A 1 409 ? 28.567 -0.119 -42.337 1.00 88.38 409 ALA A O 1
ATOM 3223 N N . VAL A 1 410 ? 28.367 0.745 -40.268 1.00 90.44 410 VAL A N 1
ATOM 3224 C CA . VAL A 1 410 ? 26.978 0.354 -40.008 1.00 90.44 410 VAL A CA 1
ATOM 3225 C C . VAL A 1 410 ? 26.163 1.588 -39.621 1.00 90.44 410 VAL A C 1
ATOM 3227 O O . VAL A 1 410 ? 26.564 2.373 -38.761 1.00 90.44 410 VAL A O 1
ATOM 3230 N N . LEU A 1 411 ? 25.031 1.786 -40.291 1.00 91.38 411 LEU A N 1
ATOM 3231 C CA . LEU A 1 411 ? 24.003 2.753 -39.934 1.00 91.38 411 LEU A CA 1
ATOM 3232 C C . LEU A 1 411 ? 23.005 2.058 -39.006 1.00 91.38 411 LEU A C 1
ATOM 3234 O O . LEU A 1 411 ? 22.366 1.085 -39.402 1.00 91.38 411 LEU A O 1
ATOM 3238 N N . ILE A 1 412 ? 22.861 2.572 -37.787 1.00 93.56 412 ILE A N 1
ATOM 3239 C CA . ILE A 1 412 ? 21.865 2.101 -36.825 1.00 93.56 412 ILE A CA 1
ATOM 3240 C C . ILE A 1 412 ? 20.837 3.197 -36.546 1.00 93.56 412 ILE A C 1
ATOM 3242 O O . ILE A 1 412 ? 21.189 4.331 -36.206 1.00 93.56 412 ILE A O 1
ATOM 3246 N N . GLU A 1 413 ? 19.562 2.849 -36.700 1.00 93.19 413 GLU A N 1
ATOM 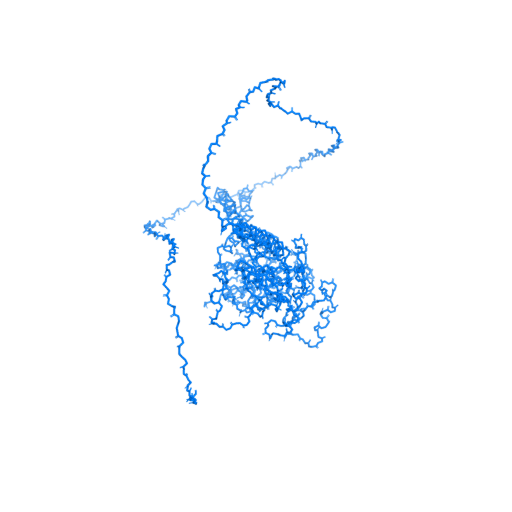3247 C CA . GLU A 1 413 ? 18.412 3.710 -36.411 1.00 93.19 413 GLU A CA 1
ATOM 3248 C C . GLU A 1 413 ? 17.683 3.124 -35.198 1.00 93.19 413 GLU A C 1
ATOM 3250 O O . GLU A 1 413 ? 17.302 1.953 -35.209 1.00 93.19 413 GLU A O 1
ATOM 3255 N N . PHE A 1 414 ? 17.552 3.897 -34.119 1.00 91.31 414 PHE A N 1
ATOM 3256 C CA . PHE A 1 414 ? 17.024 3.396 -32.848 1.00 91.31 414 PHE A CA 1
ATOM 3257 C C . PHE A 1 414 ? 16.294 4.475 -32.048 1.00 91.31 414 PHE A C 1
ATOM 3259 O O . PHE A 1 414 ? 16.658 5.650 -32.086 1.00 91.31 414 PHE A O 1
ATOM 3266 N N . SER A 1 415 ? 15.321 4.052 -31.247 1.00 89.12 415 SER A N 1
ATOM 3267 C CA . SER A 1 415 ? 14.602 4.893 -30.289 1.00 89.12 415 SER A CA 1
ATOM 3268 C C . SER A 1 415 ? 15.010 4.511 -28.865 1.00 89.12 415 SER A C 1
ATOM 3270 O O . SER A 1 415 ? 15.007 3.330 -28.510 1.00 89.12 415 SER A O 1
ATOM 3272 N N . ALA A 1 416 ? 15.359 5.488 -28.021 1.00 86.62 416 ALA A N 1
ATOM 3273 C CA . ALA A 1 416 ? 15.687 5.235 -26.611 1.00 86.62 416 ALA A CA 1
ATOM 3274 C C . ALA A 1 416 ? 15.457 6.453 -25.693 1.00 86.62 416 ALA A C 1
ATOM 3276 O O . ALA A 1 416 ? 15.224 7.577 -26.148 1.00 86.62 416 ALA A O 1
ATOM 3277 N N . ARG A 1 417 ? 15.579 6.258 -24.370 1.00 84.06 417 ARG A N 1
ATOM 3278 C CA . ARG A 1 417 ? 15.594 7.360 -23.385 1.00 84.06 417 ARG A CA 1
ATOM 3279 C C . ARG A 1 417 ? 16.697 8.383 -23.694 1.00 84.06 417 ARG A C 1
ATOM 3281 O O . ARG A 1 417 ? 17.796 8.030 -24.119 1.00 84.06 417 ARG A O 1
ATOM 3288 N N . SER A 1 418 ? 16.454 9.659 -23.375 1.00 85.25 418 SER A N 1
ATOM 3289 C CA . SER A 1 418 ? 17.406 10.755 -23.659 1.00 85.25 418 SER A CA 1
ATOM 3290 C C . SER A 1 418 ? 18.798 10.576 -23.032 1.00 85.25 418 SER A C 1
ATOM 3292 O O . SER A 1 418 ? 19.780 11.102 -23.554 1.00 85.25 418 SER A O 1
ATOM 3294 N N . THR A 1 419 ? 18.904 9.835 -21.926 1.00 84.62 419 THR A N 1
ATOM 3295 C CA . THR A 1 419 ? 20.165 9.440 -21.279 1.00 84.62 419 THR A CA 1
ATOM 3296 C C . THR A 1 419 ? 20.943 8.422 -22.115 1.00 84.62 419 THR A C 1
ATOM 3298 O O . THR A 1 419 ? 22.134 8.621 -22.358 1.00 84.62 419 THR A O 1
ATOM 3301 N N . ILE A 1 420 ? 20.262 7.388 -22.619 1.00 86.31 420 ILE A N 1
ATOM 3302 C CA . ILE A 1 420 ? 20.819 6.367 -23.515 1.00 86.31 420 ILE A CA 1
ATOM 3303 C C . ILE A 1 420 ? 21.307 7.014 -24.815 1.00 86.31 420 ILE A C 1
ATOM 3305 O O . ILE A 1 420 ? 22.464 6.831 -25.182 1.00 86.31 420 ILE A O 1
ATOM 3309 N N . VAL A 1 421 ? 20.487 7.865 -25.446 1.00 88.69 421 VAL A N 1
ATOM 3310 C CA . VAL A 1 421 ? 20.849 8.599 -26.676 1.00 88.69 421 VAL A CA 1
ATOM 3311 C C . VAL A 1 421 ? 22.092 9.479 -26.478 1.00 88.69 421 VAL A C 1
ATOM 3313 O O . VAL A 1 421 ? 23.013 9.448 -27.295 1.00 88.69 421 VAL A O 1
ATOM 3316 N N . LYS A 1 422 ? 22.187 10.224 -25.364 1.00 88.62 422 LYS A N 1
ATOM 3317 C CA . LYS A 1 422 ? 23.388 11.019 -25.030 1.00 88.62 422 LYS A CA 1
ATOM 3318 C C . LYS A 1 422 ? 24.636 10.140 -24.867 1.00 88.62 422 LYS A C 1
ATOM 3320 O O . LYS A 1 422 ? 25.699 10.509 -25.361 1.00 88.62 422 LYS A O 1
ATOM 3325 N N . ARG A 1 423 ? 24.510 8.983 -24.206 1.00 88.50 423 ARG A N 1
ATOM 3326 C CA . ARG A 1 423 ? 25.610 8.025 -23.982 1.00 88.50 423 ARG A CA 1
ATOM 3327 C C . ARG A 1 423 ? 26.048 7.333 -25.280 1.00 88.50 423 ARG A C 1
ATOM 3329 O O . ARG A 1 423 ? 27.244 7.146 -25.484 1.00 88.50 423 ARG A O 1
ATOM 3336 N N . ALA A 1 424 ? 25.103 7.017 -26.165 1.00 90.06 424 ALA A N 1
ATOM 3337 C CA . ALA A 1 424 ? 25.363 6.456 -27.488 1.00 90.06 424 ALA A CA 1
ATOM 3338 C C . ALA A 1 424 ? 26.117 7.450 -28.385 1.00 90.06 424 ALA A C 1
ATOM 3340 O O . ALA A 1 424 ? 27.165 7.105 -28.924 1.00 90.06 424 ALA A O 1
ATOM 3341 N N . ARG A 1 425 ? 25.654 8.709 -28.460 1.00 90.12 425 ARG A N 1
ATOM 3342 C CA . ARG A 1 425 ? 26.347 9.799 -29.173 1.00 90.12 425 ARG A CA 1
ATOM 3343 C C . ARG A 1 425 ? 27.774 10.027 -28.668 1.00 90.12 425 ARG A C 1
ATOM 3345 O O . ARG A 1 425 ? 28.674 10.211 -29.480 1.00 90.12 425 ARG A O 1
ATOM 3352 N N . ALA A 1 426 ? 27.987 10.008 -27.349 1.00 89.81 426 ALA A N 1
ATOM 3353 C CA . ALA A 1 426 ? 29.319 10.178 -26.765 1.00 89.81 426 ALA A CA 1
ATOM 3354 C C . ALA A 1 426 ? 30.280 9.058 -27.203 1.00 89.81 426 ALA A C 1
ATOM 3356 O O . ALA A 1 426 ? 31.345 9.349 -27.742 1.00 89.81 426 ALA A O 1
ATOM 3357 N N . LYS A 1 427 ? 29.861 7.790 -27.076 1.00 88.62 427 LYS A N 1
ATOM 3358 C CA . LYS A 1 427 ? 30.641 6.637 -27.556 1.00 88.62 427 LYS A CA 1
ATOM 3359 C C . LYS A 1 427 ? 30.885 6.678 -29.071 1.00 88.62 427 LYS A C 1
ATOM 3361 O O . LYS A 1 427 ? 31.978 6.355 -29.515 1.00 88.62 427 LYS A O 1
ATOM 3366 N N . ALA A 1 428 ? 29.898 7.085 -29.871 1.00 88.94 428 ALA A N 1
ATOM 3367 C CA . ALA A 1 428 ? 30.056 7.206 -31.322 1.00 88.94 428 ALA A CA 1
ATOM 3368 C C . ALA A 1 428 ? 31.152 8.219 -31.702 1.00 88.94 428 ALA A C 1
ATOM 3370 O O . ALA A 1 428 ? 32.012 7.910 -32.522 1.00 88.94 428 ALA A O 1
ATOM 3371 N N . ALA A 1 429 ? 31.189 9.383 -31.044 1.00 87.69 429 ALA A N 1
ATOM 3372 C CA . ALA A 1 429 ? 32.239 10.380 -31.260 1.00 87.69 429 ALA A CA 1
ATOM 3373 C C . ALA A 1 429 ? 33.640 9.865 -30.864 1.00 87.69 429 ALA A C 1
ATOM 3375 O O . ALA A 1 429 ? 34.616 10.130 -31.564 1.00 87.69 429 ALA A O 1
ATOM 3376 N N . GLU A 1 430 ? 33.750 9.076 -29.788 1.00 87.69 430 GLU A N 1
ATOM 3377 C CA . GLU A 1 430 ? 35.007 8.416 -29.393 1.00 87.69 430 GLU A CA 1
ATOM 3378 C C . GLU A 1 430 ? 35.504 7.412 -30.461 1.00 87.69 430 GLU A C 1
ATOM 3380 O O . GLU A 1 430 ? 36.713 7.287 -30.673 1.00 87.69 430 GLU A O 1
ATOM 3385 N N . LEU A 1 431 ? 34.589 6.748 -31.183 1.00 85.19 431 LEU A N 1
ATOM 3386 C CA . LEU A 1 431 ? 34.887 5.814 -32.282 1.00 85.19 431 LEU A CA 1
ATOM 3387 C C . LEU A 1 431 ? 35.290 6.526 -33.589 1.00 85.19 431 LEU A C 1
ATOM 3389 O O . LEU A 1 431 ? 36.183 6.060 -34.305 1.00 85.19 431 LEU A O 1
ATOM 3393 N N . GLU A 1 432 ? 34.705 7.687 -33.891 1.00 77.62 432 GLU A N 1
ATOM 3394 C CA . GLU A 1 432 ? 35.178 8.556 -34.981 1.00 77.62 432 GLU A CA 1
ATOM 3395 C C . GLU A 1 432 ? 36.581 9.118 -34.670 1.00 77.62 432 GLU A C 1
ATOM 3397 O O . GLU A 1 432 ? 37.468 9.144 -35.531 1.00 77.62 432 GLU A O 1
ATOM 3402 N N . GLU A 1 433 ? 36.835 9.505 -33.416 1.00 75.88 433 GLU A N 1
ATOM 3403 C CA . GLU A 1 433 ? 38.136 10.004 -32.963 1.00 75.88 433 GLU A CA 1
ATOM 3404 C C . GLU A 1 433 ? 39.235 8.932 -32.883 1.00 75.88 433 GLU A C 1
ATOM 3406 O O . GLU A 1 433 ? 40.416 9.286 -32.937 1.00 75.88 433 GLU A O 1
ATOM 3411 N N . SER A 1 434 ? 38.901 7.650 -32.720 1.00 70.50 434 SER A N 1
ATOM 3412 C CA . SER A 1 434 ? 39.885 6.557 -32.707 1.00 70.50 434 SER A CA 1
ATOM 3413 C C . SER A 1 434 ? 40.215 6.069 -34.120 1.00 70.50 434 SER A C 1
ATOM 3415 O O . SER A 1 434 ? 41.392 5.954 -34.471 1.00 70.50 434 SER A O 1
ATOM 3417 N N . SER A 1 435 ? 39.200 5.879 -34.967 1.00 64.56 435 SER A N 1
ATOM 3418 C CA . SER A 1 435 ? 39.376 5.460 -36.364 1.00 64.56 435 SER A CA 1
ATOM 3419 C C . SER A 1 435 ? 40.151 6.495 -37.196 1.00 64.56 435 SER A C 1
ATOM 3421 O O . SER A 1 435 ? 41.084 6.136 -37.919 1.00 64.56 435 SER A O 1
ATOM 3423 N N . SER A 1 436 ? 39.863 7.792 -37.025 1.00 60.94 436 SER A N 1
ATOM 3424 C CA . SER A 1 436 ? 40.606 8.875 -37.692 1.00 60.94 436 SER A CA 1
ATOM 3425 C C . SER A 1 436 ? 42.079 8.964 -37.262 1.00 60.94 436 SER A C 1
ATOM 3427 O O . SER A 1 436 ? 42.942 9.262 -38.093 1.00 60.94 436 SER A O 1
ATOM 3429 N N . LYS A 1 437 ? 42.403 8.639 -36.001 1.00 56.38 437 LYS A N 1
ATOM 3430 C CA . LYS A 1 437 ? 43.795 8.538 -35.523 1.00 56.38 437 LYS A CA 1
ATOM 3431 C C . LYS A 1 437 ? 44.504 7.315 -36.109 1.00 56.38 437 LYS A C 1
ATOM 3433 O O . LYS A 1 437 ? 45.610 7.473 -36.623 1.00 56.38 437 LYS A O 1
ATOM 3438 N N . GLY A 1 438 ? 43.858 6.147 -36.141 1.00 53.62 438 GLY A N 1
ATOM 3439 C CA . GLY A 1 438 ? 44.410 4.937 -36.771 1.00 53.62 438 GLY A CA 1
ATOM 3440 C C . GLY A 1 438 ? 44.792 5.150 -38.243 1.00 53.62 438 GLY A C 1
ATOM 3441 O O . GLY A 1 438 ? 45.920 4.860 -38.642 1.00 53.62 438 GLY A O 1
ATOM 3442 N N . ALA A 1 439 ? 43.908 5.780 -39.024 1.00 51.97 439 ALA A N 1
ATOM 3443 C CA . ALA A 1 439 ? 44.190 6.142 -40.417 1.00 51.97 439 ALA A CA 1
ATOM 3444 C C . ALA A 1 439 ? 45.375 7.125 -40.569 1.00 51.97 439 ALA A C 1
ATOM 3446 O O . ALA A 1 439 ? 46.079 7.108 -41.586 1.00 51.97 439 ALA A O 1
ATOM 3447 N N . SER A 1 440 ? 45.630 7.976 -39.568 1.00 45.12 440 SER A N 1
ATOM 3448 C CA . SER A 1 440 ? 46.775 8.898 -39.572 1.00 45.12 440 SER A CA 1
ATOM 3449 C C . SER A 1 440 ? 48.120 8.202 -39.302 1.00 45.12 440 SER A C 1
ATOM 3451 O O . SER A 1 440 ? 49.120 8.572 -39.917 1.00 45.12 440 SER A O 1
ATOM 3453 N N . ASP A 1 441 ? 48.145 7.140 -38.487 1.00 42.62 441 ASP A N 1
ATOM 3454 C CA . ASP A 1 441 ? 49.356 6.338 -38.253 1.00 42.62 441 ASP A CA 1
ATOM 3455 C C . ASP A 1 441 ? 49.656 5.376 -39.421 1.00 42.62 441 ASP A C 1
ATOM 3457 O O . ASP A 1 441 ? 50.811 5.255 -39.837 1.00 42.62 441 ASP A O 1
ATOM 3461 N N . GLU A 1 442 ? 48.648 4.742 -40.036 1.00 41.44 442 GLU A N 1
ATOM 3462 C CA . GLU A 1 442 ? 48.875 3.904 -41.231 1.00 41.44 442 GLU A CA 1
ATOM 3463 C C . GLU A 1 442 ? 49.386 4.721 -42.430 1.00 41.44 442 GLU A C 1
ATOM 3465 O O . GLU A 1 442 ? 50.314 4.305 -43.137 1.00 41.44 442 GLU A O 1
ATOM 3470 N N . SER A 1 443 ? 48.838 5.923 -42.640 1.00 40.38 443 SER A N 1
ATOM 3471 C CA . SER A 1 443 ? 49.304 6.818 -43.706 1.00 40.38 443 SER A CA 1
ATOM 3472 C C . SER A 1 443 ? 50.704 7.392 -43.440 1.00 40.38 443 SER A C 1
ATOM 3474 O O . SER A 1 443 ? 51.444 7.624 -44.398 1.00 40.38 443 SER A O 1
ATOM 3476 N N . ALA A 1 444 ? 51.130 7.516 -42.177 1.00 42.31 444 ALA A N 1
ATOM 3477 C CA . ALA A 1 444 ? 52.520 7.820 -41.826 1.00 42.31 444 ALA A CA 1
ATOM 3478 C C . ALA A 1 444 ? 53.478 6.639 -42.093 1.00 42.31 444 ALA A C 1
ATOM 3480 O O . ALA A 1 444 ? 54.611 6.845 -42.532 1.00 42.31 444 ALA A O 1
ATOM 3481 N N . ASN A 1 445 ? 53.032 5.397 -41.876 1.00 39.19 445 ASN A N 1
ATOM 3482 C CA . ASN A 1 445 ? 53.878 4.200 -41.966 1.00 39.19 445 ASN A CA 1
ATOM 3483 C C . ASN A 1 445 ? 54.052 3.653 -43.404 1.00 39.19 445 ASN A C 1
ATOM 3485 O O . ASN A 1 445 ? 54.872 2.770 -43.652 1.00 39.19 445 ASN A O 1
ATOM 3489 N N . THR A 1 446 ? 53.323 4.198 -44.385 1.00 38.12 446 THR A N 1
ATOM 3490 C CA . THR A 1 446 ? 53.356 3.750 -45.795 1.00 38.12 446 THR A CA 1
ATOM 3491 C C . THR A 1 446 ? 54.412 4.493 -46.646 1.00 38.12 446 THR A C 1
ATOM 3493 O O . THR A 1 446 ? 54.383 4.437 -47.879 1.00 38.12 446 THR A O 1
ATOM 3496 N N . HIS A 1 447 ? 55.356 5.219 -46.026 1.00 41.12 447 HIS A N 1
ATOM 3497 C CA . HIS A 1 447 ? 56.308 6.081 -46.749 1.00 41.12 447 HIS A CA 1
ATOM 3498 C C . HIS A 1 447 ? 57.779 6.060 -46.287 1.00 41.12 447 HIS A C 1
ATOM 3500 O O . HIS A 1 447 ? 58.493 7.036 -46.508 1.00 41.12 447 HIS A O 1
ATOM 3506 N N . ASP A 1 448 ? 58.291 4.933 -45.772 1.00 37.31 448 ASP A N 1
ATOM 3507 C CA . ASP A 1 448 ? 59.750 4.712 -45.785 1.00 37.31 448 ASP A CA 1
ATOM 3508 C C . ASP A 1 448 ? 60.169 3.251 -46.040 1.00 37.31 448 ASP A C 1
ATOM 3510 O O . ASP A 1 448 ? 60.204 2.402 -45.150 1.00 37.31 448 ASP A O 1
ATOM 3514 N N . SER A 1 449 ? 60.508 2.945 -47.298 1.00 35.16 449 SER A N 1
ATOM 3515 C CA . SER A 1 449 ? 61.075 1.645 -47.680 1.00 35.16 449 SER A CA 1
ATOM 3516 C C . SER A 1 449 ? 62.074 1.726 -48.848 1.00 35.16 449 SER A C 1
ATOM 3518 O O . SER A 1 449 ? 62.079 0.850 -49.715 1.00 35.16 449 SER A O 1
ATOM 3520 N N . ASN A 1 450 ? 62.912 2.775 -48.905 1.00 30.17 450 ASN A N 1
ATOM 3521 C CA . ASN A 1 450 ? 64.108 2.838 -49.772 1.00 30.17 450 ASN A CA 1
ATOM 3522 C C . ASN A 1 450 ? 65.049 4.009 -49.390 1.00 30.17 450 ASN A C 1
ATOM 3524 O O . ASN A 1 450 ? 64.924 5.103 -49.936 1.00 30.17 450 ASN A O 1
ATOM 3528 N N . GLY A 1 451 ? 66.041 3.791 -48.510 1.00 28.44 451 GLY A N 1
ATOM 3529 C CA . GLY A 1 451 ? 66.910 4.902 -48.074 1.00 28.44 451 GLY A CA 1
ATOM 3530 C C . GLY A 1 451 ? 68.094 4.571 -47.155 1.00 28.44 451 GLY A C 1
ATOM 3531 O O . GLY A 1 451 ? 68.213 5.134 -46.072 1.00 28.44 451 GLY A O 1
ATOM 3532 N N . VAL A 1 452 ? 69.019 3.691 -47.555 1.00 31.23 452 VAL A N 1
ATOM 3533 C CA . VAL A 1 452 ? 70.242 3.458 -46.754 1.00 31.23 452 VAL A CA 1
ATOM 3534 C C . VAL A 1 452 ? 71.256 4.600 -46.949 1.00 31.23 452 VAL A C 1
ATOM 3536 O O . VAL A 1 452 ? 71.741 4.776 -48.065 1.00 31.23 452 VAL A O 1
ATOM 3539 N N . ASN A 1 453 ? 71.649 5.285 -45.858 1.00 28.00 453 ASN A N 1
ATOM 3540 C CA . ASN A 1 453 ? 73.040 5.490 -45.361 1.00 28.00 453 ASN A CA 1
ATOM 3541 C C . ASN A 1 453 ? 73.349 6.890 -44.745 1.00 28.00 453 ASN A C 1
ATOM 3543 O O . ASN A 1 453 ? 72.717 7.897 -45.035 1.00 28.00 453 ASN A O 1
ATOM 3547 N N . THR A 1 454 ? 74.443 6.935 -43.969 1.00 27.97 454 THR A N 1
ATOM 3548 C CA . THR A 1 454 ? 75.266 8.090 -43.531 1.00 27.97 454 THR A CA 1
ATOM 3549 C C . THR A 1 454 ? 74.725 9.111 -42.512 1.00 27.97 454 THR A C 1
ATOM 3551 O O . THR A 1 454 ? 74.011 10.052 -42.828 1.00 27.97 454 THR A O 1
ATOM 3554 N N . LYS A 1 455 ? 75.276 9.024 -41.288 1.00 30.42 455 LYS A N 1
ATOM 3555 C CA . LYS A 1 455 ? 75.452 10.144 -40.335 1.00 30.42 455 LYS A CA 1
ATOM 3556 C C . LYS A 1 455 ? 76.366 11.232 -40.928 1.00 30.42 455 LYS A C 1
ATOM 3558 O O . LYS A 1 455 ? 77.330 10.848 -41.586 1.00 30.42 455 LYS A O 1
ATOM 3563 N N . THR A 1 456 ? 76.219 12.508 -40.534 1.00 29.92 456 THR A N 1
ATOM 3564 C CA . THR A 1 456 ? 77.324 13.484 -40.289 1.00 29.92 456 THR A CA 1
ATOM 3565 C C . THR A 1 456 ? 76.798 14.766 -39.597 1.00 29.92 456 THR A C 1
ATOM 3567 O O . THR A 1 456 ? 75.849 15.336 -40.102 1.00 29.92 456 THR A O 1
ATOM 3570 N N . GLN A 1 457 ? 77.436 15.174 -38.477 1.00 27.62 457 GLN A N 1
ATOM 3571 C CA . GLN A 1 457 ? 77.595 16.529 -37.852 1.00 27.62 457 GLN A CA 1
ATOM 3572 C C . GLN A 1 457 ? 76.382 17.515 -37.773 1.00 27.62 457 GLN A C 1
ATOM 3574 O O . GLN A 1 457 ? 75.664 17.708 -38.736 1.00 27.62 457 GLN A O 1
ATOM 3579 N N . ALA A 1 458 ? 76.019 18.093 -36.611 1.00 28.84 458 ALA A N 1
ATOM 3580 C CA . ALA A 1 458 ? 76.662 19.204 -35.856 1.00 28.84 458 ALA A CA 1
ATOM 3581 C C . ALA A 1 458 ? 76.502 20.600 -36.544 1.00 28.84 458 ALA A C 1
ATOM 3583 O O . ALA A 1 458 ? 76.425 20.648 -37.761 1.00 28.84 458 ALA A O 1
ATOM 3584 N N . GLN A 1 459 ? 76.446 21.773 -35.883 1.00 29.45 459 GLN A N 1
ATOM 3585 C CA . GLN A 1 459 ? 76.780 22.177 -34.499 1.00 29.45 459 GLN A CA 1
ATOM 3586 C C . GLN A 1 459 ? 76.288 23.637 -34.217 1.00 29.45 459 GLN A C 1
ATOM 3588 O O . GLN A 1 459 ? 76.263 24.414 -35.163 1.00 29.45 459 GLN A O 1
ATOM 3593 N N . LEU A 1 460 ? 76.087 24.040 -32.938 1.00 30.25 460 LEU A N 1
ATOM 3594 C CA . LEU A 1 460 ? 76.157 25.447 -32.413 1.00 30.25 460 LEU A CA 1
ATOM 3595 C C . LEU A 1 460 ? 75.090 26.481 -32.910 1.00 30.25 460 LEU A C 1
ATOM 3597 O O . LEU A 1 460 ? 74.423 26.238 -33.905 1.00 30.25 460 LEU A O 1
ATOM 3601 N N . SER A 1 461 ? 74.809 27.636 -32.265 1.00 28.27 461 SER A N 1
ATOM 3602 C CA . SER A 1 461 ? 75.273 28.268 -30.996 1.00 28.27 461 SER A CA 1
ATOM 3603 C C . SER A 1 461 ? 74.355 29.422 -30.513 1.00 28.27 461 SER A C 1
ATOM 3605 O O . SER A 1 461 ? 73.888 30.180 -31.349 1.00 28.27 461 SER A O 1
ATOM 3607 N N . GLU A 1 462 ? 74.279 29.616 -29.180 1.00 31.47 462 GLU A N 1
ATOM 3608 C CA . GLU A 1 462 ? 74.145 30.898 -28.414 1.00 31.47 462 GLU A CA 1
ATOM 3609 C C . GLU A 1 462 ? 72.897 31.808 -28.623 1.00 31.47 462 GLU A C 1
ATOM 3611 O O . GLU A 1 462 ? 72.435 32.006 -29.734 1.00 31.47 462 GLU A O 1
ATOM 3616 N N . ARG A 1 463 ? 72.183 32.334 -27.603 1.00 31.14 463 ARG A N 1
ATOM 3617 C CA . ARG A 1 463 ? 72.476 33.019 -26.302 1.00 31.14 463 ARG A CA 1
ATOM 3618 C C . ARG A 1 463 ? 72.753 34.539 -26.382 1.00 31.14 463 ARG A C 1
ATOM 3620 O O . ARG A 1 463 ? 73.888 34.921 -26.651 1.00 31.14 463 ARG A O 1
ATOM 3627 N N . ARG A 1 464 ? 71.768 35.358 -25.955 1.00 29.94 464 ARG A N 1
ATOM 3628 C CA . ARG A 1 464 ? 71.839 36.604 -25.121 1.00 29.94 464 ARG A CA 1
ATOM 3629 C C . ARG A 1 464 ? 70.425 37.234 -25.028 1.00 29.94 464 ARG A C 1
ATOM 3631 O O . ARG A 1 464 ? 69.705 37.163 -26.014 1.00 29.94 464 ARG A O 1
ATOM 3638 N N . HIS A 1 465 ? 69.888 37.525 -23.835 1.00 31.16 465 HIS A N 1
ATOM 3639 C CA . HIS A 1 465 ? 70.039 38.742 -22.993 1.00 31.16 465 HIS A CA 1
ATOM 3640 C C . HIS A 1 465 ? 69.423 40.024 -23.595 1.00 31.16 465 HIS A C 1
ATOM 3642 O O . HIS A 1 465 ? 69.703 40.282 -24.762 1.00 31.16 465 HIS A O 1
ATOM 3648 N N . ASP A 1 466 ? 68.696 40.927 -22.908 1.00 31.59 466 ASP A N 1
ATOM 3649 C CA . ASP A 1 466 ? 67.866 40.998 -21.656 1.00 31.59 466 ASP A CA 1
ATOM 3650 C C . ASP A 1 466 ? 66.909 42.242 -21.859 1.00 31.59 466 ASP A C 1
ATOM 3652 O O . ASP A 1 466 ? 66.960 42.821 -22.946 1.00 31.59 466 ASP A O 1
ATOM 3656 N N . ASN A 1 467 ? 66.031 42.788 -20.988 1.00 29.11 467 ASN A N 1
ATOM 3657 C CA . ASN A 1 467 ? 65.569 42.554 -19.601 1.00 29.11 467 ASN A CA 1
ATOM 3658 C C . ASN A 1 467 ? 64.163 43.209 -19.377 1.00 29.11 467 ASN A C 1
ATOM 3660 O O . ASN A 1 467 ? 63.737 43.982 -20.231 1.00 29.11 467 ASN A O 1
ATOM 3664 N N . GLU A 1 468 ? 63.556 43.031 -18.184 1.00 31.17 468 GLU A N 1
ATOM 3665 C CA . GLU A 1 468 ? 62.507 43.897 -17.550 1.00 31.17 468 GLU A CA 1
ATOM 3666 C C . GLU A 1 468 ? 61.095 43.962 -18.222 1.00 31.17 468 GLU A C 1
ATOM 3668 O O . GLU A 1 468 ? 60.953 43.727 -19.415 1.00 31.17 468 GLU A O 1
ATOM 3673 N N . ILE A 1 469 ? 59.956 44.200 -17.534 1.00 30.66 469 ILE A N 1
ATOM 3674 C CA . ILE A 1 469 ? 59.642 44.949 -16.286 1.00 30.66 469 ILE A CA 1
ATOM 3675 C C . ILE A 1 469 ? 58.597 44.206 -15.381 1.00 30.66 469 ILE A C 1
ATOM 3677 O O . ILE A 1 469 ? 57.605 43.706 -15.896 1.00 30.66 469 ILE A O 1
ATOM 3681 N N . MET A 1 470 ? 58.791 44.257 -14.045 1.00 29.45 470 MET A N 1
ATOM 3682 C CA . MET A 1 470 ? 57.842 44.075 -12.895 1.00 29.45 470 MET A CA 1
ATOM 3683 C C . MET A 1 470 ? 57.051 42.757 -12.650 1.00 29.45 470 MET A C 1
ATOM 3685 O O . MET A 1 470 ? 55.997 42.508 -13.224 1.00 29.45 470 MET A O 1
ATOM 3689 N N . GLU A 1 471 ? 57.532 41.976 -11.669 1.00 29.61 471 GLU A N 1
ATOM 3690 C CA . GLU A 1 471 ? 56.967 41.769 -10.300 1.00 29.61 471 GLU A CA 1
ATOM 3691 C C . GLU A 1 471 ? 55.601 42.419 -9.912 1.00 29.61 471 GLU A C 1
ATOM 3693 O O . GLU A 1 471 ? 55.284 43.504 -10.382 1.00 29.61 471 GLU A O 1
ATOM 3698 N N . SER A 1 472 ? 54.788 41.902 -8.968 1.00 30.31 472 SER A N 1
ATOM 3699 C CA . SER A 1 472 ? 54.839 40.660 -8.158 1.00 30.31 472 SER A CA 1
ATOM 3700 C C . SER A 1 472 ? 53.482 40.335 -7.464 1.00 30.31 472 SER A C 1
ATOM 3702 O O . SER A 1 472 ? 52.454 40.950 -7.725 1.00 30.31 472 SER A O 1
ATOM 3704 N N . GLU A 1 473 ? 53.511 39.296 -6.626 1.00 31.11 473 GLU A N 1
ATOM 3705 C CA . GLU A 1 473 ? 52.471 38.482 -5.975 1.00 31.11 473 GLU A CA 1
ATOM 3706 C C . GLU A 1 473 ? 51.380 39.157 -5.096 1.00 31.11 473 GLU A C 1
ATOM 3708 O O . GLU A 1 473 ? 51.573 40.223 -4.517 1.00 31.11 473 GLU A O 1
ATOM 3713 N N . SER A 1 474 ? 50.336 38.351 -4.817 1.00 30.08 474 SER A N 1
ATOM 3714 C CA . SER A 1 474 ? 49.670 38.136 -3.503 1.00 30.08 474 SER A CA 1
ATOM 3715 C C . SER A 1 474 ? 48.210 38.603 -3.257 1.00 30.08 474 SER A C 1
ATOM 3717 O O . SER A 1 474 ? 47.656 39.477 -3.912 1.00 30.08 474 SER A O 1
ATOM 3719 N N . ASN A 1 475 ? 47.585 37.878 -2.319 1.00 31.36 475 ASN A N 1
ATOM 3720 C CA . ASN A 1 475 ? 46.181 37.801 -1.850 1.00 31.36 475 ASN A CA 1
ATOM 3721 C C . ASN A 1 475 ? 46.104 38.447 -0.426 1.00 31.36 475 ASN A C 1
ATOM 3723 O O . ASN A 1 475 ? 47.193 38.646 0.122 1.00 31.36 475 ASN A O 1
ATOM 3727 N N . PRO A 1 476 ? 44.961 38.680 0.281 1.00 50.59 476 PRO A N 1
ATOM 3728 C CA . PRO A 1 476 ? 43.518 38.533 -0.020 1.00 50.59 476 PRO A CA 1
ATOM 3729 C C . PRO A 1 476 ? 42.668 39.799 0.312 1.00 50.59 476 PRO A C 1
ATOM 3731 O O . PRO A 1 476 ? 43.225 40.840 0.635 1.00 50.59 476 PRO A O 1
ATOM 3734 N N . GLU A 1 477 ? 41.322 39.713 0.274 1.00 28.08 477 GLU A N 1
ATOM 3735 C CA . GLU A 1 477 ? 40.393 39.973 1.418 1.00 28.08 477 GLU A CA 1
ATOM 3736 C C . GLU A 1 477 ? 38.914 40.196 0.997 1.00 28.08 477 GLU A C 1
ATOM 3738 O O . GLU A 1 477 ? 38.562 40.140 -0.180 1.00 28.08 477 GLU A O 1
ATOM 3743 N N . ARG A 1 478 ? 38.023 40.349 1.992 1.00 29.62 478 ARG A N 1
ATOM 3744 C CA . ARG A 1 478 ? 36.557 40.483 1.874 1.00 29.62 478 ARG A CA 1
ATOM 3745 C C . ARG A 1 478 ? 36.104 41.944 1.712 1.00 29.62 478 ARG A C 1
ATOM 3747 O O . ARG A 1 478 ? 36.571 42.790 2.463 1.00 29.62 478 ARG A O 1
ATOM 3754 N N . MET A 1 479 ? 35.059 42.175 0.914 1.00 29.17 479 MET A N 1
ATOM 3755 C CA . MET A 1 479 ? 33.941 43.107 1.183 1.00 29.17 479 MET A CA 1
ATOM 3756 C C . MET A 1 479 ? 32.702 42.521 0.469 1.00 29.17 479 MET A C 1
ATOM 3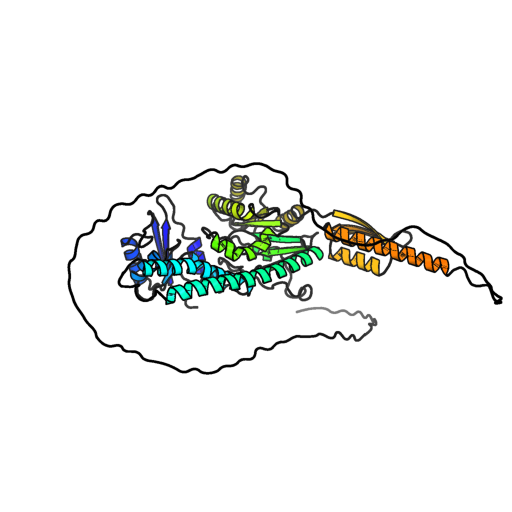758 O O . MET A 1 479 ? 32.853 41.964 -0.613 1.00 29.17 479 MET A O 1
ATOM 3762 N N . ASP A 1 480 ? 31.501 42.409 1.039 1.00 28.34 480 ASP A N 1
ATOM 3763 C CA . ASP A 1 480 ? 30.702 43.318 1.883 1.00 28.34 480 ASP A CA 1
ATOM 3764 C C . ASP A 1 480 ? 30.004 44.424 1.066 1.00 28.34 480 ASP A C 1
ATOM 3766 O O . ASP A 1 480 ? 30.614 45.414 0.666 1.00 28.34 480 ASP A O 1
ATOM 3770 N N . THR A 1 481 ? 28.706 44.223 0.807 1.00 31.41 481 THR A N 1
ATOM 3771 C CA . THR A 1 481 ? 27.782 45.185 0.183 1.00 31.41 481 THR A CA 1
ATOM 3772 C C . THR A 1 481 ? 26.401 45.043 0.812 1.00 31.41 481 THR A C 1
ATOM 3774 O O . THR A 1 481 ? 25.752 44.009 0.650 1.00 31.41 481 THR A O 1
ATOM 3777 N N . ALA A 1 482 ? 25.926 46.097 1.473 1.00 28.55 482 ALA A N 1
ATOM 3778 C CA . ALA A 1 482 ? 24.579 46.175 2.027 1.00 28.55 482 ALA A CA 1
ATOM 3779 C C . ALA A 1 482 ? 23.696 47.123 1.200 1.00 28.55 482 ALA A C 1
ATOM 3781 O O . ALA A 1 482 ? 24.171 48.152 0.716 1.00 28.55 482 ALA A O 1
ATOM 3782 N N . SER A 1 483 ? 22.403 46.810 1.082 1.00 30.83 483 SER A N 1
ATOM 3783 C CA . SER A 1 483 ? 21.402 47.717 0.508 1.00 30.83 483 SER A CA 1
ATOM 3784 C C . SER A 1 483 ? 20.020 47.521 1.145 1.00 30.83 483 SER A C 1
ATOM 3786 O O . SER A 1 483 ? 19.214 46.732 0.665 1.00 30.83 483 SER A O 1
ATOM 3788 N N . ASP A 1 484 ? 19.810 48.244 2.246 1.00 29.12 484 ASP A N 1
ATOM 3789 C CA . ASP A 1 484 ? 18.570 48.856 2.752 1.00 29.12 484 ASP A CA 1
ATOM 3790 C C . ASP A 1 484 ? 17.176 48.460 2.201 1.00 29.12 484 ASP A C 1
ATOM 3792 O O . ASP A 1 484 ? 16.927 48.487 0.997 1.00 29.12 484 ASP A O 1
ATOM 3796 N N . ARG A 1 485 ? 16.228 48.426 3.161 1.00 28.56 485 ARG A N 1
ATOM 3797 C CA . ARG A 1 485 ? 14.743 48.473 3.074 1.00 28.56 485 ARG A CA 1
ATOM 3798 C C . ARG A 1 485 ? 14.019 47.133 2.822 1.00 28.56 485 ARG A C 1
ATOM 3800 O O . ARG A 1 485 ? 14.536 46.263 2.142 1.00 28.56 485 ARG A O 1
ATOM 3807 N N . GLU A 1 486 ? 12.817 46.91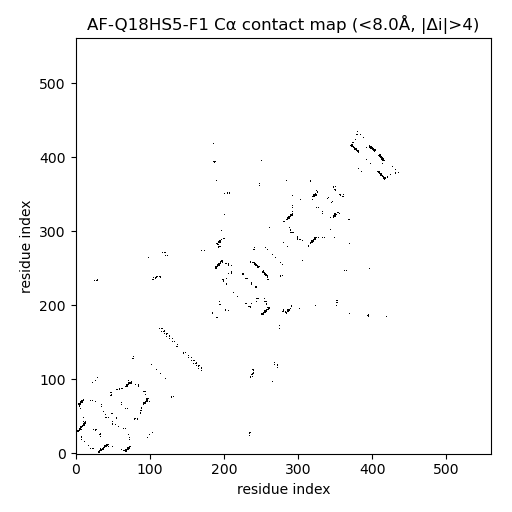0 3.371 1.00 27.91 486 GLU A N 1
ATOM 3808 C CA . GLU A 1 486 ? 11.968 47.794 4.204 1.00 27.91 486 GLU A CA 1
ATOM 3809 C C . GLU A 1 486 ? 11.237 47.039 5.333 1.00 27.91 486 GLU A C 1
ATOM 3811 O O . GLU A 1 486 ? 11.173 45.812 5.336 1.00 27.91 486 GLU A O 1
ATOM 3816 N N . SER A 1 487 ? 10.719 47.780 6.318 1.00 27.30 487 SER A N 1
ATOM 3817 C CA . SER A 1 487 ? 10.225 47.233 7.590 1.00 27.30 487 SER A CA 1
ATOM 3818 C C . SER A 1 487 ? 8.697 47.180 7.671 1.00 27.30 487 SER A C 1
ATOM 3820 O O . SER A 1 487 ? 8.045 48.214 7.540 1.00 27.30 487 SER A O 1
ATOM 3822 N N . THR A 1 488 ? 8.132 46.033 8.059 1.00 27.91 488 THR A N 1
ATOM 3823 C CA . THR A 1 488 ? 6.763 45.948 8.606 1.00 27.91 488 THR A CA 1
ATOM 3824 C C . THR A 1 488 ? 6.712 45.020 9.816 1.00 27.91 488 THR A C 1
ATOM 3826 O O . THR A 1 488 ? 6.627 43.802 9.680 1.00 27.91 488 THR A O 1
ATOM 3829 N N . SER A 1 489 ? 6.742 45.607 11.011 1.00 26.44 489 SER A N 1
ATOM 3830 C CA . SER A 1 489 ? 6.338 44.952 12.257 1.00 26.44 489 SER A CA 1
ATOM 3831 C C . SER A 1 489 ? 4.841 45.153 12.482 1.00 26.44 489 SER A C 1
ATOM 3833 O O . SER A 1 489 ? 4.368 46.283 12.349 1.00 26.44 489 SER A O 1
ATOM 3835 N N . TYR A 1 490 ? 4.130 44.111 12.908 1.00 30.41 490 TYR A N 1
ATOM 3836 C CA . TYR A 1 490 ? 2.827 44.253 13.558 1.00 30.41 490 TYR A CA 1
ATOM 3837 C C . TYR A 1 490 ? 2.863 43.612 14.943 1.00 30.41 490 TYR A C 1
ATOM 3839 O O . TYR A 1 490 ? 3.494 42.577 15.147 1.00 30.41 490 TYR A O 1
ATOM 3847 N N . GLU A 1 491 ? 2.228 44.290 15.891 1.00 29.53 491 GLU A N 1
ATOM 3848 C CA . GLU A 1 491 ? 2.086 43.871 17.282 1.00 29.53 491 GLU A CA 1
ATOM 3849 C C . GLU A 1 491 ? 0.860 42.958 17.415 1.00 29.53 491 GLU A C 1
ATOM 3851 O O . GLU A 1 491 ? -0.192 43.269 16.858 1.00 29.53 491 GLU A O 1
ATOM 3856 N N . GLU A 1 492 ? 0.951 41.905 18.228 1.00 29.52 492 GLU A N 1
ATOM 3857 C CA . GLU A 1 492 ? -0.217 41.364 18.934 1.00 29.52 492 GLU A CA 1
ATOM 3858 C C . GLU A 1 492 ? 0.072 41.321 20.439 1.00 29.52 492 GLU A C 1
ATOM 3860 O O . GLU A 1 492 ? 1.225 41.287 20.875 1.00 29.52 492 GLU A O 1
ATOM 3865 N N . SER A 1 493 ? -0.988 41.457 21.232 1.00 29.06 493 SER A N 1
ATOM 3866 C CA . SER A 1 493 ? -0.931 42.095 22.550 1.00 29.06 493 SER A CA 1
ATOM 3867 C C . SER A 1 493 ? -1.270 41.173 23.718 1.00 29.06 493 SER A C 1
ATOM 3869 O O . SER A 1 493 ? -2.156 40.324 23.608 1.00 29.06 493 SER A O 1
ATOM 3871 N N . ASP A 1 494 ? -0.683 41.461 24.885 1.00 27.16 494 ASP A N 1
ATOM 3872 C CA . ASP A 1 494 ? -1.147 40.966 26.186 1.00 27.16 494 ASP A CA 1
ATOM 3873 C C . ASP A 1 494 ? -2.677 41.045 26.333 1.00 27.16 494 ASP A C 1
ATOM 3875 O O . ASP A 1 494 ? -3.282 42.099 26.132 1.00 27.16 494 ASP A O 1
ATOM 3879 N N . THR A 1 495 ? -3.303 39.968 26.812 1.00 29.78 495 THR A N 1
ATOM 3880 C CA . THR A 1 495 ? -4.603 40.055 27.503 1.00 29.78 495 THR A CA 1
ATOM 3881 C C . THR A 1 495 ? -4.673 39.080 28.676 1.00 29.78 495 THR A C 1
ATOM 3883 O O . THR A 1 495 ? -5.136 37.946 28.582 1.00 29.78 495 THR A O 1
ATOM 3886 N N . THR A 1 496 ? -4.215 39.553 29.833 1.00 27.94 496 THR A N 1
ATOM 3887 C CA . THR A 1 496 ? -4.323 38.845 31.113 1.00 27.94 496 THR A CA 1
ATOM 3888 C C . THR A 1 496 ? -5.773 38.787 31.596 1.00 27.94 496 THR A C 1
ATOM 3890 O O . THR A 1 496 ? -6.370 39.830 31.861 1.00 27.94 496 THR A O 1
ATOM 3893 N N . HIS A 1 497 ? -6.294 37.588 31.871 1.00 30.66 497 HIS A N 1
ATOM 3894 C CA . HIS A 1 497 ? -7.443 37.422 32.767 1.00 30.66 497 HIS A CA 1
ATOM 3895 C C . HIS A 1 497 ? -7.178 36.376 33.860 1.00 30.66 497 HIS A C 1
ATOM 3897 O O . HIS A 1 497 ? -6.832 35.229 33.598 1.00 30.66 497 HIS A O 1
ATOM 3903 N N . GLN A 1 498 ? -7.345 36.820 35.107 1.00 28.34 498 GLN A N 1
ATOM 3904 C CA . GLN A 1 498 ? -7.417 36.002 36.320 1.00 28.34 498 GLN A CA 1
ATOM 3905 C C . GLN A 1 498 ? -8.888 35.870 36.766 1.00 28.34 498 GLN A C 1
ATOM 3907 O O . GLN A 1 498 ? -9.768 36.479 36.160 1.00 28.34 498 GLN A O 1
ATOM 3912 N N . VAL A 1 499 ? -9.103 35.220 37.923 1.00 29.14 499 VAL A N 1
ATOM 3913 C CA . VAL A 1 499 ? -10.381 35.104 38.666 1.00 29.14 499 VAL A CA 1
ATOM 3914 C C . VAL A 1 499 ? -11.322 34.041 38.050 1.00 29.14 499 VAL A C 1
ATOM 3916 O O . VAL A 1 499 ? -11.461 33.975 36.838 1.00 29.14 499 VAL A O 1
ATOM 3919 N N . ALA A 1 500 ? -11.972 33.136 38.797 1.00 27.72 500 ALA A N 1
ATOM 3920 C CA . ALA A 1 500 ? -12.102 32.983 40.253 1.00 27.72 500 ALA A CA 1
ATOM 3921 C C . ALA A 1 500 ? -11.724 31.574 40.753 1.00 27.72 500 ALA A C 1
ATOM 3923 O O . ALA A 1 500 ? -11.882 30.583 40.047 1.00 27.72 500 ALA A O 1
ATOM 3924 N N . SER A 1 501 ? -11.325 31.495 42.021 1.00 26.80 501 SER A N 1
ATOM 3925 C CA . SER A 1 501 ? -11.386 30.279 42.838 1.00 26.80 501 SER A CA 1
ATOM 3926 C C . SER A 1 501 ? -12.747 30.169 43.526 1.00 26.80 501 SER A C 1
ATOM 3928 O O . SER A 1 501 ? -13.203 31.177 44.066 1.00 26.80 501 SER A O 1
ATOM 3930 N N . ASP A 1 502 ? -13.315 28.967 43.650 1.00 28.36 502 ASP A N 1
ATOM 3931 C CA . ASP A 1 502 ? -14.201 28.667 44.784 1.00 28.36 502 ASP A CA 1
ATOM 3932 C C . ASP A 1 502 ? -14.238 27.164 45.115 1.00 28.36 502 ASP A C 1
ATOM 3934 O O . ASP A 1 502 ? -14.295 26.305 44.236 1.00 28.36 502 ASP A O 1
ATOM 3938 N N . SER A 1 503 ? -14.165 26.835 46.403 1.00 27.83 503 SER A N 1
ATOM 3939 C CA . SER A 1 503 ? -14.263 25.472 46.949 1.00 27.83 503 SER A CA 1
ATOM 3940 C C . SER A 1 503 ? -14.743 25.556 48.391 1.00 27.83 503 SER A C 1
ATOM 3942 O O . SER A 1 503 ? -14.125 26.266 49.185 1.00 27.83 503 SER A O 1
ATOM 3944 N N . PRO A 1 504 ? -15.843 24.873 48.747 1.00 37.91 504 PRO A N 1
ATOM 3945 C CA . PRO A 1 504 ? -15.842 24.100 50.003 1.00 37.91 504 PRO A CA 1
ATOM 3946 C C . PRO A 1 504 ? -16.802 22.870 49.986 1.00 37.91 504 PRO A C 1
ATOM 3948 O O . PRO A 1 504 ? -17.647 22.757 49.100 1.00 37.91 504 PRO A O 1
ATOM 3951 N N . PRO A 1 505 ? -16.838 22.026 51.039 1.00 43.88 505 PRO A N 1
ATOM 3952 C CA . PRO A 1 505 ? -15.694 21.371 51.683 1.00 43.88 505 PRO A CA 1
ATOM 3953 C C . PRO A 1 505 ? -15.957 19.875 52.023 1.00 43.88 505 PRO A C 1
ATOM 3955 O O . PRO A 1 505 ? -17.077 19.377 51.934 1.00 43.88 505 PRO A O 1
ATOM 3958 N N . ASP A 1 506 ? -14.906 19.196 52.491 1.00 28.39 506 ASP A N 1
ATOM 3959 C CA . ASP A 1 506 ? -14.858 18.001 53.359 1.00 28.39 506 ASP A CA 1
ATOM 3960 C C . ASP A 1 506 ? -16.117 17.146 53.626 1.00 28.39 506 ASP A C 1
ATOM 3962 O O . ASP A 1 506 ? -17.066 17.576 54.291 1.00 28.39 506 ASP A O 1
ATOM 3966 N N . ARG A 1 507 ? -15.961 15.824 53.424 1.00 29.36 507 ARG A N 1
ATOM 3967 C CA . ARG A 1 507 ? -16.277 14.839 54.481 1.00 29.36 507 ARG A CA 1
ATOM 3968 C C . ARG A 1 507 ? -15.232 13.726 54.581 1.00 29.36 507 ARG A C 1
ATOM 3970 O O . ARG A 1 507 ? -14.922 13.060 53.602 1.00 29.36 507 ARG A O 1
ATOM 3977 N N . MET A 1 508 ? -14.758 13.502 55.805 1.00 27.08 508 MET A N 1
ATOM 3978 C CA . MET A 1 508 ? -13.856 12.412 56.186 1.00 27.08 508 MET A CA 1
ATOM 3979 C C . MET A 1 508 ? -14.543 11.038 56.168 1.00 27.08 508 MET A C 1
ATOM 3981 O O . MET A 1 508 ? -15.690 10.921 56.602 1.00 27.08 508 MET A O 1
ATOM 3985 N N . SER A 1 509 ? -13.763 9.991 55.888 1.00 31.05 509 SER A N 1
ATOM 3986 C CA . SER A 1 509 ? -13.812 8.750 56.679 1.00 31.05 509 SER A CA 1
ATOM 3987 C C . SER A 1 509 ? -12.505 7.958 56.556 1.00 31.05 509 SER A C 1
ATOM 3989 O O . SER A 1 509 ? -12.203 7.435 55.484 1.00 31.05 509 SER A O 1
ATOM 3991 N N . ASP A 1 510 ? -11.763 7.824 57.658 1.00 26.23 510 ASP A N 1
ATOM 3992 C CA . ASP A 1 510 ? -10.647 6.878 57.772 1.00 26.23 510 ASP A CA 1
ATOM 3993 C C . ASP A 1 510 ? -11.095 5.429 57.532 1.00 26.23 510 ASP A C 1
ATOM 3995 O O . ASP A 1 510 ? -12.122 4.991 58.055 1.00 26.23 510 ASP A O 1
ATOM 3999 N N . SER A 1 511 ? -10.245 4.635 56.874 1.00 28.44 511 SER A N 1
ATOM 4000 C CA . SER A 1 511 ? -10.107 3.211 57.213 1.00 28.44 511 SER A CA 1
ATOM 4001 C C . SER A 1 511 ? -8.731 2.663 56.820 1.00 28.44 511 SER A C 1
ATOM 4003 O O . SER A 1 511 ? -8.554 2.004 55.799 1.00 28.44 511 SER A O 1
ATOM 4005 N N . THR A 1 512 ? -7.731 2.917 57.666 1.00 25.66 512 THR A N 1
ATOM 4006 C CA . THR A 1 512 ? -6.394 2.320 57.540 1.00 25.66 512 THR A CA 1
ATOM 4007 C C . THR A 1 512 ? -6.476 0.795 57.500 1.00 25.66 512 THR A C 1
ATOM 4009 O O . THR A 1 512 ? -7.027 0.173 58.413 1.00 25.66 512 THR A O 1
ATOM 4012 N N . ARG A 1 513 ? -5.872 0.172 56.482 1.00 27.50 513 ARG A N 1
ATOM 4013 C CA . ARG A 1 513 ? -5.658 -1.278 56.462 1.00 27.50 513 ARG A CA 1
ATOM 4014 C C . ARG A 1 513 ? -4.371 -1.659 55.737 1.00 27.50 513 ARG A C 1
ATOM 4016 O O . ARG A 1 513 ? -4.367 -1.987 54.556 1.00 27.50 513 ARG A O 1
ATOM 4023 N N . GLU A 1 514 ? -3.275 -1.662 56.487 1.00 26.16 514 GLU A N 1
ATOM 4024 C CA . GLU A 1 514 ? -2.144 -2.525 56.150 1.00 26.16 514 GLU A CA 1
ATOM 4025 C C . GLU A 1 514 ? -2.612 -3.989 56.122 1.00 26.16 514 GLU A C 1
ATOM 4027 O O . GLU A 1 514 ? -3.400 -4.393 56.980 1.00 26.16 514 GLU A O 1
ATOM 4032 N N . ILE A 1 515 ? -2.079 -4.793 55.197 1.00 27.50 515 ILE A N 1
ATOM 4033 C CA . ILE A 1 515 ? -1.625 -6.166 55.468 1.00 27.50 515 ILE A CA 1
ATOM 4034 C C . ILE A 1 515 ? -0.729 -6.652 54.315 1.00 27.50 515 ILE A C 1
ATOM 4036 O O . ILE A 1 515 ? -1.089 -6.598 53.147 1.00 27.50 515 ILE A O 1
ATOM 4040 N N . HIS A 1 516 ? 0.463 -7.099 54.707 1.00 26.53 516 HIS A N 1
ATOM 4041 C CA . HIS A 1 516 ? 1.449 -7.935 54.015 1.00 26.53 516 HIS A CA 1
ATOM 4042 C C . HIS A 1 516 ? 1.492 -8.048 52.477 1.00 26.53 516 HIS A C 1
ATOM 4044 O O . HIS A 1 516 ? 0.705 -8.738 51.836 1.00 26.53 516 HIS A O 1
ATOM 4050 N N . ARG A 1 517 ? 2.636 -7.568 51.966 1.00 26.42 517 ARG A N 1
ATOM 4051 C CA . ARG A 1 517 ? 3.483 -8.206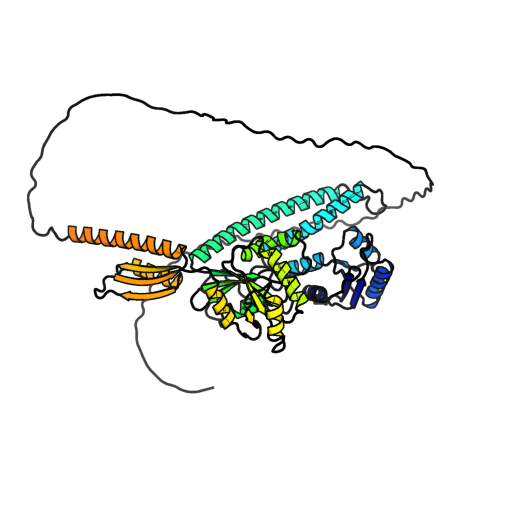 50.940 1.00 26.42 517 ARG A CA 1
ATOM 4052 C C . ARG A 1 517 ? 3.263 -9.722 50.791 1.00 26.42 517 ARG A C 1
ATOM 4054 O O . ARG A 1 517 ? 3.318 -10.444 51.784 1.00 26.42 517 ARG A O 1
ATOM 4061 N N . ASN A 1 518 ? 3.296 -10.204 49.551 1.00 26.50 518 ASN A N 1
ATOM 4062 C CA . ASN A 1 518 ? 3.960 -11.466 49.222 1.00 26.50 518 ASN A CA 1
ATOM 4063 C C . ASN A 1 518 ? 4.612 -11.351 47.838 1.00 26.50 518 ASN A C 1
ATOM 4065 O O . ASN A 1 518 ? 3.977 -10.890 46.897 1.00 26.50 518 ASN A O 1
ATOM 4069 N N . ASN A 1 519 ? 5.881 -11.746 47.740 1.00 26.75 519 ASN A N 1
ATOM 4070 C CA . ASN A 1 519 ? 6.652 -11.815 46.499 1.00 26.75 519 ASN A CA 1
ATOM 4071 C C . ASN A 1 519 ? 7.538 -13.065 46.574 1.00 26.75 519 ASN A C 1
ATOM 4073 O O . ASN A 1 519 ? 8.362 -13.171 47.487 1.00 26.75 519 ASN A O 1
ATOM 4077 N N . PRO A 1 520 ? 7.298 -14.037 45.690 1.00 30.86 520 PRO A N 1
ATOM 4078 C CA . PRO A 1 520 ? 8.392 -14.683 44.966 1.00 30.86 520 PRO A CA 1
ATOM 4079 C C . PRO A 1 520 ? 8.051 -14.794 43.455 1.00 30.86 520 PRO A C 1
ATOM 4081 O O . PRO A 1 520 ? 6.888 -14.687 43.074 1.00 30.86 520 PRO A O 1
ATOM 4084 N N . SER A 1 521 ? 8.995 -15.000 42.534 1.00 27.83 521 SER A N 1
ATOM 4085 C CA . SER A 1 521 ? 10.345 -15.564 42.692 1.00 27.83 521 SER A CA 1
ATOM 4086 C C . SER A 1 521 ? 11.363 -14.886 41.768 1.00 27.83 521 SER A C 1
ATOM 4088 O O . SER A 1 521 ? 11.009 -14.437 40.683 1.00 27.83 521 SER A O 1
ATOM 4090 N N . GLN A 1 522 ? 12.646 -14.930 42.137 1.00 25.94 522 GLN A N 1
ATOM 4091 C CA . GLN A 1 522 ? 13.732 -14.881 41.149 1.00 25.94 522 GLN A CA 1
ATOM 4092 C C . GLN A 1 522 ? 13.888 -16.265 40.501 1.00 25.94 522 GLN A C 1
ATOM 4094 O O . GLN A 1 522 ? 13.789 -17.275 41.201 1.00 25.94 522 GLN A O 1
ATOM 4099 N N . VAL A 1 523 ? 14.191 -16.308 39.204 1.00 28.67 523 VAL A N 1
ATOM 4100 C CA . VAL A 1 523 ? 14.803 -17.460 38.519 1.00 28.67 523 VAL A CA 1
ATOM 4101 C C . VAL A 1 523 ? 15.987 -16.930 37.700 1.00 28.67 523 VAL A C 1
ATOM 4103 O O . VAL A 1 523 ? 16.036 -15.742 37.385 1.00 28.67 523 VAL A O 1
ATOM 4106 N N . THR A 1 524 ? 16.985 -17.785 37.504 1.00 27.28 524 THR A N 1
ATOM 4107 C CA . THR A 1 524 ? 18.372 -17.472 37.143 1.00 27.28 524 THR A CA 1
ATOM 4108 C C . THR A 1 524 ? 18.596 -17.004 35.707 1.00 27.28 524 THR A C 1
ATOM 4110 O O . THR A 1 524 ? 17.806 -17.281 34.810 1.00 27.28 524 THR A O 1
ATOM 4113 N N . GLU A 1 525 ? 19.741 -16.345 35.519 1.00 25.88 525 GLU A N 1
ATOM 4114 C CA . GLU A 1 525 ? 20.455 -16.240 34.244 1.00 25.88 525 GLU A CA 1
ATOM 4115 C C . GLU A 1 525 ? 20.797 -17.642 33.696 1.00 25.88 525 GLU A C 1
ATOM 4117 O O . GLU A 1 525 ? 21.018 -18.567 34.479 1.00 25.88 525 GLU A O 1
ATOM 4122 N N . ASP A 1 526 ? 20.910 -17.772 32.373 1.00 25.50 526 ASP A N 1
ATOM 4123 C CA . ASP A 1 526 ? 21.679 -18.829 31.701 1.00 25.50 526 ASP A CA 1
ATOM 4124 C C . ASP A 1 526 ? 22.255 -18.246 30.394 1.00 25.50 526 ASP A C 1
ATOM 4126 O O . ASP A 1 526 ? 21.547 -17.572 29.642 1.00 25.50 526 ASP A O 1
ATOM 4130 N N . ASP A 1 527 ? 23.547 -18.474 30.142 1.00 25.58 527 ASP A N 1
ATOM 4131 C CA . ASP A 1 527 ? 24.265 -17.985 28.957 1.00 25.58 527 ASP A CA 1
ATOM 4132 C C . ASP A 1 527 ? 23.903 -18.791 27.697 1.00 25.58 527 ASP A C 1
ATOM 4134 O O . ASP A 1 527 ? 24.037 -20.017 27.675 1.00 25.58 527 ASP A O 1
ATOM 4138 N N . VAL A 1 528 ? 23.595 -18.098 26.595 1.00 27.70 528 VAL A N 1
ATOM 4139 C CA . VAL A 1 528 ? 23.755 -18.644 25.236 1.00 27.70 528 VAL A CA 1
ATOM 4140 C C . VAL A 1 528 ? 24.413 -17.596 24.343 1.00 27.70 528 VAL A C 1
ATOM 4142 O O . VAL A 1 528 ? 23.758 -16.736 23.758 1.00 27.70 528 VAL A O 1
ATOM 4145 N N . THR A 1 529 ? 25.732 -17.693 24.201 1.00 27.00 529 THR A N 1
ATOM 4146 C CA . THR A 1 529 ? 26.459 -17.035 23.113 1.00 27.00 529 THR A CA 1
ATOM 4147 C C . THR A 1 529 ? 26.223 -17.801 21.812 1.00 27.00 529 THR A C 1
ATOM 4149 O O . THR A 1 529 ? 26.580 -18.978 21.730 1.00 27.00 529 THR A O 1
ATOM 4152 N N . GLN A 1 530 ? 25.705 -17.136 20.780 1.00 26.59 530 GLN A N 1
ATOM 4153 C CA . GLN A 1 530 ? 25.859 -17.583 19.395 1.00 26.59 530 GLN A CA 1
ATOM 4154 C C . GLN A 1 530 ? 26.629 -16.525 18.606 1.00 26.59 530 GLN A C 1
ATOM 4156 O O . GLN A 1 530 ? 26.254 -15.356 18.567 1.00 26.59 530 GLN A O 1
ATOM 4161 N N . GLU A 1 531 ? 27.743 -16.958 18.024 1.00 25.50 531 GLU A N 1
ATOM 4162 C CA . GLU A 1 531 ? 28.469 -16.233 16.989 1.00 25.50 531 GLU A CA 1
ATOM 4163 C C . GLU A 1 531 ? 27.735 -16.482 15.666 1.00 25.50 531 GLU A C 1
ATOM 4165 O O . GLU A 1 531 ? 27.592 -17.640 15.270 1.00 25.50 531 GLU A O 1
ATOM 4170 N N . ASP A 1 532 ? 27.282 -15.429 14.982 1.00 25.64 532 ASP A N 1
ATOM 4171 C CA . ASP A 1 532 ? 26.802 -15.538 13.600 1.00 25.64 532 ASP A CA 1
ATOM 4172 C C . ASP A 1 532 ? 27.900 -15.108 12.621 1.00 25.64 532 ASP A C 1
ATOM 4174 O O . ASP A 1 532 ? 28.638 -14.143 12.846 1.00 25.64 532 ASP A O 1
ATOM 4178 N N . HIS A 1 533 ? 28.046 -15.882 11.548 1.00 25.31 533 HIS A N 1
ATOM 4179 C CA . HIS A 1 533 ? 29.215 -15.841 10.675 1.00 25.31 533 HIS A CA 1
ATOM 4180 C C . HIS A 1 533 ? 29.177 -14.699 9.649 1.00 25.31 533 HIS A C 1
ATOM 4182 O O . HIS A 1 533 ? 28.163 -14.434 9.006 1.00 25.31 533 HIS A O 1
ATOM 4188 N N . ILE A 1 534 ? 30.341 -14.078 9.429 1.00 25.16 534 ILE A N 1
ATOM 4189 C CA . ILE A 1 534 ? 30.582 -13.173 8.300 1.00 25.16 534 ILE A CA 1
ATOM 4190 C C . ILE A 1 534 ? 31.060 -14.011 7.107 1.00 25.16 534 ILE A C 1
ATOM 4192 O O . ILE A 1 534 ? 32.260 -14.247 6.961 1.00 25.16 534 ILE A O 1
ATOM 4196 N N . ASP A 1 535 ? 30.136 -14.426 6.241 1.00 25.05 535 ASP A N 1
ATOM 4197 C CA . ASP A 1 535 ? 30.478 -15.022 4.944 1.00 25.05 535 ASP A CA 1
ATOM 4198 C C . ASP A 1 535 ? 30.663 -13.926 3.883 1.00 25.05 535 ASP A C 1
ATOM 4200 O O . ASP A 1 535 ? 29.737 -13.520 3.179 1.00 25.05 535 ASP A O 1
ATOM 4204 N N . ALA A 1 536 ? 31.902 -13.446 3.761 1.00 23.97 536 ALA A N 1
ATOM 4205 C CA . ALA A 1 536 ? 32.361 -12.721 2.582 1.00 23.97 536 ALA A CA 1
ATOM 4206 C C . ALA A 1 536 ? 32.864 -13.734 1.541 1.00 23.97 536 ALA A C 1
ATOM 4208 O O . ALA A 1 536 ? 33.807 -14.479 1.810 1.00 23.97 536 ALA A O 1
ATOM 4209 N N . VAL A 1 537 ? 32.244 -13.765 0.358 1.00 25.33 537 VAL A N 1
ATOM 4210 C CA . VAL A 1 537 ? 32.598 -14.704 -0.718 1.00 25.33 537 VAL A CA 1
ATOM 4211 C C . VAL A 1 537 ? 33.278 -13.960 -1.866 1.00 25.33 537 VAL A C 1
ATOM 4213 O O . VAL A 1 537 ? 32.616 -13.428 -2.756 1.00 25.33 537 VAL A O 1
ATOM 4216 N N . ASP A 1 538 ? 34.611 -13.956 -1.856 1.00 23.20 538 ASP A N 1
ATOM 4217 C CA . ASP A 1 538 ? 35.406 -13.702 -3.060 1.00 23.20 538 ASP A CA 1
ATOM 4218 C C . ASP A 1 538 ? 35.164 -14.823 -4.087 1.00 23.20 538 ASP A C 1
ATOM 4220 O O . ASP A 1 538 ? 35.147 -16.006 -3.735 1.00 23.20 538 ASP A O 1
ATOM 4224 N N . ILE A 1 539 ? 35.025 -14.470 -5.369 1.00 28.16 539 ILE A N 1
ATOM 4225 C CA . ILE A 1 539 ? 34.968 -15.440 -6.474 1.00 28.16 539 ILE A CA 1
ATOM 4226 C C . ILE A 1 539 ? 36.058 -15.113 -7.498 1.00 28.16 539 ILE A C 1
ATOM 4228 O O . ILE A 1 539 ? 35.879 -14.293 -8.398 1.00 28.16 539 ILE A O 1
ATOM 4232 N N . ASP A 1 540 ? 37.184 -15.813 -7.369 1.00 24.00 540 ASP A N 1
ATOM 4233 C CA . ASP A 1 540 ? 38.237 -15.884 -8.384 1.00 24.00 540 ASP A CA 1
ATOM 4234 C C . ASP A 1 540 ? 37.704 -16.627 -9.628 1.00 24.00 540 ASP A C 1
ATOM 4236 O O . ASP A 1 540 ? 37.429 -17.830 -9.583 1.00 24.00 540 ASP A O 1
ATOM 4240 N N . VAL A 1 541 ? 37.553 -15.930 -10.760 1.00 28.11 541 VAL A N 1
ATOM 4241 C CA . VAL A 1 541 ? 37.069 -16.531 -12.018 1.00 28.11 541 VAL A CA 1
ATOM 4242 C C . VAL A 1 541 ? 38.251 -16.980 -12.876 1.00 28.11 541 VAL A C 1
ATOM 4244 O O . VAL A 1 541 ? 38.904 -16.173 -13.535 1.00 28.11 541 VAL A O 1
ATOM 4247 N N . ASN A 1 542 ? 38.514 -18.289 -12.899 1.00 25.86 542 ASN A N 1
ATOM 4248 C CA . ASN A 1 542 ? 39.645 -18.877 -13.619 1.00 25.86 542 ASN A CA 1
ATOM 4249 C C . ASN A 1 542 ? 39.165 -19.795 -14.765 1.00 25.86 542 ASN A C 1
ATOM 4251 O O . ASN A 1 542 ? 38.558 -20.839 -14.528 1.00 25.86 542 ASN A O 1
ATOM 4255 N N . TYR A 1 543 ? 39.411 -19.387 -16.015 1.00 29.14 543 TYR A N 1
ATOM 4256 C CA . TYR A 1 543 ? 38.875 -20.020 -17.231 1.00 29.14 543 TYR A CA 1
ATOM 4257 C C . TYR A 1 543 ? 39.671 -21.254 -17.707 1.00 29.14 543 TYR A C 1
ATOM 4259 O O . TYR A 1 543 ? 40.893 -21.179 -17.850 1.00 29.14 543 TYR A O 1
ATOM 4267 N N . PRO A 1 544 ? 38.985 -22.333 -18.137 1.00 29.70 544 PRO A N 1
ATOM 4268 C CA . PRO A 1 544 ? 39.540 -23.343 -19.037 1.00 29.70 544 PRO A CA 1
ATOM 4269 C C . PRO A 1 544 ? 38.854 -23.344 -20.422 1.00 29.70 544 PRO A C 1
ATOM 4271 O O . PRO A 1 544 ? 37.643 -23.513 -20.539 1.00 29.70 544 PRO A O 1
ATOM 4274 N N . LEU A 1 545 ? 39.643 -23.213 -21.495 1.00 28.12 545 LEU A N 1
ATOM 4275 C CA . LEU A 1 545 ? 39.176 -23.251 -22.891 1.00 28.12 545 LEU A CA 1
ATOM 4276 C C . LEU A 1 545 ? 39.032 -24.691 -23.429 1.00 28.12 545 LEU A C 1
ATOM 4278 O O . LEU A 1 545 ? 40.029 -25.408 -23.510 1.00 28.12 545 LEU A O 1
ATOM 4282 N N . MET A 1 546 ? 37.834 -25.065 -23.898 1.00 28.72 546 MET A N 1
ATOM 4283 C CA . MET A 1 546 ? 37.561 -26.208 -24.797 1.00 28.72 546 MET A CA 1
ATOM 4284 C C . MET A 1 546 ? 36.357 -25.838 -25.698 1.00 28.72 546 MET A C 1
ATOM 4286 O O . MET A 1 546 ? 35.229 -25.891 -25.233 1.00 28.72 546 MET A O 1
ATOM 4290 N N . ASN A 1 547 ? 36.511 -25.265 -26.897 1.00 27.70 547 ASN A N 1
ATOM 4291 C CA . ASN A 1 547 ? 37.082 -25.839 -28.130 1.00 27.70 547 ASN A CA 1
ATOM 4292 C C . ASN A 1 547 ? 36.167 -26.915 -28.763 1.00 27.70 547 ASN A C 1
ATOM 4294 O O . ASN A 1 547 ? 36.419 -28.114 -28.646 1.00 27.70 547 ASN A O 1
ATOM 4298 N N . GLU A 1 548 ? 35.095 -26.469 -29.427 1.00 28.73 548 GLU A N 1
ATOM 4299 C CA . GLU A 1 548 ? 34.151 -27.321 -30.164 1.00 28.73 548 GLU A CA 1
ATOM 4300 C C . GLU A 1 548 ? 34.754 -27.914 -31.447 1.00 28.73 548 GLU A C 1
ATOM 4302 O O . GLU A 1 548 ? 35.541 -27.267 -32.143 1.00 28.73 548 GLU A O 1
ATOM 4307 N N . LYS A 1 549 ? 34.296 -29.114 -31.836 1.00 29.38 549 LYS A N 1
ATOM 4308 C CA . LYS A 1 549 ? 34.373 -29.593 -33.225 1.00 29.38 549 LYS A CA 1
ATOM 4309 C C . LYS A 1 549 ? 33.154 -30.420 -33.619 1.00 29.38 549 LYS A C 1
ATOM 4311 O O . LYS A 1 549 ? 32.817 -31.399 -32.962 1.00 29.38 549 LYS A O 1
ATOM 4316 N N . ASN A 1 550 ? 32.580 -30.052 -34.761 1.00 27.94 550 ASN A N 1
ATOM 4317 C CA . ASN A 1 550 ? 31.468 -30.732 -35.416 1.00 27.94 550 ASN A CA 1
ATOM 4318 C C . ASN A 1 550 ? 31.724 -32.226 -35.667 1.00 27.94 550 ASN A C 1
ATOM 4320 O O . ASN A 1 550 ? 32.742 -32.594 -36.258 1.00 27.94 550 ASN A O 1
ATOM 4324 N N . SER A 1 551 ? 30.683 -33.029 -35.462 1.00 28.45 551 SER A N 1
ATOM 4325 C CA . SER A 1 551 ? 30.224 -33.946 -36.509 1.00 28.45 551 SER A CA 1
ATOM 4326 C C . SER A 1 551 ? 28.708 -34.097 -36.449 1.00 28.45 551 SER A C 1
ATOM 4328 O O . SER A 1 551 ? 28.148 -34.371 -35.391 1.00 28.45 551 SER A O 1
ATOM 4330 N N . SER A 1 552 ? 28.061 -33.941 -37.599 1.00 29.19 552 SER A N 1
ATOM 4331 C CA . SER A 1 552 ? 26.696 -34.403 -37.832 1.00 29.19 552 SER A CA 1
ATOM 4332 C C . SER A 1 552 ? 26.574 -35.908 -37.598 1.00 29.19 552 SER A C 1
ATOM 4334 O O . SER A 1 552 ? 27.499 -36.636 -37.947 1.00 29.19 552 SER A O 1
ATOM 4336 N N . ASP A 1 553 ? 25.397 -36.372 -37.185 1.00 29.50 553 ASP A N 1
ATOM 4337 C CA . ASP A 1 553 ? 24.731 -37.433 -37.945 1.00 29.50 553 ASP A CA 1
ATOM 4338 C C . ASP A 1 553 ? 23.211 -37.389 -37.752 1.00 29.50 553 ASP A C 1
ATOM 4340 O O . ASP A 1 553 ? 22.697 -36.963 -36.718 1.00 29.50 553 ASP A O 1
ATOM 4344 N N . THR A 1 554 ? 22.488 -37.796 -38.792 1.00 30.94 554 THR A N 1
ATOM 4345 C CA . THR A 1 554 ? 21.031 -37.959 -38.780 1.00 30.94 554 THR A CA 1
ATOM 4346 C C . THR A 1 554 ? 20.664 -39.382 -38.388 1.00 30.94 554 THR A C 1
ATOM 4348 O O . THR A 1 554 ? 21.186 -40.302 -39.014 1.00 30.94 554 THR A O 1
ATOM 4351 N N . ASP A 1 555 ? 19.666 -39.586 -37.524 1.00 30.38 555 ASP A N 1
ATOM 4352 C CA . ASP A 1 555 ? 18.767 -40.731 -37.725 1.00 30.38 555 ASP A CA 1
ATOM 4353 C C . ASP A 1 555 ? 17.366 -40.545 -37.116 1.00 30.38 555 ASP A C 1
ATOM 4355 O O . ASP A 1 555 ? 17.091 -39.589 -36.391 1.00 30.38 555 ASP A O 1
ATOM 4359 N N . THR A 1 556 ? 16.456 -41.452 -37.470 1.00 34.03 556 THR A N 1
ATOM 4360 C CA . THR A 1 556 ? 15.007 -41.345 -37.265 1.00 34.03 556 THR A CA 1
ATOM 4361 C C . THR A 1 556 ? 14.435 -42.470 -36.400 1.00 34.03 556 THR A C 1
ATOM 4363 O O . THR A 1 556 ? 14.682 -43.642 -36.657 1.00 34.03 556 THR A O 1
ATOM 4366 N N . ASN A 1 557 ? 13.605 -42.119 -35.410 1.00 30.38 557 ASN A N 1
ATOM 4367 C CA . ASN A 1 557 ? 12.495 -42.919 -34.851 1.00 30.38 557 ASN A CA 1
ATOM 4368 C C . ASN A 1 557 ? 11.721 -42.018 -33.854 1.00 30.38 557 ASN A C 1
ATOM 4370 O O . ASN A 1 557 ? 12.350 -41.242 -33.151 1.00 30.38 557 ASN A O 1
ATOM 4374 N N . SER A 1 558 ? 10.387 -41.927 -33.780 1.00 31.88 558 SER A N 1
ATOM 4375 C CA . SER A 1 558 ? 9.268 -42.887 -33.908 1.00 31.88 558 SER A CA 1
ATOM 4376 C C . SER A 1 558 ? 8.713 -43.349 -32.548 1.00 31.88 558 SER A C 1
ATOM 4378 O O . SER A 1 558 ? 9.214 -44.321 -31.991 1.00 31.88 558 SER A O 1
ATOM 4380 N N . LYS A 1 559 ? 7.543 -42.780 -32.200 1.00 33.16 559 LYS A N 1
ATOM 4381 C CA . LYS A 1 559 ? 6.456 -43.309 -31.338 1.00 33.16 559 LYS A CA 1
ATOM 4382 C C . LYS A 1 559 ? 6.634 -43.338 -29.808 1.00 33.16 559 LYS A C 1
ATOM 4384 O O . LYS A 1 559 ? 7.541 -43.991 -29.322 1.00 33.16 559 LYS A O 1
ATOM 4389 N N . ALA A 1 560 ? 5.613 -42.762 -29.151 1.00 37.53 560 ALA A N 1
ATOM 4390 C CA . ALA A 1 560 ? 4.778 -43.292 -28.051 1.00 37.53 560 ALA A CA 1
ATOM 4391 C C . ALA A 1 560 ? 5.473 -43.966 -26.846 1.00 37.53 560 ALA A C 1
ATOM 4393 O O . ALA A 1 560 ? 6.288 -44.867 -27.011 1.00 37.53 560 ALA A O 1
ATOM 4394 N N . GLU A 1 561 ? 5.094 -43.658 -25.608 1.00 37.12 561 GLU A N 1
ATOM 4395 C CA . GLU A 1 561 ? 3.708 -43.425 -25.129 1.00 37.12 561 GLU A CA 1
ATOM 4396 C C . GLU A 1 561 ? 3.374 -41.997 -24.664 1.00 37.12 561 GLU A C 1
ATOM 4398 O O . GLU A 1 561 ? 4.311 -41.196 -24.464 1.00 37.12 561 GLU A O 1
#

Mean predicted aligned error: 17.34 Å

pLDDT: mean 70.1, std 24.73, range [23.2, 96.06]

Secondary structure (DSSP, 8-state):
---EEEEEEEEE-TT-----HHHHHHHHHHTEEEEEEEEEESSPBTTTBS-HHHHHHHHHHHHHHT-SEEEESS---HHHHHHHHTTSPTT-EEEEHHHHHHHHHHTT--SHHHHHHHHHHHHHHHHHHHHHHHHHHTT---TTTTT-HHHHHHHHHHHHHHHHHHHHHHHHHHHHHHHHHHHHHHTTPEEEEEESBTTS-HHHHHHHHS----TTSGGGS-TTPPP-----S-TTS-SS-EEEEEE-SSSEEEEEE-PPB-TT--HHHHHHTHHHHHHHHT-SEEEEEEETTS-HHHHHHHHHHHHHHHHTT--S-EEEEEE-GGGS-TTTHHHHHHHHTTTSSSPEE--TTT-TTHHHHHHHHHHHSPPPEEEEEEEESSHHHHHHHHHHHTTSEEEEEEE-TTSSEEEEEEEE-HHHHHHHHHHHHHHHHHHHHHHHHHHHHTS-SS--------------------------------------------------------------------------------PPP----------------------------